Protein 4PV2 (pdb70)

B-factor: mean 31.58, std 14.97, range [9.28, 115.2]

Organism: Phaseolus vulgaris (NCBI:txid3885)

Structure (mmCIF, N/CA/C/O backbone):
data_4PV2
#
_entry.id   4PV2
#
_cell.length_a   56.885
_cell.length_b   102.632
_cell.length_c   123.754
_cell.angle_alpha   90.00
_cell.angle_beta   90.00
_cell.angle_gamma   90.00
#
_symmetry.space_group_name_H-M   'P 21 21 21'
#
loop_
_entity.id
_entity.type
_entity.pdbx_description
1 polymer 'L-ASPARAGINASE ALPHA SUBUNIT'
2 polymer 'L-ASPARAGINASE BETA SUBUNIT'
3 non-polymer 'SODIUM ION'
4 non-polymer 'POTASSIUM ION'
5 non-polymer 'NITRATE ION'
6 water water
#
loop_
_atom_site.group_PDB
_atom_site.id
_atom_site.type_symbol
_atom_site.label_atom_id
_atom_site.label_alt_id
_atom_site.label_comp_id
_atom_site.label_asym_id
_atom_site.label_entity_id
_atom_site.label_seq_id
_atom_site.pdbx_PDB_ins_code
_atom_site.Cartn_x
_atom_site.Cartn_y
_atom_site.Cartn_z
_atom_site.occupancy
_atom_site.B_iso_or_equiv
_atom_site.auth_seq_id
_atom_site.auth_comp_id
_atom_site.auth_asym_id
_atom_site.auth_atom_id
_atom_site.pdbx_PDB_model_num
ATOM 1 N N . GLY A 1 4 ? 20.671 -14.347 6.356 1.00 62.47 2 GLY A N 1
ATOM 2 C CA . GLY A 1 4 ? 21.819 -14.575 7.215 1.00 61.96 2 GLY A CA 1
ATOM 3 C C . GLY A 1 4 ? 21.456 -15.281 8.508 1.00 62.58 2 GLY A C 1
ATOM 4 O O . GLY A 1 4 ? 22.273 -15.345 9.431 1.00 66.11 2 GLY A O 1
ATOM 5 N N . GLY A 1 5 ? 20.231 -15.805 8.586 1.00 55.83 3 GLY A N 1
ATOM 6 C CA . GLY A 1 5 ? 19.792 -16.548 9.758 1.00 41.84 3 GLY A CA 1
ATOM 7 C C . GLY A 1 5 ? 19.209 -15.681 10.867 1.00 39.56 3 GLY A C 1
ATOM 8 O O . GLY A 1 5 ? 19.286 -14.439 10.807 1.00 42.87 3 GLY A O 1
ATOM 9 N N . TRP A 1 6 ? 18.611 -16.311 11.882 1.00 37.68 4 TRP A N 1
ATOM 10 C CA . TRP A 1 6 ? 18.023 -15.528 12.982 1.00 35.62 4 TRP A CA 1
ATOM 11 C C . TRP A 1 6 ? 19.065 -15.052 13.975 1.00 36.82 4 TRP A C 1
ATOM 12 O O . TRP A 1 6 ? 20.169 -15.580 14.025 1.00 37.69 4 TRP A O 1
ATOM 23 N N . ALA A 1 7 ? 18.691 -14.061 14.781 1.00 32.97 5 ALA A N 1
ATOM 24 C CA . ALA A 1 7 ? 19.575 -13.531 15.804 1.00 32.07 5 ALA A CA 1
ATOM 25 C C . ALA A 1 7 ? 18.726 -12.894 16.887 1.00 30.03 5 ALA A C 1
ATOM 26 O O . ALA A 1 7 ? 17.623 -12.443 16.614 1.00 31.82 5 ALA A O 1
ATOM 28 N N . ILE A 1 8 ? 19.237 -12.850 18.112 1.00 36.18 6 ILE A N 1
ATOM 29 C CA . ILE A 1 8 ? 18.441 -12.374 19.244 1.00 32.36 6 ILE A CA 1
ATOM 30 C C . ILE A 1 8 ? 19.341 -11.840 20.366 1.00 26.66 6 ILE A C 1
ATOM 31 O O . ILE A 1 8 ? 20.404 -12.394 20.630 1.00 29.84 6 ILE A O 1
ATOM 36 N N . ALA A 1 9 ? 18.955 -10.715 20.965 1.00 25.52 7 ALA A N 1
ATOM 37 C CA . ALA A 1 9 ? 19.595 -10.246 22.185 1.00 28.24 7 ALA A CA 1
ATOM 38 C C . ALA A 1 9 ? 18.501 -9.938 23.203 1.00 26.90 7 ALA A C 1
ATOM 39 O O . ALA A 1 9 ? 17.394 -9.536 22.831 1.00 24.87 7 ALA A O 1
ATOM 41 N N . VAL A 1 10 ? 18.798 -10.166 24.479 1.00 24.90 8 VAL A N 1
ATOM 42 C CA . VAL A 1 10 ? 17.936 -9.722 25.572 1.00 25.83 8 VAL A CA 1
ATOM 43 C C . VAL A 1 10 ? 18.775 -8.883 26.506 1.00 27.30 8 VAL A C 1
ATOM 44 O O . VAL A 1 10 ? 19.999 -9.022 26.539 1.00 26.08 8 VAL A O 1
ATOM 48 N N . HIS A 1 11 ? 18.141 -7.983 27.243 1.00 24.60 9 HIS A N 1
ATOM 49 C CA . HIS A 1 11 ? 18.858 -7.269 28.288 1.00 23.68 9 HIS A CA 1
ATOM 50 C C . HIS A 1 11 ? 18.018 -7.095 29.530 1.00 24.94 9 HIS A C 1
ATOM 51 O O . HIS A 1 11 ? 16.784 -7.160 29.482 1.00 20.19 9 HIS A O 1
ATOM 58 N N . GLY A 1 12 ? 18.677 -6.949 30.667 1.00 21.13 10 GLY A N 1
ATOM 59 C CA . GLY A 1 12 ? 17.950 -6.707 31.902 1.00 22.04 10 GLY A CA 1
ATOM 60 C C . GLY A 1 12 ? 18.429 -5.409 32.535 1.00 24.64 10 GLY A C 1
ATOM 61 O O . GLY A 1 12 ? 18.398 -5.249 33.755 1.00 27.11 10 GLY A O 1
ATOM 62 N N . GLY A 1 13 ? 18.868 -4.476 31.702 1.00 24.49 11 GLY A N 1
ATOM 63 C CA . GLY A 1 13 ? 19.168 -3.142 32.195 1.00 25.22 11 GLY A CA 1
ATOM 64 C C . GLY A 1 13 ? 20.650 -2.874 32.269 1.00 30.21 11 GLY A C 1
ATOM 65 O O . GLY A 1 13 ? 21.459 -3.792 32.417 1.00 29.07 11 GLY A O 1
ATOM 66 N N . ALA A 1 14 ? 21.007 -1.601 32.137 1.00 29.57 12 ALA A N 1
ATOM 67 C CA . ALA A 1 14 ? 22.395 -1.165 32.209 1.00 34.67 12 ALA A CA 1
ATOM 68 C C . ALA A 1 14 ? 22.662 -0.576 33.589 1.00 42.16 12 ALA A C 1
ATOM 69 O O . ALA A 1 14 ? 21.735 -0.291 34.350 1.00 42.84 12 ALA A O 1
ATOM 71 N N . GLY A 1 15 ? 23.931 -0.406 33.921 1.00 44.10 13 GLY A N 1
ATOM 72 C CA . GLY A 1 15 ? 24.281 0.148 35.212 1.00 54.34 13 GLY A CA 1
ATOM 73 C C . GLY A 1 15 ? 24.025 -0.842 36.322 1.00 55.86 13 GLY A C 1
ATOM 74 O O . GLY A 1 15 ? 22.970 -0.835 36.957 1.00 60.04 13 GLY A O 1
ATOM 75 N N . VAL A 1 16 ? 24.998 -1.709 36.549 1.00 54.61 14 VAL A N 1
ATOM 76 C CA . VAL A 1 16 ? 24.872 -2.711 37.587 1.00 53.19 14 VAL A CA 1
ATOM 77 C C . VAL A 1 16 ? 25.930 -2.453 38.650 1.00 55.95 14 VAL A C 1
ATOM 78 O O . VAL A 1 16 ? 27.070 -2.112 38.333 1.00 54.76 14 VAL A O 1
ATOM 82 N N . ASP A 1 17 ? 25.532 -2.571 39.912 1.00 54.26 15 ASP A N 1
ATOM 83 C CA . ASP A 1 17 ? 26.421 -2.281 41.027 1.00 63.53 15 ASP A CA 1
ATOM 84 C C . ASP A 1 17 ? 27.637 -3.207 40.972 1.00 63.06 15 ASP A C 1
ATOM 85 O O . ASP A 1 17 ? 27.482 -4.417 40.869 1.00 55.11 15 ASP A O 1
ATOM 90 N N . PRO A 1 18 ? 28.854 -2.642 41.010 1.00 72.21 16 PRO A N 1
ATOM 91 C CA . PRO A 1 18 ? 30.047 -3.495 40.910 1.00 73.37 16 PRO A CA 1
ATOM 92 C C . PRO A 1 18 ? 30.210 -4.421 42.112 1.00 74.00 16 PRO A C 1
ATOM 93 O O . PRO A 1 18 ? 30.941 -5.411 42.027 1.00 73.82 16 PRO A O 1
ATOM 97 N N . THR A 1 19 ? 29.538 -4.100 43.215 1.00 74.83 17 THR A N 1
ATOM 98 C CA . THR A 1 19 ? 29.592 -4.933 44.415 1.00 72.26 17 THR A CA 1
ATOM 99 C C . THR A 1 19 ? 28.424 -5.918 44.441 1.00 68.01 17 THR A C 1
ATOM 100 O O . THR A 1 19 ? 28.092 -6.475 45.489 1.00 70.37 17 THR A O 1
ATOM 104 N N . LEU A 1 20 ? 27.796 -6.119 43.286 1.00 59.36 18 LEU A N 1
ATOM 105 C CA . LEU A 1 20 ? 26.747 -7.122 43.154 1.00 51.44 18 LEU A CA 1
ATOM 106 C C . LEU A 1 20 ? 27.307 -8.507 43.449 1.00 52.18 18 LEU A C 1
ATOM 107 O O . LEU A 1 20 ? 28.269 -8.946 42.809 1.00 54.94 18 LEU A O 1
ATOM 112 N N . PRO A 1 21 ? 26.712 -9.202 44.428 1.00 53.00 19 PRO A N 1
ATOM 113 C CA . PRO A 1 21 ? 27.251 -10.497 44.869 1.00 53.44 19 PRO A CA 1
ATOM 114 C C . PRO A 1 21 ? 27.178 -11.584 43.790 1.00 48.76 19 PRO A C 1
ATOM 115 O O . PRO A 1 21 ? 26.322 -11.508 42.893 1.00 42.13 19 PRO A O 1
ATOM 119 N N . LEU A 1 22 ? 28.062 -12.580 43.904 1.00 51.71 20 LEU A N 1
ATOM 120 C CA . LEU A 1 22 ? 28.168 -13.679 42.942 1.00 51.28 20 LEU A CA 1
ATOM 121 C C . LEU A 1 22 ? 26.847 -14.394 42.721 1.00 48.03 20 LEU A C 1
ATOM 122 O O . LEU A 1 22 ? 26.438 -14.601 41.578 1.00 47.33 20 LEU A O 1
ATOM 127 N N . GLU A 1 23 ? 26.186 -14.767 43.815 1.00 49.64 21 GLU A N 1
ATOM 128 C CA . GLU A 1 23 ? 24.879 -15.422 43.749 1.00 51.78 21 GLU A CA 1
ATOM 129 C C . GLU A 1 23 ? 23.861 -14.658 42.915 1.00 44.00 21 GLU A C 1
ATOM 130 O O . GLU A 1 23 ? 23.088 -15.261 42.170 1.00 41.97 21 GLU A O 1
ATOM 136 N N . ARG A 1 24 ? 23.837 -13.335 43.044 1.00 49.09 22 ARG A N 1
ATOM 137 C CA . ARG A 1 24 ? 22.894 -12.534 42.266 1.00 39.91 22 ARG A CA 1
ATOM 138 C C . ARG A 1 24 ? 23.318 -12.467 40.803 1.00 37.40 22 ARG A C 1
ATOM 139 O O . ARG A 1 24 ? 22.479 -12.487 39.891 1.00 34.73 22 ARG A O 1
ATOM 147 N N . GLN A 1 25 ? 24.630 -12.386 40.585 1.00 38.80 23 GLN A N 1
ATOM 148 C CA . GLN A 1 25 ? 25.189 -12.449 39.248 1.00 37.52 23 GLN A CA 1
ATOM 149 C C . GLN A 1 25 ? 24.709 -13.719 38.543 1.00 36.31 23 GLN A C 1
ATOM 150 O O . GLN A 1 25 ? 24.156 -13.651 37.444 1.00 34.04 23 GLN A O 1
ATOM 156 N N . GLU A 1 26 ? 24.877 -14.864 39.195 1.00 38.45 24 GLU A N 1
ATOM 157 C CA . GLU A 1 26 ? 24.419 -16.142 38.643 1.00 38.53 24 GLU A CA 1
ATOM 158 C C . GLU A 1 26 ? 22.918 -16.162 38.403 1.00 37.27 24 GLU A C 1
ATOM 159 O O . GLU A 1 26 ? 22.472 -16.618 37.351 1.00 35.88 24 GLU A O 1
ATOM 165 N N . GLU A 1 27 ? 22.141 -15.679 39.374 1.00 35.76 25 GLU A N 1
ATOM 166 C CA . GLU A 1 27 ? 20.694 -15.604 39.207 1.00 33.99 25 GLU A CA 1
ATOM 167 C C . GLU A 1 27 ? 20.346 -14.810 37.969 1.00 30.86 25 GLU A C 1
ATOM 168 O O . GLU A 1 27 ? 19.444 -15.188 37.209 1.00 29.36 25 GLU A O 1
ATOM 174 N N . ALA A 1 28 ? 21.067 -13.711 37.757 1.00 31.57 26 ALA A N 1
ATOM 175 C CA . ALA A 1 28 ? 20.736 -12.815 36.657 1.00 31.75 26 ALA A CA 1
ATOM 176 C C . ALA A 1 28 ? 21.097 -13.492 35.352 1.00 32.72 26 ALA A C 1
ATOM 177 O O . ALA A 1 28 ? 20.303 -13.477 34.405 1.00 25.55 26 ALA A O 1
ATOM 179 N N . LYS A 1 29 ? 22.271 -14.119 35.317 1.00 34.23 27 LYS A N 1
ATOM 180 C CA . LYS A 1 29 ? 22.680 -14.868 34.127 1.00 35.13 27 LYS A CA 1
ATOM 181 C C . LYS A 1 29 ? 21.733 -16.037 33.835 1.00 36.04 27 LYS A C 1
ATOM 182 O O . LYS A 1 29 ? 21.422 -16.310 32.672 1.00 33.00 27 LYS A O 1
ATOM 188 N N . GLN A 1 30 ? 21.244 -16.694 34.887 1.00 32.35 28 GLN A N 1
ATOM 189 C CA . GLN A 1 30 ? 20.310 -17.797 34.718 1.00 29.91 28 GLN A CA 1
ATOM 190 C C . GLN A 1 30 ? 18.977 -17.333 34.118 1.00 31.29 28 GLN A C 1
ATOM 191 O O . GLN A 1 30 ? 18.453 -17.972 33.198 1.00 29.75 28 GLN A O 1
ATOM 197 N N . LEU A 1 31 ? 18.461 -16.200 34.598 1.00 28.29 29 LEU A N 1
ATOM 198 C CA . LEU A 1 31 ? 17.255 -15.603 34.027 1.00 27.04 29 LEU A CA 1
ATOM 199 C C . LEU A 1 31 ? 17.490 -15.198 32.569 1.00 24.90 29 LEU A C 1
ATOM 200 O O . LEU A 1 31 ? 16.685 -15.506 31.689 1.00 26.02 29 LEU A O 1
ATOM 205 N N . LEU A 1 32 ? 18.580 -14.496 32.307 1.00 24.41 30 LEU A N 1
ATOM 206 C CA . LEU A 1 32 ? 18.878 -14.089 30.939 1.00 28.31 30 LEU A CA 1
ATOM 207 C C . LEU A 1 32 ? 18.893 -15.317 30.017 1.00 31.55 30 LEU A C 1
ATOM 208 O O . LEU A 1 32 ? 18.315 -15.292 28.917 1.00 29.86 30 LEU A O 1
ATOM 213 N N . THR A 1 33 ? 19.518 -16.393 30.484 1.00 28.15 31 THR A N 1
ATOM 214 C CA . THR A 1 33 ? 19.638 -17.616 29.681 1.00 25.93 31 THR A CA 1
ATOM 215 C C . THR A 1 33 ? 18.272 -18.247 29.440 1.00 27.92 31 THR A C 1
ATOM 216 O O . THR A 1 33 ? 17.980 -18.696 28.328 1.00 32.61 31 THR A O 1
ATOM 220 N N . ARG A 1 34 ? 17.439 -18.301 30.478 1.00 27.22 32 ARG A N 1
ATOM 221 C CA . ARG A 1 34 ? 16.124 -18.883 30.296 1.00 28.39 32 ARG A CA 1
ATOM 222 C C . ARG A 1 34 ? 15.352 -18.083 29.233 1.00 27.05 32 ARG A C 1
ATOM 223 O O . ARG A 1 34 ? 14.686 -18.670 28.375 1.00 24.83 32 ARG A O 1
ATOM 231 N N . CYS A 1 35 ? 15.474 -16.756 29.269 1.00 24.50 33 CYS A N 1
ATOM 232 C CA . CYS A 1 35 ? 14.693 -15.898 28.383 1.00 24.49 33 CYS A CA 1
ATOM 233 C C . CYS A 1 35 ? 15.233 -15.981 26.955 1.00 24.40 33 CYS A C 1
ATOM 234 O O . CYS A 1 35 ? 14.470 -16.086 25.991 1.00 26.48 33 CYS A O 1
ATOM 237 N N . LEU A 1 36 ? 16.552 -15.958 26.830 1.00 25.26 34 LEU A N 1
ATOM 238 C CA . LEU A 1 36 ? 17.201 -16.159 25.541 1.00 26.96 34 LEU A CA 1
ATOM 239 C C . LEU A 1 36 ? 16.778 -17.495 24.917 1.00 29.24 34 LEU A C 1
ATOM 240 O O . LEU A 1 36 ? 16.469 -17.559 23.723 1.00 33.14 34 LEU A O 1
ATOM 245 N N . ASN A 1 37 ? 16.784 -18.560 25.713 1.00 28.38 35 ASN A N 1
ATOM 246 C CA . ASN A 1 37 ? 16.449 -19.893 25.204 1.00 27.03 35 ASN A CA 1
ATOM 247 C C . ASN A 1 37 ? 14.998 -19.971 24.744 1.00 34.46 35 ASN A C 1
ATOM 248 O O . ASN A 1 37 ? 14.701 -20.675 23.796 1.00 28.65 35 ASN A O 1
ATOM 253 N N . LEU A 1 38 ? 14.099 -19.267 25.431 1.00 28.06 36 LEU A N 1
ATOM 254 C CA . LEU A 1 38 ? 12.699 -19.219 25.010 1.00 28.37 36 LEU A CA 1
ATOM 255 C C . LEU A 1 38 ? 12.612 -18.646 23.610 1.00 30.78 36 LEU A C 1
ATOM 256 O O . LEU A 1 38 ? 11.884 -19.174 22.757 1.00 31.28 36 LEU A O 1
ATOM 261 N N . GLY A 1 39 ? 13.360 -17.567 23.384 1.00 26.49 37 GLY A N 1
ATOM 262 C CA . GLY A 1 39 ? 13.367 -16.878 22.104 1.00 27.95 37 GLY A CA 1
ATOM 263 C C . GLY A 1 39 ? 14.024 -17.728 21.023 1.00 30.44 37 GLY A C 1
ATOM 264 O O . GLY A 1 39 ? 13.573 -17.756 19.877 1.00 31.21 37 GLY A O 1
ATOM 265 N N . ILE A 1 40 ? 15.111 -18.404 21.383 1.00 30.94 38 ILE A N 1
ATOM 266 C CA . ILE A 1 40 ? 15.831 -19.263 20.441 1.00 35.60 38 ILE A CA 1
ATOM 267 C C . ILE A 1 40 ? 14.935 -20.371 19.895 1.00 33.41 38 ILE A C 1
ATOM 268 O O . ILE A 1 40 ? 14.935 -20.667 18.688 1.00 33.78 38 ILE A O 1
ATOM 273 N N . SER A 1 41 ? 14.180 -20.992 20.789 1.00 34.17 39 SER A N 1
ATOM 274 C CA . SER A 1 41 ? 13.247 -22.046 20.406 1.00 38.04 39 SER A CA 1
ATOM 275 C C . SER A 1 41 ? 12.161 -21.535 19.476 1.00 33.05 39 SER A C 1
ATOM 276 O O . SER A 1 41 ? 11.806 -22.205 18.505 1.00 35.93 39 SER A O 1
ATOM 279 N N . ALA A 1 42 ? 11.630 -20.349 19.764 1.00 33.19 40 ALA A N 1
ATOM 280 C CA . ALA A 1 42 ? 10.621 -19.777 18.890 1.00 34.16 40 ALA A CA 1
ATOM 281 C C . ALA A 1 42 ? 11.208 -19.502 17.506 1.00 34.18 40 ALA A C 1
ATOM 282 O O . ALA A 1 42 ? 10.570 -19.790 16.487 1.00 36.46 40 ALA A O 1
ATOM 284 N N . LEU A 1 43 ? 12.426 -18.973 17.459 1.00 32.15 41 LEU A N 1
ATOM 285 C CA . LEU A 1 43 ? 13.028 -18.625 16.179 1.00 34.30 41 LEU A CA 1
ATOM 286 C C . LEU A 1 43 ? 13.293 -19.893 15.375 1.00 37.66 41 LEU A C 1
ATOM 287 O O . LEU A 1 43 ? 13.123 -19.913 14.156 1.00 40.28 41 LEU A O 1
ATOM 292 N N . ASN A 1 44 ? 13.694 -20.947 16.065 1.00 38.06 42 ASN A N 1
ATOM 293 C CA . ASN A 1 44 ? 13.905 -22.243 15.406 1.00 41.80 42 ASN A CA 1
ATOM 294 C C . ASN A 1 44 ? 12.597 -22.854 14.869 1.00 43.39 42 ASN A C 1
ATOM 295 O O . ASN A 1 44 ? 12.604 -23.653 13.927 1.00 47.09 42 ASN A O 1
ATOM 300 N N . SER A 1 45 ? 11.482 -22.442 15.467 1.00 43.55 43 SER A N 1
ATOM 301 C CA . SER A 1 45 ? 10.141 -22.859 15.061 1.00 46.15 43 SER A CA 1
ATOM 302 C C . SER A 1 45 ? 9.504 -21.868 14.083 1.00 45.31 43 SER A C 1
ATOM 303 O O . SER A 1 45 ? 8.311 -21.964 13.786 1.00 46.88 43 SER A O 1
ATOM 306 N N . ASN A 1 46 ? 10.304 -20.918 13.601 1.00 37.76 44 ASN A N 1
ATOM 307 C CA . ASN A 1 46 ? 9.865 -19.959 12.586 1.00 37.66 44 ASN A CA 1
ATOM 308 C C . ASN A 1 46 ? 8.755 -19.037 13.022 1.00 35.27 44 ASN A C 1
ATOM 309 O O . ASN A 1 46 ? 7.890 -18.666 12.212 1.00 36.52 44 ASN A O 1
ATOM 314 N N . VAL A 1 47 ? 8.783 -18.673 14.296 1.00 30.54 45 VAL A N 1
ATOM 315 C CA . VAL A 1 47 ? 7.854 -17.692 14.847 1.00 29.82 45 VAL A CA 1
ATOM 316 C C . VAL A 1 47 ? 8.353 -16.313 14.422 1.00 32.01 45 VAL A C 1
ATOM 317 O O . VAL A 1 47 ? 9.568 -16.076 14.422 1.00 30.57 45 VAL A O 1
ATOM 321 N N . PRO A 1 48 ? 7.429 -15.414 14.019 1.00 28.81 46 PRO A N 1
ATOM 322 C CA . PRO A 1 48 ? 7.797 -14.069 13.541 1.00 31.58 46 PRO A CA 1
ATOM 323 C C . PRO A 1 48 ? 8.560 -13.254 14.592 1.00 29.73 46 PRO A C 1
ATOM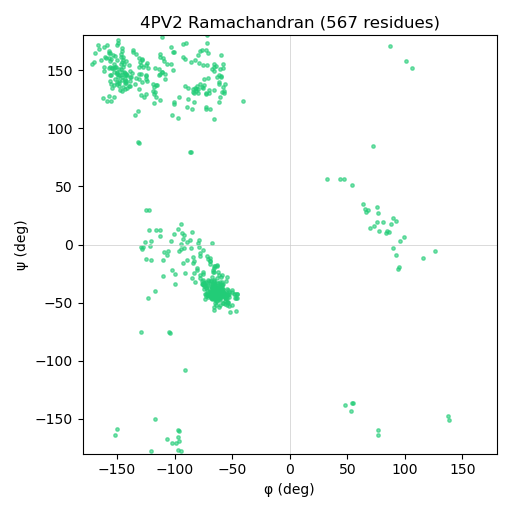 324 O O . PRO A 1 48 ? 8.260 -13.385 15.787 1.00 25.20 46 PRO A O 1
ATOM 328 N N . ALA A 1 49 ? 9.519 -12.431 14.160 1.00 27.01 47 ALA A N 1
ATOM 329 C CA . ALA A 1 49 ? 10.265 -11.572 15.085 1.00 27.70 47 ALA A CA 1
ATOM 330 C C . ALA A 1 49 ? 9.391 -10.829 16.102 1.00 21.52 47 ALA A C 1
ATOM 331 O O . ALA A 1 49 ? 9.738 -10.767 17.295 1.00 21.14 47 ALA A O 1
ATOM 333 N N . ILE A 1 50 ? 8.256 -10.296 15.648 1.00 24.27 48 ILE A N 1
ATOM 334 C CA . ILE A 1 50 ? 7.412 -9.463 16.512 1.00 23.86 48 ILE A CA 1
ATOM 335 C C . ILE A 1 50 ? 6.791 -10.304 17.622 1.00 23.85 48 ILE A C 1
ATOM 336 O O . ILE A 1 50 ? 6.640 -9.833 18.760 1.00 24.10 48 ILE A O 1
ATOM 341 N N . ASP A 1 51 ? 6.458 -11.557 17.308 1.00 20.78 49 ASP A N 1
ATOM 342 C CA . ASP A 1 51 ? 5.925 -12.457 18.323 1.00 24.13 49 ASP A CA 1
ATOM 343 C C . ASP A 1 51 ? 7.016 -12.891 19.299 1.00 25.36 49 ASP A C 1
ATOM 344 O O . ASP A 1 51 ? 6.743 -13.091 20.494 1.00 24.63 49 ASP A O 1
ATOM 349 N N . VAL A 1 52 ? 8.250 -13.012 18.813 1.00 25.94 50 VAL A N 1
ATOM 350 C CA . VAL A 1 52 ? 9.349 -13.432 19.680 1.00 22.33 50 VAL A CA 1
ATOM 351 C C . VAL A 1 52 ? 9.733 -12.358 20.690 1.00 25.32 50 VAL A C 1
ATOM 352 O O . VAL A 1 52 ? 9.914 -12.664 21.875 1.00 22.72 50 VAL A O 1
ATOM 356 N N . VAL A 1 53 ? 9.850 -11.106 20.257 1.00 19.87 51 VAL A N 1
ATOM 357 C CA . VAL A 1 53 ? 10.207 -10.082 21.232 1.00 20.72 51 VAL A CA 1
ATOM 358 C C . VAL A 1 53 ? 9.153 -9.991 22.347 1.00 22.32 51 VAL A C 1
ATOM 359 O O . VAL A 1 53 ? 9.499 -9.784 23.510 1.00 19.75 51 VAL A O 1
ATOM 363 N N . GLU A 1 54 ? 7.880 -10.174 22.004 1.00 22.91 52 GLU A N 1
ATOM 364 C CA . GLU A 1 54 ? 6.819 -10.073 23.002 1.00 20.11 52 GLU A CA 1
ATOM 365 C C . GLU A 1 54 ? 6.887 -11.233 23.989 1.00 20.12 52 GLU A C 1
ATOM 366 O O . GLU A 1 54 ? 6.780 -11.031 25.207 1.00 21.40 52 GLU A O 1
ATOM 372 N N . LEU A 1 55 ? 7.084 -12.445 23.482 1.00 21.21 53 LEU A N 1
ATOM 373 C CA . LEU A 1 55 ? 7.071 -13.612 24.373 1.00 25.04 53 LEU A CA 1
ATOM 374 C C . LEU A 1 55 ? 8.271 -13.577 25.318 1.00 23.99 53 LEU A C 1
ATOM 375 O O . LEU A 1 55 ? 8.176 -13.951 26.492 1.00 23.35 53 LEU A O 1
ATOM 380 N N . VAL A 1 56 ? 9.403 -13.112 24.812 1.00 19.48 54 VAL A N 1
ATOM 381 C CA . VAL A 1 56 ? 10.601 -13.039 25.641 1.00 21.52 54 VAL A CA 1
ATOM 382 C C . VAL A 1 56 ? 10.469 -11.940 26.696 1.00 23.30 54 VAL A C 1
ATOM 383 O O . VAL A 1 56 ? 10.834 -12.128 27.863 1.00 21.53 54 VAL A O 1
ATOM 387 N N . VAL A 1 57 ? 9.961 -10.777 26.303 1.00 19.07 55 VAL A N 1
ATOM 388 C CA . VAL A 1 57 ? 9.819 -9.711 27.278 1.00 17.58 55 VAL A CA 1
ATOM 389 C C . VAL A 1 57 ? 8.744 -10.071 28.313 1.00 19.37 55 VAL A C 1
ATOM 390 O O . VAL A 1 57 ? 8.878 -9.718 29.487 1.00 18.54 55 VAL A O 1
ATOM 394 N N . ARG A 1 58 ? 7.714 -10.822 27.922 1.00 20.50 56 ARG A N 1
ATOM 395 C CA . ARG A 1 58 ? 6.755 -11.281 28.929 1.00 21.16 56 ARG A CA 1
ATOM 396 C C . ARG A 1 58 ? 7.424 -12.101 30.033 1.00 20.96 56 ARG A C 1
ATOM 397 O O . ARG A 1 58 ? 7.074 -11.976 31.204 1.00 19.21 56 ARG A O 1
ATOM 405 N N . GLU A 1 59 ? 8.358 -12.969 29.664 1.00 21.40 57 GLU A N 1
ATOM 406 C CA . GLU A 1 59 ? 9.056 -13.779 30.675 1.00 21.77 57 GLU A CA 1
ATOM 407 C C . GLU A 1 59 ? 9.919 -12.882 31.585 1.00 21.94 57 GLU A C 1
ATOM 408 O O . GLU A 1 59 ? 9.985 -13.089 32.796 1.00 19.83 57 GLU A O 1
ATOM 414 N N . LEU A 1 60 ? 10.586 -11.899 30.990 1.00 20.94 58 LEU A N 1
ATOM 415 C CA . LEU A 1 60 ? 11.358 -10.924 31.760 1.00 20.78 58 LEU A CA 1
ATOM 416 C C . LEU A 1 60 ? 10.464 -10.126 32.685 1.00 22.07 58 LEU A C 1
ATOM 417 O O . LEU A 1 60 ? 10.842 -9.841 33.815 1.00 23.42 58 LEU A O 1
ATOM 422 N N . GLU A 1 61 ? 9.289 -9.729 32.208 1.00 18.89 59 GLU A N 1
ATOM 423 C CA . GLU A 1 61 ? 8.350 -9.028 33.072 1.00 19.01 59 GLU A CA 1
ATOM 424 C C . GLU A 1 61 ? 7.904 -9.904 34.233 1.00 24.76 59 GLU A C 1
ATOM 425 O O . GLU A 1 61 ? 7.787 -9.442 35.358 1.00 23.75 59 GLU A O 1
ATOM 431 N N . THR A 1 62 ? 7.655 -11.179 33.967 1.00 16.70 60 THR A N 1
ATOM 432 C CA . THR A 1 62 ? 7.034 -12.017 34.985 1.00 18.92 60 THR A CA 1
ATOM 433 C C . THR A 1 62 ? 8.005 -12.317 36.129 1.00 22.69 60 THR A C 1
ATOM 434 O O . THR A 1 62 ? 7.618 -12.394 37.303 1.00 20.29 60 THR A O 1
ATOM 438 N N . ASP A 1 63 ? 9.275 -12.458 35.789 1.00 20.90 61 ASP A N 1
ATOM 439 C CA . ASP A 1 63 ? 10.273 -12.827 36.788 1.00 24.33 61 ASP A CA 1
ATOM 440 C C . ASP A 1 63 ? 10.562 -11.590 37.630 1.00 23.43 61 ASP A C 1
ATOM 441 O O . ASP A 1 63 ? 10.702 -10.490 37.088 1.00 21.13 61 ASP A O 1
ATOM 446 N N . PRO A 1 64 ? 10.631 -11.742 38.963 1.00 21.65 62 PRO A N 1
ATOM 447 C CA . PRO A 1 64 ? 10.758 -10.494 39.741 1.00 25.01 62 PRO A CA 1
ATOM 448 C C . PRO A 1 64 ? 12.164 -9.897 39.788 1.00 30.23 62 PRO A C 1
ATOM 449 O O . PRO A 1 64 ? 12.369 -8.854 40.433 1.00 28.79 62 PRO A O 1
ATOM 453 N N . LEU A 1 65 ? 13.123 -10.530 39.121 1.00 25.44 63 LEU A N 1
ATOM 454 C CA . LEU A 1 65 ? 14.513 -10.091 39.257 1.00 27.50 63 LEU A CA 1
ATOM 455 C C . LEU A 1 65 ? 14.751 -8.695 38.699 1.00 30.21 63 LEU A C 1
ATOM 456 O O . LEU A 1 65 ? 15.250 -7.817 39.405 1.00 28.76 63 LEU A O 1
ATOM 461 N N . PHE A 1 66 ? 14.424 -8.476 37.433 1.00 24.30 64 PHE A N 1
ATOM 462 C CA . PHE A 1 66 ? 14.781 -7.206 36.839 1.00 20.54 64 PHE A CA 1
ATOM 463 C C . PHE A 1 66 ? 13.677 -6.177 37.022 1.00 23.06 64 PHE A C 1
ATOM 464 O O . PHE A 1 66 ? 12.588 -6.499 37.502 1.00 22.87 64 PHE A O 1
ATOM 472 N N . ASN A 1 67 ? 13.965 -4.941 36.634 1.00 22.59 65 ASN A N 1
ATOM 473 C CA . ASN A 1 67 ? 13.049 -3.828 36.887 1.00 18.21 65 ASN A CA 1
ATOM 474 C C . ASN A 1 67 ? 12.003 -3.684 35.782 1.00 19.89 65 ASN A C 1
ATOM 475 O O . ASN A 1 67 ? 12.135 -2.852 34.888 1.00 18.38 65 ASN A O 1
ATOM 480 N N . SER A 1 68 ? 10.963 -4.516 35.833 1.00 18.89 66 SER A N 1
ATOM 481 C CA . SER A 1 68 ? 9.856 -4.448 34.884 1.00 18.82 66 SER A CA 1
ATOM 482 C C . SER A 1 68 ? 8.803 -5.397 35.400 1.00 20.83 66 SER A C 1
ATOM 483 O O . SER A 1 68 ? 9.142 -6.347 36.121 1.00 21.75 66 SER A O 1
ATOM 486 N N . GLY A 1 69 ? 7.540 -5.182 35.039 1.00 20.43 67 GLY A N 1
ATOM 487 C CA . GLY A 1 69 ? 6.478 -6.054 35.545 1.00 20.81 67 GLY A CA 1
ATOM 488 C C . GLY A 1 69 ? 6.568 -6.262 37.051 1.00 23.65 67 GLY A C 1
ATOM 489 O O . GLY A 1 69 ? 6.823 -5.328 37.810 1.00 21.59 67 GLY A O 1
ATOM 490 N N . ARG A 1 70 ? 6.361 -7.487 37.514 1.00 22.55 68 ARG A N 1
ATOM 491 C CA . ARG A 1 70 ? 6.498 -7.730 38.947 1.00 20.49 68 ARG A CA 1
ATOM 492 C C . ARG A 1 70 ? 7.981 -7.620 39.241 1.00 19.91 68 ARG A C 1
ATOM 493 O O . ARG A 1 70 ? 8.793 -8.158 38.496 1.00 24.56 68 ARG A O 1
ATOM 501 N N . GLY A 1 71 ? 8.339 -6.881 40.298 1.00 22.51 69 GLY A N 1
ATOM 502 C CA . GLY A 1 71 ? 9.733 -6.585 40.564 1.00 21.36 69 GLY A CA 1
ATOM 503 C C . GLY A 1 71 ? 10.121 -5.207 40.074 1.00 24.70 69 GLY A C 1
ATOM 504 O O . GLY A 1 71 ? 11.296 -4.850 40.117 1.00 22.06 69 GLY A O 1
ATOM 505 N N . SER A 1 72 ? 9.147 -4.425 39.615 1.00 19.22 70 SER A N 1
ATOM 506 C CA . SER A 1 72 ? 9.438 -3.065 39.157 1.00 19.21 70 SER A CA 1
ATOM 507 C C . SER A 1 72 ? 9.912 -2.190 40.301 1.00 20.57 70 SER A C 1
ATOM 508 O O . SER A 1 72 ? 9.532 -2.397 41.447 1.00 23.77 70 SER A O 1
ATOM 511 N N . ALA A 1 73 ? 10.714 -1.179 39.972 1.00 20.54 71 ALA A N 1
ATOM 512 C CA . ALA A 1 73 ? 11.081 -0.154 40.944 1.00 21.07 71 ALA A CA 1
ATOM 513 C C . ALA A 1 73 ? 9.807 0.531 41.443 1.00 24.90 71 ALA A C 1
ATOM 514 O O . ALA A 1 73 ? 8.744 0.445 40.802 1.00 21.66 71 ALA A O 1
ATOM 516 N N . LEU A 1 74 ? 9.905 1.237 42.567 1.00 23.45 72 LEU A N 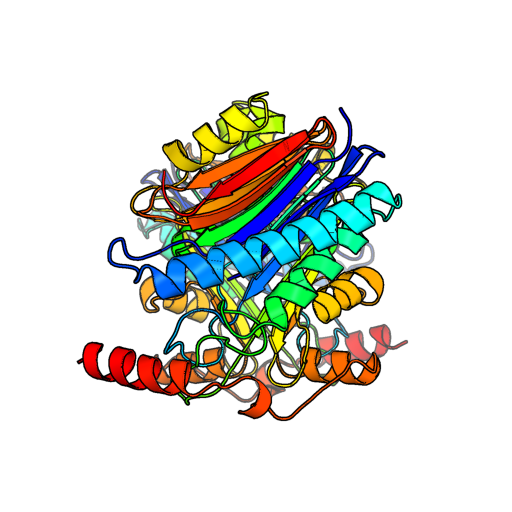1
ATOM 517 C CA . LEU A 1 74 ? 8.712 1.811 43.177 1.00 27.00 72 LEU A CA 1
ATOM 518 C C . LEU A 1 74 ? 8.733 3.318 43.068 1.00 28.69 72 LEU A C 1
ATOM 519 O O . LEU A 1 74 ? 9.805 3.951 43.096 1.00 30.10 72 LEU A O 1
ATOM 524 N N . THR A 1 75 ? 7.546 3.905 42.957 1.00 24.70 73 THR A N 1
ATOM 525 C CA . THR A 1 75 ? 7.423 5.358 43.017 1.00 27.42 73 THR A CA 1
ATOM 526 C C . THR A 1 75 ? 7.670 5.825 44.443 1.00 32.03 73 THR A C 1
ATOM 527 O O . THR A 1 75 ? 7.892 5.013 45.334 1.00 34.64 73 THR A O 1
ATOM 531 N N . GLU A 1 76 ? 7.595 7.135 44.665 1.00 31.71 74 GLU A N 1
ATOM 532 C CA . GLU A 1 76 ? 7.853 7.676 46.002 1.00 39.95 74 GLU A CA 1
ATOM 533 C C . GLU A 1 76 ? 6.757 7.300 46.999 1.00 43.06 74 GLU A C 1
ATOM 534 O O . GLU A 1 76 ? 6.933 7.450 48.215 1.00 52.22 74 GLU A O 1
ATOM 540 N N . LYS A 1 77 ? 5.626 6.821 46.487 1.00 37.65 75 LYS A N 1
ATOM 541 C CA . LYS A 1 77 ? 4.527 6.389 47.343 1.00 41.46 75 LYS A CA 1
ATOM 542 C C . LYS A 1 77 ? 4.621 4.889 47.587 1.00 40.68 75 LYS A C 1
ATOM 543 O O . LYS A 1 77 ? 3.805 4.313 48.298 1.00 43.22 75 LYS A O 1
ATOM 549 N N . GLY A 1 78 ? 5.637 4.260 47.009 1.00 40.08 76 GLY A N 1
ATOM 550 C CA . GLY A 1 78 ? 5.887 2.856 47.263 1.00 37.58 76 GLY A CA 1
ATOM 551 C C . GLY A 1 78 ? 4.979 1.974 46.429 1.00 36.07 76 GLY A C 1
ATOM 552 O O . GLY A 1 78 ? 4.766 0.793 46.744 1.00 31.69 76 GLY A O 1
ATOM 553 N N . THR A 1 79 ? 4.436 2.548 45.362 1.00 30.73 77 THR A N 1
ATOM 554 C CA . THR A 1 79 ? 3.621 1.772 44.435 1.00 30.46 77 THR A CA 1
ATOM 555 C C . THR A 1 79 ? 4.351 1.618 43.084 1.00 28.22 77 THR A C 1
ATOM 556 O O . THR A 1 79 ? 5.445 2.142 42.910 1.00 29.30 77 THR A O 1
ATOM 560 N N . VAL A 1 80 ? 3.757 0.907 42.129 1.00 24.65 78 VAL A N 1
ATOM 561 C CA . VAL A 1 80 ? 4.436 0.655 40.846 1.00 18.88 78 VAL A CA 1
ATOM 562 C C . VAL A 1 80 ? 3.689 1.326 39.685 1.00 22.64 78 VAL A C 1
ATOM 563 O O . VAL A 1 80 ? 2.455 1.335 39.685 1.00 20.78 78 VAL A O 1
ATOM 567 N N . GLU A 1 81 ? 4.425 1.957 38.747 1.00 16.91 79 GLU A N 1
ATOM 568 C CA . GLU A 1 81 ? 3.817 2.491 37.518 1.00 18.69 79 GLU A CA 1
ATOM 569 C C . GLU A 1 81 ? 4.695 2.015 36.379 1.00 16.28 79 GLU A C 1
ATOM 570 O O . GLU A 1 81 ? 5.849 2.413 36.303 1.00 20.06 79 GLU A O 1
ATOM 576 N N . MET A 1 82 ? 4.148 1.168 35.513 1.00 16.79 80 MET A N 1
ATOM 577 C CA . MET A 1 82 ? 4.910 0.521 34.457 1.00 15.74 80 MET A CA 1
ATOM 578 C C . MET A 1 82 ? 4.704 1.102 33.075 1.00 17.08 80 MET A C 1
ATOM 579 O O . MET A 1 82 ? 3.691 1.711 32.789 1.00 17.39 80 MET A O 1
ATOM 584 N N . GLU A 1 83 ? 5.700 0.912 32.211 1.00 13.54 81 GLU A N 1
ATOM 585 C CA . GLU A 1 83 ? 5.604 1.410 30.849 1.00 15.23 81 GLU A CA 1
ATOM 586 C C . GLU A 1 83 ? 6.449 0.549 29.925 1.00 16.91 81 GLU A C 1
ATOM 587 O O . GLU A 1 83 ? 7.413 -0.086 30.378 1.00 16.74 81 GLU A O 1
ATOM 593 N N . ALA A 1 84 ? 6.091 0.524 28.641 1.00 15.86 82 ALA A N 1
ATOM 594 C CA . ALA A 1 84 ? 6.758 -0.339 27.667 1.00 14.64 82 ALA A CA 1
ATOM 595 C C . ALA A 1 84 ? 6.493 0.161 26.259 1.00 18.65 82 ALA A C 1
ATOM 596 O O . ALA A 1 84 ? 5.526 0.914 26.028 1.00 16.89 82 ALA A O 1
ATOM 598 N N . SER A 1 85 ? 7.315 -0.273 25.303 1.00 13.32 83 SER A N 1
ATOM 599 C CA . SER A 1 85 ? 6.969 -0.055 23.892 1.00 15.72 83 SER A CA 1
ATOM 600 C C . SER A 1 85 ? 7.483 -1.223 23.063 1.00 16.64 83 SER A C 1
ATOM 601 O O . SER A 1 85 ? 8.404 -1.944 23.485 1.00 18.34 83 SER A O 1
ATOM 604 N N . ILE A 1 86 ? 6.927 -1.365 21.863 1.00 15.34 84 ILE A N 1
ATOM 605 C CA . ILE A 1 86 ? 7.259 -2.459 20.963 1.00 14.48 84 ILE A CA 1
ATOM 606 C C . ILE A 1 86 ? 7.174 -1.899 19.551 1.00 19.27 84 ILE A C 1
ATOM 607 O O . ILE A 1 86 ? 6.395 -0.982 19.272 1.00 18.07 84 ILE A O 1
ATOM 612 N N . MET A 1 87 ? 7.992 -2.421 18.644 1.00 15.41 85 MET A N 1
ATOM 613 C CA . MET A 1 87 ? 7.968 -1.920 17.282 1.00 18.97 85 MET A CA 1
ATOM 614 C C . MET A 1 87 ? 8.294 -3.054 16.350 1.00 18.35 85 MET A C 1
ATOM 615 O O . MET A 1 87 ? 9.197 -3.868 16.624 1.00 21.13 85 MET A O 1
ATOM 620 N N . ASP A 1 88 ? 7.489 -3.177 15.298 1.00 19.09 86 ASP A N 1
ATOM 621 C CA . ASP A 1 88 ? 7.719 -4.174 14.265 1.00 23.42 86 ASP A CA 1
ATOM 622 C C . ASP A 1 88 ? 8.376 -3.468 13.085 1.00 25.94 86 ASP A C 1
ATOM 623 O O . ASP A 1 88 ? 7.825 -2.496 12.534 1.00 24.22 86 ASP A O 1
ATOM 628 N N . GLY A 1 89 ? 9.554 -3.954 12.701 1.00 24.05 87 GLY A N 1
ATOM 629 C CA . GLY A 1 89 ? 10.353 -3.319 11.675 1.00 24.92 87 GLY A CA 1
ATOM 630 C C . GLY A 1 89 ? 9.808 -3.232 10.258 1.00 25.05 87 GLY A C 1
ATOM 631 O O . GLY A 1 89 ? 9.961 -2.172 9.615 1.00 26.32 87 GLY A O 1
ATOM 632 N N . PRO A 1 90 ? 9.199 -4.315 9.743 1.00 27.42 88 PRO A N 1
ATOM 633 C CA . PRO A 1 90 ? 8.918 -4.279 8.302 1.00 32.48 88 PRO A CA 1
ATOM 634 C C . PRO A 1 90 ? 8.014 -3.116 7.876 1.00 33.07 88 PRO A C 1
ATOM 635 O O . PRO A 1 90 ? 8.284 -2.524 6.827 1.00 34.89 88 PRO A O 1
ATOM 639 N N . LYS A 1 91 ? 7.007 -2.767 8.677 1.00 28.09 89 LYS A N 1
ATOM 640 C CA . LYS A 1 91 ? 6.135 -1.641 8.330 1.00 31.37 89 LYS A CA 1
ATOM 641 C C . LYS A 1 91 ? 6.243 -0.517 9.357 1.00 28.63 89 LYS A C 1
ATOM 642 O O . LYS A 1 91 ? 5.431 0.417 9.337 1.00 29.53 89 LYS A O 1
ATOM 648 N N . ARG A 1 92 ? 7.261 -0.595 10.220 1.00 22.89 90 ARG A N 1
ATOM 649 C CA . ARG A 1 92 ? 7.480 0.382 11.306 1.00 20.29 90 ARG A CA 1
ATOM 650 C C . ARG A 1 92 ? 6.186 0.624 12.041 1.00 28.54 90 ARG A C 1
ATOM 651 O O . ARG A 1 92 ? 5.709 1.745 12.113 1.00 25.33 90 ARG A O 1
ATOM 659 N N . ARG A 1 93 ? 5.592 -0.456 12.544 1.00 19.78 91 ARG A N 1
ATOM 660 C CA . ARG A 1 93 ? 4.383 -0.381 13.370 1.00 19.24 91 ARG A CA 1
ATOM 661 C C . ARG A 1 93 ? 4.773 -0.285 14.845 1.00 22.34 91 ARG A C 1
ATOM 662 O O . ARG A 1 93 ? 5.683 -0.996 15.289 1.00 22.21 91 ARG A O 1
ATOM 670 N N . CYS A 1 94 ? 4.088 0.604 15.582 1.00 15.86 92 CYS A N 1
ATOM 671 C CA . CYS A 1 94 ? 4.452 1.011 16.939 1.00 16.92 92 CYS A CA 1
ATOM 672 C C . CYS A 1 94 ? 3.322 0.823 17.922 1.00 15.52 92 CYS A C 1
ATOM 673 O O . CYS A 1 94 ? 2.158 1.085 17.607 1.00 18.32 92 CYS A O 1
ATOM 676 N N . GLY A 1 95 ? 3.679 0.469 19.155 1.00 17.01 93 GLY A N 1
ATOM 677 C CA . GLY A 1 95 ? 2.704 0.470 20.246 1.00 17.20 93 GLY A CA 1
ATOM 678 C C . GLY A 1 95 ? 3.420 0.817 21.527 1.00 18.17 93 GLY A C 1
ATOM 679 O O . GLY A 1 95 ? 4.575 0.396 21.730 1.00 16.48 93 GLY A O 1
ATOM 680 N N . ALA A 1 96 ? 2.781 1.618 22.389 1.00 15.99 94 ALA A N 1
ATOM 681 C CA . ALA A 1 96 ? 3.421 2.002 23.649 1.00 13.01 94 ALA A CA 1
ATOM 682 C C . ALA A 1 96 ? 2.383 2.270 24.720 1.00 14.80 94 ALA A C 1
ATOM 683 O O . ALA A 1 96 ? 1.218 2.587 24.415 1.00 13.71 94 ALA A O 1
ATOM 685 N N . VAL A 1 97 ? 2.798 2.073 25.970 1.00 13.66 95 VAL A N 1
ATOM 686 C CA . VAL A 1 97 ? 1.913 2.241 27.122 1.00 13.31 95 VAL A CA 1
ATOM 687 C C . VAL A 1 97 ? 2.711 2.832 28.264 1.00 12.25 95 VAL A C 1
ATOM 688 O O . VAL A 1 97 ? 3.889 2.511 28.414 1.00 15.20 95 VAL A O 1
ATOM 692 N N . SER A 1 98 ? 2.089 3.723 29.045 1.00 13.52 96 SER A N 1
ATOM 693 C CA . SER A 1 98 ? 2.680 4.212 30.293 1.00 13.75 96 SER A CA 1
ATOM 694 C C . SER A 1 98 ? 1.629 4.248 31.380 1.00 13.81 96 SER A C 1
ATOM 695 O O . SER A 1 98 ? 0.441 4.110 31.089 1.00 18.52 96 SER A O 1
ATOM 698 N N . GLY A 1 99 ? 2.072 4.419 32.636 1.00 15.18 97 GLY A N 1
ATOM 699 C CA . GLY A 1 99 ? 1.130 4.621 33.743 1.00 18.22 97 GLY A CA 1
ATOM 700 C C . GLY A 1 99 ? 0.303 3.389 34.056 1.00 18.67 97 GLY A C 1
ATOM 701 O O . GLY A 1 99 ? -0.839 3.489 34.548 1.00 16.81 97 GLY A O 1
ATOM 702 N N . LEU A 1 100 ? 0.856 2.202 33.803 1.00 21.13 98 LEU A N 1
ATOM 703 C CA . LEU A 1 100 ? 0.102 0.975 34.103 1.00 17.93 98 LEU A CA 1
ATOM 704 C C . LEU A 1 100 ? 0.275 0.600 35.559 1.00 15.30 98 LEU A C 1
ATOM 705 O O . LEU A 1 100 ? 1.400 0.591 36.069 1.00 17.51 98 LEU A O 1
ATOM 710 N N . THR A 1 101 ? -0.828 0.326 36.246 1.00 16.54 99 THR A N 1
ATOM 711 C CA . THR A 1 101 ? -0.764 0.000 37.660 1.00 17.98 99 THR A CA 1
ATOM 712 C C . THR A 1 101 ? -1.431 -1.347 37.984 1.00 19.48 99 THR A C 1
ATOM 713 O O . THR A 1 101 ? -1.270 -1.860 39.108 1.00 20.15 99 THR A O 1
ATOM 717 N N . THR A 1 102 ? -2.192 -1.924 37.038 1.00 18.97 100 THR A N 1
ATOM 718 C CA . THR A 1 102 ? -2.815 -3.235 37.306 1.00 20.19 100 THR A CA 1
ATOM 719 C C . THR A 1 102 ? -2.572 -4.296 36.215 1.00 19.30 100 THR A C 1
ATOM 720 O O . THR A 1 102 ? -2.994 -5.454 36.376 1.00 22.67 100 THR A O 1
ATOM 724 N N . VAL A 1 103 ? -1.870 -3.922 35.136 1.00 17.96 101 VAL A N 1
ATOM 725 C CA . VAL A 1 103 ? -1.726 -4.805 33.967 1.00 20.30 101 VAL A CA 1
ATOM 726 C C . VAL A 1 103 ? -0.507 -5.715 34.087 1.00 19.87 101 VAL A C 1
ATOM 727 O O . VAL A 1 103 ? 0.603 -5.227 34.207 1.00 18.30 101 VAL A O 1
ATOM 731 N N . LYS A 1 104 ? -0.711 -7.024 34.106 1.00 21.72 102 LYS A N 1
ATOM 732 C CA . LYS A 1 104 ? 0.374 -7.949 34.447 1.00 20.28 102 LYS A CA 1
ATOM 733 C C . LYS A 1 104 ? 1.574 -7.913 33.520 1.00 25.04 102 LYS A C 1
ATOM 734 O O . LYS A 1 104 ? 2.734 -8.070 33.950 1.00 31.08 102 LYS A O 1
ATOM 740 N N . ASN A 1 105 ? 1.298 -7.724 32.242 1.00 19.90 103 ASN A N 1
ATOM 741 C CA . ASN A 1 105 ? 2.370 -7.763 31.264 1.00 17.57 103 ASN A CA 1
ATOM 742 C C . ASN A 1 105 ? 2.284 -6.583 30.342 1.00 18.56 103 ASN A C 1
ATOM 743 O O . ASN A 1 105 ? 1.669 -6.670 29.272 1.00 21.24 103 ASN A O 1
ATOM 748 N N . PRO A 1 106 ? 2.920 -5.466 30.736 1.00 18.30 104 PRO A N 1
ATOM 749 C CA . PRO A 1 106 ? 2.833 -4.221 29.976 1.00 16.38 104 PRO A CA 1
ATOM 750 C C . PRO A 1 106 ? 3.220 -4.377 28.506 1.00 17.86 104 PRO A C 1
ATOM 751 O O . PRO A 1 106 ? 2.581 -3.750 27.659 1.00 19.60 104 PRO A O 1
ATOM 755 N N . ILE A 1 107 ? 4.236 -5.179 28.188 1.00 18.72 105 ILE A N 1
ATOM 756 C CA . ILE A 1 107 ? 4.652 -5.294 26.782 1.00 18.03 105 ILE A CA 1
ATOM 757 C C . ILE A 1 107 ? 3.502 -5.830 25.918 1.00 18.79 105 ILE A C 1
ATOM 758 O O . ILE A 1 107 ? 3.379 -5.469 24.747 1.00 19.68 105 ILE A O 1
ATOM 763 N N . SER A 1 108 ? 2.660 -6.680 26.491 1.00 15.07 106 SER A N 1
ATOM 764 C CA . SER A 1 108 ? 1.563 -7.259 25.724 1.00 16.65 106 SER A CA 1
ATOM 765 C C . SER A 1 108 ? 0.455 -6.256 25.517 1.00 18.71 106 SER A C 1
ATOM 766 O O . SER A 1 108 ? -0.308 -6.362 24.553 1.00 18.13 106 SER A O 1
ATOM 769 N N . LEU A 1 109 ? 0.349 -5.282 26.416 1.00 17.20 107 LEU A N 1
ATOM 770 C CA . LEU A 1 109 ? -0.623 -4.219 26.193 1.00 18.42 107 LEU A CA 1
ATOM 771 C C . LEU A 1 109 ? -0.082 -3.295 25.096 1.00 14.49 107 LEU A C 1
ATOM 772 O O . LEU A 1 109 ? -0.846 -2.780 24.268 1.00 15.61 107 LEU A O 1
ATOM 777 N N . ALA A 1 110 ? 1.228 -3.096 25.067 1.00 17.22 108 ALA A N 1
ATOM 778 C CA . ALA A 1 110 ? 1.808 -2.284 23.997 1.00 21.31 108 ALA A CA 1
ATOM 779 C C . ALA A 1 110 ? 1.596 -2.966 22.659 1.00 18.93 108 ALA A C 1
ATOM 780 O O . ALA A 1 110 ? 1.307 -2.304 21.654 1.00 17.77 108 ALA A O 1
ATOM 782 N N . ARG A 1 111 ? 1.729 -4.288 22.637 1.00 15.49 109 ARG A N 1
ATOM 783 C CA . ARG A 1 111 ? 1.421 -5.037 21.420 1.00 15.61 109 ARG A CA 1
ATOM 784 C C . ARG A 1 111 ? -0.010 -4.778 20.955 1.00 16.21 109 ARG A C 1
ATOM 785 O O . ARG A 1 111 ? -0.252 -4.594 19.743 1.00 20.10 109 ARG A O 1
ATOM 793 N N . LEU A 1 112 ? -0.961 -4.754 21.899 1.00 17.11 110 LEU A N 1
ATOM 794 C CA . LEU A 1 112 ? -2.370 -4.559 21.556 1.00 22.09 110 LEU A CA 1
ATOM 795 C C . LEU A 1 112 ? -2.647 -3.132 21.107 1.00 16.15 110 LEU A C 1
ATOM 796 O O . LEU A 1 112 ? -3.560 -2.916 20.305 1.00 21.60 110 LEU A O 1
ATOM 801 N N . VAL A 1 113 ? -1.894 -2.173 21.637 1.00 18.22 111 VAL A N 1
ATOM 802 C CA . VAL A 1 113 ? -2.054 -0.789 21.175 1.00 14.54 111 VAL A CA 1
ATOM 803 C C . VAL A 1 113 ? -1.632 -0.771 19.716 1.00 15.16 111 VAL A C 1
ATOM 804 O O . VAL A 1 113 ? -2.291 -0.152 18.854 1.00 19.22 111 VAL A O 1
ATOM 808 N N . MET A 1 114 ? -0.525 -1.445 19.419 1.00 17.76 112 MET A N 1
ATOM 809 C CA . MET A 1 114 ? -0.018 -1.480 18.052 1.00 21.66 112 MET A CA 1
ATOM 810 C C . MET A 1 114 ? -1.045 -2.098 17.118 1.00 29.35 112 MET A C 1
ATOM 811 O O . MET A 1 114 ? -1.418 -1.513 16.081 1.00 20.91 112 MET A O 1
ATOM 816 N N . ASP A 1 115 ? -1.522 -3.285 17.490 1.00 22.40 113 ASP A N 1
ATOM 817 C CA . ASP A 1 115 ? -2.365 -4.068 16.603 1.00 26.59 113 ASP A CA 1
ATOM 818 C C . ASP A 1 115 ? -3.821 -3.698 16.599 1.00 24.53 113 ASP A C 1
ATOM 819 O O . ASP A 1 115 ? -4.532 -3.978 15.614 1.00 30.21 113 ASP A O 1
ATOM 824 N N . LYS A 1 116 ? -4.302 -3.106 17.691 1.00 30.55 114 LYS A N 1
ATOM 825 C CA . LYS A 1 116 ? -5.750 -2.990 17.867 1.00 35.96 114 LYS A CA 1
ATOM 826 C C . LYS A 1 116 ? -6.290 -1.584 18.158 1.00 42.16 114 LYS A C 1
ATOM 827 O O . LYS A 1 116 ? -7.505 -1.398 18.228 1.00 53.46 114 LYS A O 1
ATOM 833 N N . SER A 1 117 ? -5.401 -0.597 18.277 1.00 29.97 115 SER A N 1
ATOM 834 C CA . SER A 1 117 ? -5.797 0.794 18.536 1.00 26.28 115 SER A CA 1
ATOM 835 C C . SER A 1 117 ? -5.474 1.680 17.338 1.00 34.29 115 SER A C 1
ATOM 836 O O . SER A 1 117 ? -4.474 1.465 16.650 1.00 35.69 115 SER A O 1
ATOM 839 N N . PRO A 1 118 ? -6.310 2.699 17.086 1.00 33.71 116 PRO A N 1
ATOM 840 C CA . PRO A 1 118 ? -5.938 3.708 16.086 1.00 40.80 116 PRO A CA 1
ATOM 841 C C . PRO A 1 118 ? -4.776 4.581 16.565 1.00 40.73 116 PRO A C 1
ATOM 842 O O . PRO A 1 118 ? -4.177 5.300 15.757 1.00 43.15 116 PRO A O 1
ATOM 846 N N . HIS A 1 119 ? -4.469 4.526 17.862 1.00 36.33 117 HIS A N 1
ATOM 847 C CA . HIS A 1 119 ? -3.408 5.360 18.433 1.00 29.96 117 HIS A CA 1
ATOM 848 C C . HIS A 1 119 ? -2.172 4.496 18.615 1.00 25.93 117 HIS A C 1
ATOM 849 O O . HIS A 1 119 ? -2.261 3.267 18.528 1.00 25.78 117 HIS A O 1
ATOM 862 N N . SER A 1 120 ? -1.020 5.131 18.848 1.00 22.78 118 SER A N 1
ATOM 863 C CA . SER A 1 120 ? 0.234 4.389 19.016 1.00 24.66 118 SER A CA 1
ATOM 864 C C . SER A 1 120 ? 0.663 4.373 20.459 1.00 18.82 118 SER A C 1
ATOM 865 O O . SER A 1 120 ? 1.620 3.710 20.807 1.00 17.99 118 SER A O 1
ATOM 868 N N . TYR A 1 121 ? -0.045 5.098 21.317 1.00 14.97 119 TYR A N 1
ATOM 869 C CA . TYR A 1 121 ? 0.422 5.282 22.703 1.00 12.48 119 TYR A CA 1
ATOM 870 C C . TYR A 1 121 ? -0.831 5.573 23.549 1.00 19.07 119 TYR A C 1
ATOM 871 O O . TYR A 1 121 ? -1.568 6.505 23.256 1.00 14.60 119 TYR A O 1
ATOM 880 N N . ILE A 1 122 ? -1.065 4.772 24.576 1.00 15.03 120 ILE A N 1
ATOM 881 C CA . ILE A 1 122 ? -2.165 5.010 25.518 1.00 16.43 120 ILE A CA 1
ATOM 882 C C . ILE A 1 122 ? -1.587 4.910 26.924 1.00 17.86 120 ILE A C 1
ATOM 883 O O . ILE A 1 122 ? -0.737 4.103 27.168 1.00 16.12 120 ILE A O 1
ATOM 888 N N . ALA A 1 123 ? -2.040 5.740 27.860 1.00 14.67 121 ALA A N 1
ATOM 889 C CA . ALA A 1 123 ? -1.365 5.789 29.161 1.00 17.71 121 ALA A CA 1
ATOM 890 C C . ALA A 1 123 ? -2.324 6.060 30.324 1.00 16.65 121 ALA A C 1
ATOM 891 O O . ALA A 1 123 ? -3.401 6.653 30.146 1.00 21.23 121 ALA A O 1
ATOM 893 N N . PHE A 1 124 ? -1.896 5.661 31.517 1.00 15.44 122 PHE A N 1
ATOM 894 C CA . PHE A 1 124 ? -2.644 5.909 32.757 1.00 17.47 122 PHE A CA 1
ATOM 895 C C . PHE A 1 124 ? -4.073 5.395 32.679 1.00 21.50 122 PHE A C 1
ATOM 896 O O . PHE A 1 124 ? -4.273 4.268 32.218 1.00 19.75 122 PHE A O 1
ATOM 904 N N . SER A 1 125 ? -5.047 6.163 33.150 1.00 23.50 123 SER A N 1
ATOM 905 C CA . SER A 1 125 ? -6.422 5.657 33.236 1.00 23.51 123 SER A CA 1
ATOM 906 C C . SER A 1 125 ? -6.962 5.076 31.938 1.00 28.05 123 SER A C 1
ATOM 907 O O . SER A 1 125 ? -7.620 4.027 31.950 1.00 25.37 123 SER A O 1
ATOM 910 N N . GLY A 1 126 ? -6.688 5.750 30.820 1.00 22.44 124 GLY A N 1
ATOM 911 C CA . GLY A 1 126 ? -7.138 5.255 29.531 1.00 20.58 124 GLY A CA 1
ATOM 912 C C . GLY A 1 126 ? -6.502 3.931 29.165 1.00 21.73 124 GLY A C 1
ATOM 913 O O . GLY A 1 126 ? -7.147 3.084 28.549 1.00 24.05 124 GLY A O 1
ATOM 914 N N . ALA A 1 127 ? -5.221 3.740 29.507 1.00 16.88 125 ALA A N 1
ATOM 915 C CA . ALA A 1 127 ? -4.567 2.466 29.251 1.00 16.39 125 ALA A CA 1
ATOM 916 C C . ALA A 1 127 ? -5.145 1.347 30.115 1.00 20.77 125 ALA A C 1
ATOM 917 O O . ALA A 1 127 ? -5.256 0.204 29.669 1.00 18.89 125 ALA A O 1
ATOM 919 N N . GLU A 1 128 ? -5.504 1.676 31.353 1.00 19.07 126 GLU A N 1
ATOM 920 C CA . GLU A 1 128 ? -6.171 0.714 32.222 1.00 17.45 126 GLU A CA 1
ATOM 921 C C . GLU A 1 128 ? -7.549 0.370 31.661 1.00 20.43 126 GLU A C 1
ATOM 922 O O . GLU A 1 128 ? -7.967 -0.795 31.703 1.00 20.72 126 GLU A O 1
ATOM 928 N N . ASP A 1 129 ? -8.273 1.361 31.120 1.00 21.19 127 ASP A N 1
ATOM 929 C CA . ASP A 1 129 ? -9.568 1.032 30.489 1.00 23.82 127 ASP A CA 1
ATOM 930 C C . ASP A 1 129 ? -9.337 0.103 29.292 1.00 21.08 127 ASP A C 1
ATOM 931 O O . ASP A 1 129 ? -10.051 -0.897 29.105 1.00 25.50 127 ASP A O 1
ATOM 936 N N . PHE A 1 130 ? -8.368 0.460 28.454 1.00 24.16 128 PHE A N 1
ATOM 937 C CA . PHE A 1 130 ? -8.064 -0.324 27.262 1.00 21.02 128 PHE A CA 1
ATOM 938 C C . PHE A 1 130 ? -7.708 -1.750 27.634 1.00 20.22 128 PHE A C 1
ATOM 939 O O . PHE A 1 130 ? -8.142 -2.698 26.973 1.00 19.79 128 PHE A O 1
ATOM 947 N N . ALA A 1 131 ? -6.936 -1.922 28.711 1.00 21.87 129 ALA A N 1
ATOM 948 C CA . ALA A 1 131 ? -6.572 -3.280 29.161 1.00 22.44 129 ALA A CA 1
ATOM 949 C C . ALA A 1 131 ? -7.827 -4.068 29.394 1.00 25.44 129 ALA A C 1
ATOM 950 O O . ALA A 1 131 ? -7.935 -5.244 29.029 1.00 23.16 129 ALA A O 1
ATOM 952 N N . ARG A 1 132 ? -8.798 -3.420 30.022 1.00 20.49 130 ARG A N 1
ATOM 953 C CA . ARG A 1 132 ? -10.013 -4.136 30.359 1.00 22.62 130 ARG A CA 1
ATOM 954 C C . ARG A 1 132 ? -10.884 -4.392 29.135 1.00 24.41 130 ARG A C 1
ATOM 955 O O . ARG A 1 132 ? -11.525 -5.443 29.047 1.00 25.62 130 ARG A O 1
ATOM 963 N N . GLN A 1 133 ? -10.924 -3.454 28.193 1.00 26.76 131 GLN A N 1
ATOM 964 C CA . GLN A 1 133 ? -11.696 -3.654 26.946 1.00 24.46 131 GLN A CA 1
ATOM 965 C C . GLN A 1 133 ? -11.120 -4.847 26.184 1.00 24.73 131 GLN A C 1
ATOM 966 O O . GLN A 1 133 ? -11.854 -5.606 25.571 1.00 28.60 131 GLN A O 1
ATOM 972 N N . GLN A 1 134 ? -9.808 -5.048 26.292 1.00 22.99 132 GLN A N 1
ATOM 973 C CA . GLN A 1 134 ? -9.107 -6.095 25.544 1.00 23.65 132 GLN A CA 1
ATOM 974 C C . GLN A 1 134 ? -9.083 -7.404 26.313 1.00 28.76 132 GLN A C 1
ATOM 975 O O . GLN A 1 134 ? -8.719 -8.439 25.762 1.00 30.52 132 GLN A O 1
ATOM 981 N N . GLY A 1 135 ? -9.427 -7.337 27.593 1.00 23.96 133 GLY A N 1
ATOM 982 C CA . GLY A 1 135 ? -9.585 -8.521 28.422 1.00 31.87 133 GLY A CA 1
ATOM 983 C C . GLY A 1 135 ? -8.291 -9.162 28.877 1.00 31.74 133 GLY A C 1
ATOM 984 O O . GLY A 1 135 ? -8.258 -10.365 29.142 1.00 27.29 133 GLY A O 1
ATOM 985 N N . VAL A 1 136 ? -7.227 -8.372 28.979 1.00 23.42 134 VAL A N 1
ATOM 986 C CA . VAL A 1 136 ? -5.936 -8.894 29.436 1.00 22.85 134 VAL A CA 1
ATOM 987 C C . VAL A 1 136 ? -5.971 -9.043 30.951 1.00 23.90 134 VAL A C 1
ATOM 988 O O . VAL A 1 136 ? -6.900 -8.543 31.609 1.00 22.63 134 VAL A O 1
ATOM 992 N N . GLU A 1 137 ? -4.993 -9.760 31.508 1.00 25.05 135 GLU A N 1
ATOM 993 C CA . GLU A 1 137 ? -5.019 -10.044 32.951 1.00 23.35 135 GLU A CA 1
ATOM 994 C C . GLU A 1 137 ? -4.679 -8.780 33.736 1.00 21.81 135 GLU A C 1
ATOM 995 O O . GLU A 1 137 ? -3.682 -8.117 33.456 1.00 23.01 135 GLU A O 1
ATOM 1001 N N . VAL A 1 138 ? -5.508 -8.466 34.726 1.00 25.22 136 VAL A N 1
ATOM 1002 C CA . VAL A 1 138 ? -5.232 -7.351 35.615 1.00 24.23 136 VAL A CA 1
ATOM 1003 C C . VAL A 1 138 ? -5.311 -7.814 37.068 1.00 25.00 136 VAL A C 1
ATOM 1004 O O . VAL A 1 138 ? -5.990 -8.805 37.383 1.00 27.76 136 VAL A O 1
ATOM 1008 N N . VAL A 1 139 ? -4.580 -7.127 37.947 1.00 24.50 137 VAL A N 1
ATOM 1009 C CA . VAL A 1 139 ? -4.392 -7.576 39.327 1.00 27.00 137 VAL A CA 1
ATOM 1010 C C . VAL A 1 139 ? -4.207 -6.325 40.198 1.00 27.01 137 VAL A C 1
ATOM 1011 O O . VAL A 1 139 ? -4.045 -5.238 39.667 1.00 28.10 137 VAL A O 1
ATOM 1015 N N . ASP A 1 140 ? -4.192 -6.467 41.516 1.00 32.68 138 ASP A N 1
ATOM 1016 C CA . ASP A 1 140 ? -3.951 -5.303 42.383 1.00 33.84 138 ASP A CA 1
ATOM 1017 C C . ASP A 1 140 ? -2.514 -4.838 42.191 1.00 32.32 138 ASP A C 1
ATOM 1018 O O . ASP A 1 140 ? -1.639 -5.654 41.908 1.00 28.00 138 ASP A O 1
ATOM 1023 N N . ASN A 1 141 ? -2.264 -3.542 42.383 1.00 28.14 139 ASN A N 1
ATOM 1024 C CA . ASN A 1 141 ? -0.914 -2.987 42.223 1.00 24.61 139 ASN A CA 1
ATOM 1025 C C . ASN A 1 141 ? 0.071 -3.669 43.157 1.00 27.60 139 ASN A C 1
ATOM 1026 O O . ASN A 1 141 ? 1.223 -3.863 42.789 1.00 28.29 139 ASN A O 1
ATOM 1031 N N . GLU A 1 142 ? -0.391 -4.046 44.354 1.00 29.00 140 GLU A N 1
ATOM 1032 C CA . GLU A 1 142 ? 0.489 -4.724 45.311 1.00 34.21 140 GLU A CA 1
ATOM 1033 C C . GLU A 1 142 ? 1.136 -5.961 44.718 1.00 32.07 140 GLU A C 1
ATOM 1034 O O . GLU A 1 142 ? 2.216 -6.339 45.141 1.00 34.07 140 GLU A O 1
ATOM 1040 N N . TYR A 1 143 ? 0.464 -6.585 43.747 1.00 31.35 141 TYR A N 1
ATOM 1041 C CA . TYR A 1 143 ? 1.001 -7.749 43.052 1.00 31.65 141 TYR A CA 1
ATOM 1042 C C . TYR A 1 143 ? 2.423 -7.490 42.564 1.00 28.39 141 TYR A C 1
ATOM 1043 O O . TYR A 1 143 ? 3.267 -8.375 42.625 1.00 28.38 141 TYR A O 1
ATOM 1052 N N . PHE A 1 144 ? 2.677 -6.271 42.081 1.00 28.94 142 PHE A N 1
ATOM 1053 C CA . PHE A 1 144 ? 3.964 -5.945 41.450 1.00 28.73 142 PHE A CA 1
ATOM 1054 C C . PHE A 1 144 ? 5.074 -5.556 42.422 1.00 28.39 142 PHE A C 1
ATOM 1055 O O . PHE A 1 144 ? 6.265 -5.556 42.059 1.00 28.17 142 PHE A O 1
ATOM 1063 N N . VAL A 1 145 ? 4.678 -5.243 43.654 1.00 32.90 143 VAL A N 1
ATOM 1064 C CA . VAL A 1 145 ? 5.595 -4.788 44.702 1.00 29.79 143 VAL A CA 1
ATOM 1065 C C . VAL A 1 145 ? 6.277 -5.972 45.399 1.00 35.13 143 VAL A C 1
ATOM 1066 O O . VAL A 1 145 ? 5.622 -6.855 45.966 1.00 36.78 143 VAL A O 1
ATOM 1070 N N . THR A 1 146 ? 7.602 -5.994 45.377 1.00 28.94 144 THR A N 1
ATOM 1071 C CA . THR A 1 146 ? 8.329 -7.059 46.074 1.00 32.02 144 THR A CA 1
ATOM 1072 C C . THR A 1 146 ? 9.059 -6.482 47.291 1.00 41.70 144 THR A C 1
ATOM 1073 O O . THR A 1 146 ? 9.461 -5.322 47.274 1.00 37.21 144 THR A O 1
ATOM 1077 N N . PRO A 1 147 ? 9.206 -7.284 48.357 1.00 40.85 145 PRO A N 1
ATOM 1078 C CA . PRO A 1 147 ? 9.957 -6.873 49.549 1.00 44.95 145 PRO A CA 1
ATOM 1079 C C . PRO A 1 147 ? 11.300 -6.206 49.211 1.00 49.40 145 PRO A C 1
ATOM 1080 O O . PRO A 1 147 ? 11.608 -5.148 49.774 1.00 49.34 145 PRO A O 1
ATOM 1084 N N . ASP A 1 148 ? 12.067 -6.802 48.300 1.00 47.34 146 ASP A N 1
ATOM 1085 C CA . ASP A 1 148 ? 13.371 -6.264 47.914 1.00 48.87 146 ASP A CA 1
ATOM 1086 C C . ASP A 1 148 ? 13.287 -4.795 47.479 1.00 41.51 146 ASP A C 1
ATOM 1087 O O . ASP A 1 148 ? 14.057 -3.952 47.943 1.00 44.47 146 ASP A O 1
ATOM 1092 N N . ASN A 1 149 ? 12.346 -4.490 46.597 1.00 35.10 147 ASN A N 1
ATOM 1093 C CA . ASN A 1 149 ? 12.144 -3.111 46.150 1.00 36.62 147 ASN A CA 1
ATOM 1094 C C . ASN A 1 149 ? 11.664 -2.155 47.236 1.00 39.95 147 ASN A C 1
ATOM 1095 O O . ASN A 1 149 ? 12.003 -0.970 47.216 1.00 36.54 147 ASN A O 1
ATOM 1100 N N . VAL A 1 150 ? 10.877 -2.666 48.179 1.00 36.82 148 VAL A N 1
ATOM 1101 C CA . VAL A 1 150 ? 10.476 -1.858 49.325 1.00 44.00 148 VAL A CA 1
ATOM 1102 C C . VAL A 1 150 ? 11.713 -1.405 50.110 1.00 45.22 148 VAL A C 1
ATOM 1103 O O . VAL A 1 150 ? 11.830 -0.231 50.507 1.00 42.77 148 VAL A O 1
ATOM 1107 N N . GLY A 1 151 ? 12.640 -2.340 50.311 1.00 47.06 149 GLY A N 1
ATOM 1108 C CA . GLY A 1 151 ? 13.900 -2.054 50.975 1.00 47.66 149 GLY A CA 1
ATOM 1109 C C . GLY A 1 151 ? 14.752 -1.054 50.216 1.00 48.27 149 GLY A C 1
ATOM 1110 O O . GLY A 1 151 ? 15.298 -0.129 50.816 1.00 51.36 149 GLY A O 1
ATOM 1111 N N . MET A 1 152 ? 14.857 -1.231 48.899 1.00 43.46 150 MET A N 1
ATOM 1112 C CA . MET A 1 152 ? 15.657 -0.335 48.061 1.00 47.18 150 MET A CA 1
ATOM 1113 C C . MET A 1 152 ? 15.090 1.078 48.017 1.00 45.44 150 MET A C 1
ATOM 1114 O O . MET A 1 152 ? 15.845 2.049 47.943 1.00 46.18 150 MET A O 1
ATOM 1119 N N . LEU A 1 153 ? 13.760 1.187 48.027 1.00 35.74 151 LEU A N 1
ATOM 1120 C CA . LEU A 1 153 ? 13.113 2.494 48.015 1.00 39.80 151 LEU A CA 1
ATOM 1121 C C . LEU A 1 153 ? 13.472 3.230 49.294 1.00 45.56 151 LEU A C 1
ATOM 1122 O O . LEU A 1 153 ? 13.694 4.438 49.277 1.00 48.24 151 LEU A O 1
ATOM 1127 N N . LYS A 1 154 ? 13.535 2.491 50.400 1.00 47.67 152 LYS A N 1
ATOM 1128 C CA . LYS A 1 154 ? 13.878 3.072 51.692 1.00 51.86 152 LYS A CA 1
ATOM 1129 C C . LYS A 1 154 ? 15.295 3.644 51.651 1.00 54.26 152 LYS A C 1
ATOM 1130 O O . LYS A 1 154 ? 15.560 4.718 52.199 1.00 56.12 152 LYS A O 1
ATOM 1136 N N . LEU A 1 155 ? 16.201 2.930 50.989 1.00 53.26 153 LEU A N 1
ATOM 1137 C CA . LEU A 1 155 ? 17.556 3.428 50.792 1.00 55.39 153 LEU A CA 1
ATOM 1138 C C . LEU A 1 155 ? 17.539 4.646 49.883 1.00 55.20 153 LEU A C 1
ATOM 1139 O O . LEU A 1 155 ? 18.256 5.615 50.117 1.00 61.78 153 LEU A O 1
ATOM 1144 N N . ALA A 1 156 ? 16.719 4.586 48.840 1.00 49.18 154 ALA A N 1
ATOM 1145 C CA . ALA A 1 156 ? 16.638 5.673 47.872 1.00 46.52 154 ALA A CA 1
ATOM 1146 C C . ALA A 1 156 ? 16.211 6.984 48.540 1.00 49.81 154 ALA A C 1
ATOM 1147 O O . ALA A 1 156 ? 16.726 8.059 48.218 1.00 49.60 154 ALA A O 1
ATOM 1149 N N . LYS A 1 157 ? 15.288 6.884 49.490 1.00 52.17 155 LYS A N 1
ATOM 1150 C CA . LYS A 1 157 ? 14.821 8.055 50.215 1.00 60.33 155 LYS A CA 1
ATOM 1151 C C . LYS A 1 157 ? 15.811 8.475 51.306 1.00 69.94 155 LYS A C 1
ATOM 1152 O O . LYS A 1 157 ? 15.566 9.430 52.039 1.00 76.85 155 LYS A O 1
ATOM 1158 N N . GLU A 1 158 ? 16.945 7.776 51.367 1.00 73.87 156 GLU A N 1
ATOM 1159 C CA . GLU A 1 158 ? 17.951 7.919 52.431 1.00 81.30 156 GLU A CA 1
ATOM 1160 C C . GLU A 1 158 ? 17.371 7.624 53.815 1.00 85.31 156 GLU A C 1
ATOM 1161 O O . GLU A 1 158 ? 17.541 6.527 54.352 1.00 85.90 156 GLU A O 1
ATOM 1167 N N . THR B 2 1 ? 14.564 -1.767 33.640 1.00 24.29 196 THR B N 1
ATOM 1168 C CA . THR B 2 1 ? 14.341 -1.833 32.200 1.00 21.71 196 THR B CA 1
ATOM 1169 C C . THR B 2 1 ? 14.845 -3.195 31.702 1.00 25.55 196 THR B C 1
ATOM 1170 O O . THR B 2 1 ? 15.932 -3.657 32.097 1.00 26.37 196 THR B O 1
ATOM 1174 N N . VAL B 2 2 ? 14.020 -3.853 30.893 1.00 20.88 197 VAL B N 1
ATOM 1175 C CA . VAL B 2 2 ? 14.371 -5.111 30.227 1.00 18.93 197 VAL B CA 1
ATOM 1176 C C . VAL B 2 2 ? 14.010 -4.927 28.761 1.00 21.77 197 VAL B C 1
ATOM 1177 O O . VAL B 2 2 ? 13.226 -4.037 28.404 1.00 17.34 197 VAL B O 1
ATOM 1181 N N . GLY B 2 3 ? 14.573 -5.744 27.888 1.00 18.68 198 GLY B N 1
ATOM 1182 C CA . GLY B 2 3 ? 14.228 -5.600 26.486 1.00 19.37 198 GLY B CA 1
ATOM 1183 C C . GLY B 2 3 ? 14.660 -6.787 25.674 1.00 21.05 198 GLY B C 1
ATOM 1184 O O . GLY B 2 3 ? 15.413 -7.647 26.152 1.00 21.08 198 GLY B O 1
ATOM 1185 N N . CYS B 2 4 ? 14.172 -6.851 24.442 1.00 16.54 199 CYS B N 1
ATOM 1186 C CA . CYS B 2 4 ? 14.578 -7.925 23.541 1.00 19.42 199 CYS B CA 1
ATOM 1187 C C . CYS B 2 4 ? 14.556 -7.391 22.109 1.00 21.71 199 CYS B C 1
ATOM 1188 O O . CYS B 2 4 ? 13.641 -6.654 21.718 1.00 20.04 199 CYS B O 1
ATOM 1191 N N . VAL B 2 5 ? 15.567 -7.759 21.328 1.00 22.18 200 VAL B N 1
ATOM 1192 C CA . VAL B 2 5 ? 15.558 -7.449 19.901 1.00 21.44 200 VAL B CA 1
ATOM 1193 C C . VAL B 2 5 ? 15.730 -8.748 19.137 1.00 22.14 200 VAL B C 1
ATOM 1194 O O . VAL B 2 5 ? 16.500 -9.625 19.550 1.00 23.54 200 VAL B O 1
ATOM 1198 N N . VAL B 2 6 ? 15.014 -8.887 18.026 1.00 21.94 201 VAL B N 1
ATOM 1199 C CA . VAL B 2 6 ? 15.070 -10.122 17.254 1.00 25.54 201 VAL B CA 1
ATOM 1200 C C . VAL B 2 6 ? 15.101 -9.851 15.750 1.00 26.81 201 VAL B C 1
ATOM 1201 O O . VAL B 2 6 ? 14.419 -8.943 15.257 1.00 26.48 201 VAL B O 1
ATOM 1205 N N . VAL B 2 7 ? 15.899 -10.620 15.019 1.00 26.31 202 VAL B N 1
ATOM 1206 C CA . VAL B 2 7 ? 15.720 -10.683 13.575 1.00 27.91 202 VAL B CA 1
ATOM 1207 C C . VAL B 2 7 ? 15.387 -12.131 13.267 1.00 33.46 202 VAL B C 1
ATOM 1208 O O . VAL B 2 7 ? 16.050 -13.043 13.787 1.00 32.74 202 VAL B O 1
ATOM 1212 N N . ASP B 2 8 ? 14.342 -12.375 12.474 1.00 30.44 203 ASP B N 1
ATOM 1213 C CA . ASP B 2 8 ? 13.945 -13.782 12.255 1.00 33.49 203 ASP B CA 1
ATOM 1214 C C . ASP B 2 8 ? 14.521 -14.317 10.960 1.00 35.87 203 ASP B C 1
ATOM 1215 O O . ASP B 2 8 ? 15.279 -13.614 10.270 1.00 36.65 203 ASP B O 1
ATOM 1220 N N . ARG B 2 9 ? 14.184 -15.562 10.615 1.00 36.95 204 ARG B N 1
ATOM 1221 C CA . ARG B 2 9 ? 14.730 -16.159 9.400 1.00 39.46 204 ARG B CA 1
ATOM 1222 C C . ARG B 2 9 ? 14.308 -15.431 8.131 1.00 45.85 204 ARG B C 1
ATOM 1223 O O . ARG B 2 9 ? 14.932 -15.582 7.089 1.00 42.60 204 ARG B O 1
ATOM 1231 N N . GLU B 2 10 ? 13.257 -14.625 8.234 1.00 41.91 205 GLU B N 1
ATOM 1232 C CA . GLU B 2 10 ? 12.730 -13.909 7.084 1.00 42.40 205 GLU B CA 1
ATOM 1233 C C . GLU B 2 10 ? 13.375 -12.527 6.982 1.00 44.59 205 GLU B C 1
ATOM 1234 O O . GLU B 2 10 ? 13.112 -11.776 6.045 1.00 39.43 205 GLU B O 1
ATOM 1240 N N . GLY B 2 11 ? 14.227 -12.202 7.951 1.00 38.29 206 GLY B N 1
ATOM 1241 C CA . GLY B 2 11 ? 14.962 -10.953 7.933 1.00 35.83 206 GLY B CA 1
ATOM 1242 C C . GLY B 2 11 ? 14.170 -9.810 8.541 1.00 37.16 206 GLY B C 1
ATOM 1243 O O . GLY B 2 11 ? 14.563 -8.646 8.409 1.00 34.62 206 GLY B O 1
ATOM 1244 N N . ARG B 2 12 ? 13.053 -10.135 9.187 1.00 32.45 207 ARG B N 1
ATOM 1245 C CA . ARG B 2 12 ? 12.229 -9.130 9.851 1.00 30.33 207 ARG B CA 1
ATOM 1246 C C . ARG B 2 12 ? 12.831 -8.813 11.210 1.00 37.72 207 ARG B C 1
ATOM 1247 O O . ARG B 2 12 ? 13.211 -9.730 11.943 1.00 29.33 207 ARG B O 1
ATOM 1255 N N . CYS B 2 13 ? 12.937 -7.521 11.536 1.00 26.70 208 CYS B N 1
ATOM 1256 C CA . CYS B 2 13 ? 13.468 -7.105 12.819 1.00 24.87 208 CYS B CA 1
ATOM 1257 C C . CYS B 2 13 ? 12.374 -6.551 13.706 1.00 23.80 208 CYS B C 1
ATOM 1258 O O . CYS B 2 13 ? 11.473 -5.842 13.233 1.00 25.73 208 CYS B O 1
ATOM 1261 N N . ALA B 2 14 ? 12.467 -6.842 14.997 1.00 21.93 209 ALA B N 1
ATOM 1262 C CA . ALA B 2 14 ? 11.517 -6.287 15.957 1.00 21.81 209 ALA B CA 1
ATOM 1263 C C . ALA B 2 14 ? 12.210 -5.989 17.274 1.00 21.10 209 ALA B C 1
ATOM 1264 O O . ALA B 2 14 ? 13.289 -6.512 17.545 1.00 23.53 209 ALA B O 1
ATOM 1266 N N . ALA B 2 15 ? 11.582 -5.141 18.089 1.00 18.62 210 ALA B N 1
ATOM 1267 C CA . ALA B 2 15 ? 12.202 -4.660 19.312 1.00 16.66 210 ALA B CA 1
ATOM 1268 C C . ALA B 2 15 ? 11.118 -4.409 20.369 1.00 21.51 210 ALA B C 1
ATOM 1269 O O . ALA B 2 15 ? 9.995 -3.999 20.036 1.00 21.16 210 ALA B O 1
ATOM 1271 N N . ALA B 2 16 ? 11.449 -4.645 21.641 1.00 18.62 211 ALA B N 1
ATOM 1272 C CA . ALA B 2 16 ? 10.483 -4.470 22.740 1.00 15.59 211 ALA B CA 1
ATOM 1273 C C . ALA B 2 16 ? 11.249 -4.083 23.984 1.00 20.05 211 ALA B C 1
ATOM 1274 O O . ALA B 2 16 ? 12.311 -4.648 24.253 1.00 18.74 211 ALA B O 1
ATOM 1276 N N . THR B 2 17 ? 10.715 -3.127 24.747 1.00 17.47 212 THR B N 1
ATOM 1277 C CA . THR B 2 17 ? 11.365 -2.636 25.958 1.00 13.74 212 THR B CA 1
ATOM 1278 C C . THR B 2 17 ? 10.297 -2.430 27.014 1.00 17.00 212 THR B C 1
ATOM 1279 O O . THR B 2 17 ? 9.208 -1.937 26.699 1.00 16.78 212 THR B O 1
ATOM 1283 N N . SER B 2 18 ? 10.573 -2.849 28.252 1.00 15.23 213 SER B N 1
ATOM 1284 C CA . SER B 2 18 ? 9.577 -2.727 29.318 1.00 16.57 213 SER B CA 1
ATOM 1285 C C . SER B 2 18 ? 10.290 -2.353 30.623 1.00 18.92 213 SER B C 1
ATOM 1286 O O . SER B 2 18 ? 11.430 -2.777 30.867 1.00 17.44 213 SER B O 1
ATOM 1289 N N . THR B 2 19 ? 9.640 -1.556 31.462 1.00 16.29 214 THR B N 1
ATOM 1290 C CA . THR B 2 19 ? 10.303 -1.076 32.674 1.00 14.94 214 THR B CA 1
ATOM 1291 C C . THR B 2 19 ? 9.357 -0.690 33.800 1.00 19.74 214 THR B C 1
ATOM 1292 O O . THR B 2 19 ? 8.160 -0.456 33.575 1.00 16.90 214 THR B O 1
ATOM 1296 N N . GLY B 2 20 ? 9.884 -0.659 35.029 1.00 16.69 215 GLY B N 1
ATOM 1297 C CA . GLY B 2 20 ? 9.177 -0.009 36.131 1.00 17.28 215 GLY B CA 1
ATOM 1298 C C . GLY B 2 20 ? 9.651 1.438 36.312 1.00 17.12 215 GLY B C 1
ATOM 1299 O O . GLY B 2 20 ? 9.115 2.185 37.129 1.00 16.89 215 GLY B O 1
ATOM 1300 N N . GLY B 2 21 ? 10.640 1.837 35.528 1.00 18.16 216 GLY B N 1
ATOM 1301 C CA . GLY B 2 21 ? 11.195 3.198 35.613 1.00 20.44 216 GLY B CA 1
ATOM 1302 C C . GLY B 2 21 ? 12.120 3.390 36.804 1.00 22.98 216 GLY B C 1
ATOM 1303 O O . GLY B 2 21 ? 12.658 2.434 37.388 1.00 20.85 216 GLY B O 1
ATOM 1304 N N . LEU B 2 22 ? 12.301 4.653 37.172 1.00 25.25 217 LEU B N 1
ATOM 1305 C CA . LEU B 2 22 ? 13.276 5.055 38.167 1.00 25.11 217 LEU B CA 1
ATOM 1306 C C . LEU B 2 22 ? 12.783 4.908 39.600 1.00 22.64 217 LEU B C 1
ATOM 1307 O O . LEU B 2 22 ? 11.702 5.393 39.927 1.00 23.43 217 LEU B O 1
ATOM 1312 N N . MET B 2 23 ? 13.579 4.271 40.462 1.00 22.81 218 MET B N 1
ATOM 1313 C CA . MET B 2 23 ? 13.216 4.139 41.870 1.00 28.85 218 MET B CA 1
ATOM 1314 C C . MET B 2 23 ? 12.992 5.521 42.497 1.00 30.78 218 MET B C 1
ATOM 1315 O O . MET B 2 23 ? 13.803 6.413 42.320 1.00 29.35 218 MET B O 1
ATOM 1320 N N . ASN B 2 24 ? 11.880 5.662 43.213 1.00 25.02 219 ASN B N 1
ATOM 1321 C CA . ASN B 2 24 ? 11.533 6.852 43.979 1.00 33.15 219 ASN B CA 1
ATOM 1322 C C . ASN B 2 24 ? 11.008 7.958 43.077 1.00 30.14 219 ASN B C 1
ATOM 1323 O O . ASN B 2 24 ? 10.856 9.092 43.523 1.00 38.23 219 ASN B O 1
ATOM 1328 N N . LYS B 2 25 ? 10.712 7.622 41.819 1.00 27.87 220 LYS B N 1
ATOM 1329 C CA . LYS B 2 25 ? 10.117 8.588 40.895 1.00 27.22 220 LYS B CA 1
ATOM 1330 C C . LYS B 2 25 ? 8.771 9.068 41.434 1.00 27.34 220 LYS B C 1
ATOM 1331 O O . LYS B 2 25 ? 8.077 8.380 42.194 1.00 33.05 220 LYS B O 1
ATOM 1337 N N . MET B 2 26 ? 8.428 10.293 41.083 1.00 37.19 221 MET B N 1
ATOM 1338 C CA . MET B 2 26 ? 7.154 10.821 41.501 1.00 37.95 221 MET B CA 1
ATOM 1339 C C . MET B 2 26 ? 6.129 10.291 40.513 1.00 28.09 221 MET B C 1
ATOM 1340 O O . MET B 2 26 ? 6.504 9.886 39.415 1.00 22.31 221 MET B O 1
ATOM 1349 N N . THR B 2 27 ? 4.860 10.255 40.896 1.00 28.08 222 THR B N 1
ATOM 1350 C CA . THR B 2 27 ? 3.836 9.683 40.034 1.00 22.95 222 THR B CA 1
ATOM 1351 C C . THR B 2 27 ? 3.777 10.452 38.703 1.00 19.63 222 THR B C 1
ATOM 1352 O O . THR B 2 27 ? 3.997 11.652 38.671 1.00 19.69 222 THR B O 1
ATOM 1356 N N . GLY B 2 28 ? 3.514 9.746 37.600 1.00 17.17 223 GLY B N 1
ATOM 1357 C CA . GLY B 2 28 ? 3.282 10.425 36.330 1.00 19.85 223 GLY B CA 1
ATOM 1358 C C . GLY B 2 28 ? 4.550 10.651 35.541 1.00 19.64 223 GLY B C 1
ATOM 1359 O O . GLY B 2 28 ? 4.519 11.171 34.420 1.00 20.66 223 GLY B O 1
ATOM 1360 N N . ARG B 2 29 ? 5.680 10.282 36.113 1.00 18.25 224 ARG B N 1
ATOM 1361 C CA . ARG B 2 29 ? 6.942 10.526 35.424 1.00 18.65 224 ARG B CA 1
ATOM 1362 C C . ARG B 2 29 ? 7.176 9.458 34.359 1.00 20.16 224 ARG B C 1
ATOM 1363 O O . ARG B 2 29 ? 7.047 8.263 34.633 1.00 20.62 224 ARG B O 1
ATOM 1378 N N . ILE B 2 30 ? 7.508 9.888 33.138 1.00 15.63 225 ILE B N 1
ATOM 1379 C CA . ILE B 2 30 ? 7.634 8.963 32.009 1.00 14.13 225 ILE B CA 1
ATOM 1380 C C . ILE B 2 30 ? 9.078 9.027 31.532 1.00 18.76 225 ILE B C 1
ATOM 1381 O O . ILE B 2 30 ? 9.636 10.123 31.334 1.00 18.94 225 ILE B O 1
ATOM 1386 N N . GLY B 2 31 ? 9.695 7.860 31.394 1.00 17.29 226 GLY B N 1
ATOM 1387 C CA . GLY B 2 31 ? 11.062 7.748 30.926 1.00 18.27 226 GLY B CA 1
ATOM 1388 C C . GLY B 2 31 ? 11.207 7.453 29.435 1.00 18.61 226 GLY B C 1
ATOM 1389 O O . GLY B 2 31 ? 10.292 7.675 28.635 1.00 16.65 226 GLY B O 1
ATOM 1390 N N . ASP B 2 32 ? 12.381 6.934 29.061 1.00 19.75 227 ASP B N 1
ATOM 1391 C CA . ASP B 2 32 ? 12.690 6.649 27.662 1.00 19.21 227 ASP B CA 1
ATOM 1392 C C . ASP B 2 32 ? 12.100 5.339 27.154 1.00 20.43 227 ASP B C 1
ATOM 1393 O O . ASP B 2 32 ? 11.964 5.162 25.947 1.00 17.34 227 ASP B O 1
ATOM 1398 N N . SER B 2 33 ? 11.775 4.395 28.046 1.00 16.98 228 SER B N 1
ATOM 1399 C CA . SER B 2 33 ? 11.338 3.072 27.583 1.00 15.82 228 SER B CA 1
ATOM 1400 C C . SER B 2 33 ? 10.108 3.009 26.668 1.00 16.81 228 SER B C 1
ATOM 1401 O O . SER B 2 33 ? 10.085 2.188 25.743 1.00 19.87 228 SER B O 1
ATOM 1404 N N . PRO B 2 34 ? 9.080 3.852 26.912 1.00 17.27 229 PRO B N 1
ATOM 1405 C CA . PRO B 2 34 ? 7.896 3.747 26.052 1.00 14.41 229 PRO B CA 1
ATOM 1406 C C . PRO B 2 34 ? 7.941 4.696 24.858 1.00 13.26 229 PRO B C 1
ATOM 1407 O O . PRO B 2 34 ? 6.938 4.760 24.133 1.00 18.92 229 PRO B O 1
ATOM 1411 N N . LEU B 2 35 ? 9.053 5.412 24.675 1.00 17.00 230 LEU B N 1
ATOM 1412 C CA . LEU B 2 35 ? 9.161 6.443 23.647 1.00 17.44 230 LEU B CA 1
ATOM 1413 C C . LEU B 2 35 ? 9.852 5.871 22.403 1.00 22.43 230 LEU B C 1
ATOM 1414 O O . LEU B 2 35 ? 11.049 5.567 22.426 1.00 16.04 230 LEU B O 1
ATOM 1423 N N . ILE B 2 36 ? 9.074 5.697 21.341 1.00 18.56 231 ILE B N 1
ATOM 1424 C CA . ILE B 2 36 ? 9.579 5.179 20.082 1.00 16.58 231 ILE B CA 1
ATOM 1425 C C . ILE B 2 36 ? 10.700 6.054 19.577 1.00 20.68 231 ILE B C 1
ATOM 1426 O O . ILE B 2 36 ? 10.585 7.297 19.531 1.00 19.37 231 ILE B O 1
ATOM 1431 N N . GLY B 2 37 ? 11.807 5.411 19.209 1.00 17.03 232 GLY B N 1
ATOM 1432 C CA . GLY B 2 37 ? 12.972 6.130 18.719 1.00 17.93 232 GLY B CA 1
ATOM 1433 C C . GLY B 2 37 ? 13.985 6.405 19.809 1.00 17.30 232 GLY B C 1
ATOM 1434 O O . GLY B 2 37 ? 15.171 6.646 19.531 1.00 19.80 232 GLY B O 1
ATOM 1435 N N . ALA B 2 38 ? 13.527 6.342 21.060 1.00 17.83 233 ALA B N 1
ATOM 1436 C CA . ALA B 2 38 ? 14.396 6.559 22.220 1.00 18.64 233 ALA B CA 1
ATOM 1437 C C . ALA B 2 38 ? 14.704 5.210 22.839 1.00 18.51 233 ALA B C 1
ATOM 1438 O O . ALA B 2 38 ? 15.786 4.675 22.635 1.00 21.01 233 ALA B O 1
ATOM 1440 N N . GLY B 2 39 ? 13.739 4.644 23.564 1.00 14.65 234 GLY B N 1
ATOM 1441 C CA . GLY B 2 39 ? 13.973 3.348 24.193 1.00 19.79 234 GLY B CA 1
ATOM 1442 C C . GLY B 2 39 ? 13.934 2.208 23.193 1.00 19.31 234 GLY B C 1
ATOM 1443 O O . GLY B 2 39 ? 14.612 1.170 23.383 1.00 20.18 234 GLY B O 1
ATOM 1444 N N . THR B 2 40 ? 13.136 2.376 22.133 1.00 15.49 235 THR B N 1
ATOM 1445 C CA . THR B 2 40 ? 12.786 1.238 21.242 1.00 13.27 235 THR B CA 1
ATOM 1446 C C . THR B 2 40 ? 12.694 1.668 19.785 1.00 17.45 235 THR B C 1
ATOM 1447 O O . THR B 2 40 ? 12.061 2.681 19.514 1.00 19.02 235 THR B O 1
ATOM 1451 N N . TYR B 2 41 ? 13.302 0.907 18.854 1.00 18.27 236 TYR B N 1
ATOM 1452 C CA . TYR B 2 41 ? 13.122 1.189 17.429 1.00 16.92 236 TYR B CA 1
ATOM 1453 C C . TYR B 2 41 ? 13.376 -0.055 16.592 1.00 20.38 236 TYR B C 1
ATOM 1454 O O . TYR B 2 41 ? 14.284 -0.831 16.889 1.00 22.24 236 TYR B O 1
ATOM 1463 N N . ALA B 2 42 ? 12.559 -0.247 15.560 1.00 20.00 237 ALA B N 1
ATOM 1464 C CA . ALA B 2 42 ? 12.817 -1.292 14.572 1.00 19.22 237 ALA B CA 1
ATOM 1465 C C . ALA B 2 42 ? 12.441 -0.813 13.189 1.00 21.86 237 ALA B C 1
ATOM 1466 O O . ALA B 2 42 ? 11.511 -0.021 13.016 1.00 20.46 237 ALA B O 1
ATOM 1468 N N . CYS B 2 43 ? 13.169 -1.262 12.182 1.00 22.06 238 CYS B N 1
ATOM 1469 C CA . CYS B 2 43 ? 12.864 -0.808 10.829 1.00 23.53 238 CYS B CA 1
ATOM 1470 C C . CYS B 2 43 ? 13.304 -1.930 9.919 1.00 25.99 238 CYS B C 1
ATOM 1471 O O . CYS B 2 43 ? 13.520 -3.036 10.417 1.00 25.91 238 CYS B O 1
ATOM 1474 N N . ASP B 2 44 ? 13.448 -1.659 8.621 1.00 27.69 239 ASP B N 1
ATOM 1475 C CA . ASP B 2 44 ? 13.818 -2.693 7.644 1.00 29.47 239 ASP B CA 1
ATOM 1476 C C . ASP B 2 44 ? 15.174 -3.301 7.949 1.00 38.33 239 ASP B C 1
ATOM 1477 O O . ASP B 2 44 ? 15.473 -4.450 7.580 1.00 36.40 239 ASP B O 1
ATOM 1482 N N . VAL B 2 45 ? 16.005 -2.515 8.611 1.00 32.42 240 VAL B N 1
ATOM 1483 C CA . VAL B 2 45 ? 17.425 -2.804 8.685 1.00 29.90 240 VAL B CA 1
ATOM 1484 C C . VAL B 2 45 ? 17.911 -3.249 10.090 1.00 28.21 240 VAL B C 1
ATOM 1485 O O . VAL B 2 45 ? 18.895 -3.998 10.206 1.00 34.80 240 VAL B O 1
ATOM 1489 N N . CYS B 2 46 ? 17.231 -2.821 11.146 1.00 30.93 241 CYS B N 1
ATOM 1490 C CA . CYS B 2 46 ? 17.650 -3.219 12.494 1.00 26.99 241 CYS B CA 1
ATOM 1491 C C . CYS B 2 46 ? 16.531 -3.158 13.518 1.00 23.65 241 CYS B C 1
ATOM 1492 O O . CYS B 2 46 ? 15.462 -2.613 13.251 1.00 26.31 241 CYS B O 1
ATOM 1495 N N . GLY B 2 47 ? 16.755 -3.797 14.669 1.00 23.47 242 GLY B N 1
ATOM 1496 C CA . GLY B 2 47 ? 15.873 -3.624 15.813 1.00 25.82 242 GLY B CA 1
ATOM 1497 C C . GLY B 2 47 ? 16.750 -3.264 16.996 1.00 27.00 242 GLY B C 1
ATOM 1498 O O . GLY B 2 47 ? 17.845 -3.811 17.153 1.00 24.86 242 GLY B O 1
ATOM 1499 N N . VAL B 2 48 ? 16.289 -2.335 17.824 1.00 18.26 243 VAL B N 1
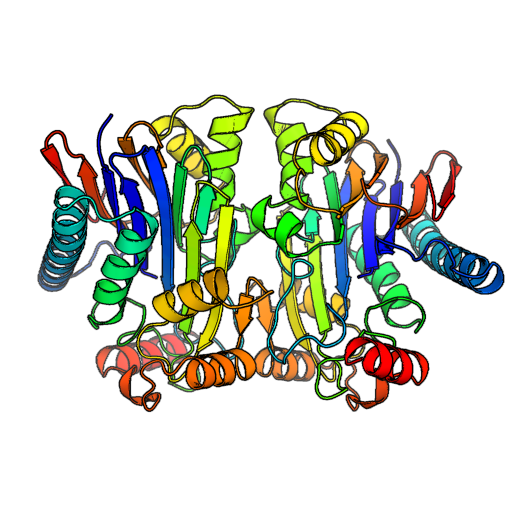ATOM 1500 C CA . VAL B 2 48 ? 17.140 -1.741 18.857 1.00 18.83 243 VAL B CA 1
ATOM 1501 C C . VAL B 2 48 ? 16.371 -1.519 20.152 1.00 21.13 243 VAL B C 1
ATOM 1502 O O . VAL B 2 48 ? 15.230 -1.031 20.133 1.00 17.23 243 VAL B O 1
ATOM 1506 N N . SER B 2 49 ? 16.976 -1.896 21.280 1.00 18.52 244 SER B N 1
ATOM 1507 C CA . SER B 2 49 ? 16.409 -1.584 22.604 1.00 21.70 244 SER B CA 1
ATOM 1508 C C . SER B 2 49 ? 17.452 -0.949 23.487 1.00 23.24 244 SER B C 1
ATOM 1509 O O . SER B 2 49 ? 18.552 -1.494 23.617 1.00 22.04 244 SER B O 1
ATOM 1512 N N . CYS B 2 50 ? 17.122 0.198 24.091 1.00 21.71 245 CYS B N 1
ATOM 1513 C CA . CYS B 2 50 ? 18.103 0.947 24.904 1.00 18.78 245 CYS B CA 1
ATOM 1514 C C . CYS B 2 50 ? 17.821 0.899 26.403 1.00 22.84 245 CYS B C 1
ATOM 1515 O O . CYS B 2 50 ? 16.695 0.648 26.822 1.00 23.98 245 CYS B O 1
ATOM 1518 N N . THR B 2 51 ? 18.851 1.144 27.217 1.00 21.11 246 THR B N 1
ATOM 1519 C CA . THR B 2 51 ? 18.632 1.182 28.664 1.00 22.67 246 THR B CA 1
ATOM 1520 C C . THR B 2 51 ? 19.680 2.098 29.301 1.00 25.06 246 THR B C 1
ATOM 1521 O O . THR B 2 51 ? 20.786 2.195 28.805 1.00 23.91 246 THR B O 1
ATOM 1525 N N . GLY B 2 52 ? 19.329 2.772 30.393 1.00 32.49 247 GLY B N 1
ATOM 1526 C CA . GLY B 2 52 ? 20.284 3.653 31.052 1.00 34.23 247 GLY B CA 1
ATOM 1527 C C . GLY B 2 52 ? 19.635 4.955 31.479 1.00 29.75 247 GLY B C 1
ATOM 1528 O O . GLY B 2 52 ? 18.452 4.983 31.828 1.00 35.74 247 GLY B O 1
ATOM 1529 N N . GLU B 2 53 ? 20.406 6.036 31.464 1.00 44.68 248 GLU B N 1
ATOM 1530 C CA . GLU B 2 53 ? 19.855 7.344 31.796 1.00 39.91 248 GLU B CA 1
ATOM 1531 C C . GLU B 2 53 ? 18.805 7.828 30.776 1.00 41.81 248 GLU B C 1
ATOM 1532 O O . GLU B 2 53 ? 19.138 8.198 29.632 1.00 34.97 248 GLU B O 1
ATOM 1538 N N . GLY B 2 54 ? 17.538 7.828 31.200 1.00 35.65 249 GLY B N 1
ATOM 1539 C CA . GLY B 2 54 ? 16.438 8.287 30.377 1.00 37.78 249 GLY B CA 1
ATOM 1540 C C . GLY B 2 54 ? 16.720 9.618 29.710 1.00 42.10 249 GLY B C 1
ATOM 1541 O O . GLY B 2 54 ? 16.477 9.763 28.511 1.00 39.32 249 GLY B O 1
ATOM 1542 N N . GLU B 2 55 ? 17.245 10.581 30.473 1.00 40.16 250 GLU B N 1
ATOM 1543 C CA . GLU B 2 55 ? 17.588 11.913 29.938 1.00 45.26 250 GLU B CA 1
ATOM 1544 C C . GLU B 2 55 ? 18.434 11.859 28.658 1.00 42.39 250 GLU B C 1
ATOM 1545 O O . GLU B 2 55 ? 18.110 12.495 27.652 1.00 37.54 250 GLU B O 1
ATOM 1551 N N . ALA B 2 56 ? 19.525 11.105 28.710 1.00 39.80 251 ALA B N 1
ATOM 1552 C CA . ALA B 2 56 ? 20.419 10.974 27.571 1.00 37.48 251 ALA B CA 1
ATOM 1553 C C . ALA B 2 56 ? 19.794 10.231 26.391 1.00 37.84 251 ALA B C 1
ATOM 1554 O O . ALA B 2 56 ? 20.044 10.570 25.236 1.00 33.50 251 ALA B O 1
ATOM 1556 N N . ILE B 2 57 ? 18.998 9.201 26.680 1.00 30.66 252 ILE B N 1
ATOM 1557 C CA . ILE B 2 57 ? 18.415 8.378 25.620 1.00 27.69 252 ILE B CA 1
ATOM 1558 C C . ILE B 2 57 ? 17.333 9.142 24.873 1.00 24.63 252 ILE B C 1
ATOM 1559 O O . ILE B 2 57 ? 17.245 9.067 23.640 1.00 24.76 252 ILE B O 1
ATOM 1564 N N . ILE B 2 58 ? 16.503 9.870 25.621 1.00 23.51 253 ILE B N 1
ATOM 1565 C CA . ILE B 2 58 ? 15.466 10.711 25.038 1.00 21.00 253 ILE B CA 1
ATOM 1566 C C . ILE B 2 58 ? 16.070 11.831 24.196 1.00 23.04 253 ILE B C 1
ATOM 1567 O O . ILE B 2 58 ? 15.693 12.032 23.039 1.00 23.37 253 ILE B O 1
ATOM 1572 N N . ARG B 2 59 ? 17.003 12.581 24.769 1.00 26.02 254 ARG B N 1
ATOM 1573 C CA . ARG B 2 59 ? 17.535 13.732 24.057 1.00 28.09 254 ARG B CA 1
ATOM 1574 C C . ARG B 2 59 ? 18.347 13.363 22.809 1.00 31.82 254 ARG B C 1
ATOM 1575 O O . ARG B 2 59 ? 18.466 14.164 21.884 1.00 30.22 254 ARG B O 1
ATOM 1583 N N . GLY B 2 60 ? 18.885 12.149 22.778 1.00 32.66 255 GLY B N 1
ATOM 1584 C CA . GLY B 2 60 ? 19.661 11.707 21.630 1.00 31.84 255 GLY B CA 1
ATOM 1585 C C . GLY B 2 60 ? 18.903 10.755 20.708 1.00 36.73 255 GLY B C 1
ATOM 1586 O O . GLY B 2 60 ? 19.472 10.279 19.725 1.00 38.49 255 GLY B O 1
ATOM 1587 N N . THR B 2 61 ? 17.626 10.501 21.012 1.00 24.96 256 THR B N 1
ATOM 1588 C CA . THR B 2 61 ? 16.778 9.593 20.223 1.00 22.63 256 THR B CA 1
ATOM 1589 C C . THR B 2 61 ? 17.582 8.350 19.884 1.00 25.02 256 THR B C 1
ATOM 1590 O O . THR B 2 61 ? 17.750 8.002 18.721 1.00 26.45 256 THR B O 1
ATOM 1597 N N . LEU B 2 62 ? 18.089 7.694 20.920 1.00 20.72 257 LEU B N 1
ATOM 1598 C CA . LEU B 2 62 ? 19.244 6.813 20.771 1.00 23.29 257 LEU B CA 1
ATOM 1599 C C . LEU B 2 62 ? 18.900 5.587 19.902 1.00 26.81 257 LEU B C 1
ATOM 1600 O O . LEU B 2 62 ? 19.718 5.142 19.099 1.00 22.79 257 LEU B O 1
ATOM 1605 N N . ALA B 2 63 ? 17.711 5.012 20.088 1.00 19.56 258 ALA B N 1
ATOM 1606 C CA . ALA B 2 63 ? 17.402 3.789 19.350 1.00 19.48 258 ALA B CA 1
ATOM 1607 C C . ALA B 2 63 ? 17.311 4.077 17.862 1.00 21.08 258 ALA B C 1
ATOM 1608 O O . ALA B 2 63 ? 17.826 3.310 17.047 1.00 22.17 258 ALA B O 1
ATOM 1610 N N . ARG B 2 64 ? 16.698 5.196 17.501 1.00 22.37 259 ARG B N 1
ATOM 1611 C CA . ARG B 2 64 ? 16.614 5.544 16.086 1.00 23.87 259 ARG B CA 1
ATOM 1612 C C . ARG B 2 64 ? 18.012 5.830 15.549 1.00 23.59 259 ARG B C 1
ATOM 1613 O O . ARG B 2 64 ? 18.303 5.572 14.379 1.00 27.51 259 ARG B O 1
ATOM 1621 N N . GLU B 2 65 ? 18.887 6.338 16.412 1.00 20.21 260 GLU B N 1
ATOM 1622 C CA . GLU B 2 65 ? 20.199 6.784 15.942 1.00 22.36 260 GLU B CA 1
ATOM 1623 C C . GLU B 2 65 ? 21.004 5.621 15.374 1.00 25.67 260 GLU B C 1
ATOM 1624 O O . GLU B 2 65 ? 21.710 5.778 14.373 1.00 27.27 260 GLU B O 1
ATOM 1630 N N . VAL B 2 66 ? 20.919 4.454 16.019 1.00 24.84 261 VAL B N 1
ATOM 1631 C CA . VAL B 2 66 ? 21.593 3.257 15.478 1.00 27.04 261 VAL B CA 1
ATOM 1632 C C . VAL B 2 66 ? 21.145 3.010 14.035 1.00 27.43 261 VAL B C 1
ATOM 1633 O O . VAL B 2 66 ? 21.969 2.812 13.133 1.00 29.51 261 VAL B O 1
ATOM 1637 N N . ALA B 2 67 ? 19.836 3.090 13.817 1.00 25.66 262 ALA B N 1
ATOM 1638 C CA . ALA B 2 67 ? 19.273 2.866 12.496 1.00 30.80 262 ALA B CA 1
ATOM 1639 C C . ALA B 2 67 ? 19.686 3.980 11.537 1.00 27.00 262 ALA B C 1
ATOM 1640 O O . ALA B 2 67 ? 20.026 3.701 10.405 1.00 29.09 262 ALA B O 1
ATOM 1642 N N . ALA B 2 68 ? 19.648 5.236 11.984 1.00 28.30 263 ALA B N 1
ATOM 1643 C CA . ALA B 2 68 ? 20.037 6.365 11.120 1.00 28.79 263 ALA B CA 1
ATOM 1644 C C . ALA B 2 68 ? 21.483 6.259 10.646 1.00 38.33 263 ALA B C 1
ATOM 1645 O O . ALA B 2 68 ? 21.808 6.576 9.494 1.00 31.83 263 ALA B O 1
ATOM 1647 N N . VAL B 2 69 ? 22.366 5.840 11.544 1.00 30.17 264 VAL B N 1
ATOM 1648 C CA . VAL B 2 69 ? 23.785 5.732 11.207 1.00 33.06 264 VAL B CA 1
ATOM 1649 C C . VAL B 2 69 ? 24.028 4.567 10.228 1.00 39.12 264 VAL B C 1
ATOM 1650 O O . VAL B 2 69 ? 24.923 4.619 9.382 1.00 38.77 264 VAL B O 1
ATOM 1654 N N . MET B 2 70 ? 23.217 3.517 10.322 1.00 35.20 265 MET B N 1
ATOM 1655 C CA . MET B 2 70 ? 23.267 2.460 9.303 1.00 36.00 265 MET B CA 1
ATOM 1656 C C . MET B 2 70 ? 22.743 2.956 7.955 1.00 37.01 265 MET B C 1
ATOM 1657 O O . MET B 2 70 ? 23.356 2.724 6.919 1.00 39.81 265 MET B O 1
ATOM 1662 N N . GLU B 2 71 ? 21.605 3.651 7.976 1.00 34.99 266 GLU B N 1
ATOM 1663 C CA . GLU B 2 71 ? 20.934 4.052 6.746 1.00 41.36 266 GLU B CA 1
ATOM 1664 C C . GLU B 2 71 ? 21.657 5.169 6.033 1.00 38.66 266 GLU B C 1
ATOM 1665 O O . GLU B 2 71 ? 21.774 5.157 4.814 1.00 40.89 266 GLU B O 1
ATOM 1671 N N . TYR B 2 72 ? 22.109 6.156 6.802 1.00 37.06 267 TYR B N 1
ATOM 1672 C CA . TYR B 2 72 ? 22.616 7.403 6.220 1.00 39.00 267 TYR B CA 1
ATOM 1673 C C . TYR B 2 72 ? 24.146 7.461 6.146 1.00 41.83 267 TYR B C 1
ATOM 1674 O O . TYR B 2 72 ? 24.701 8.045 5.219 1.00 48.36 267 TYR B O 1
ATOM 1683 N N . LYS B 2 73 ? 24.829 6.861 7.118 1.00 41.10 268 LYS B N 1
ATOM 1684 C CA . LYS B 2 73 ? 26.296 6.769 7.062 1.00 48.27 268 LYS B CA 1
ATOM 1685 C C . LYS B 2 73 ? 26.806 5.475 6.425 1.00 48.31 268 LYS B C 1
ATOM 1686 O O . LYS B 2 73 ? 27.984 5.381 6.081 1.00 48.82 268 LYS B O 1
ATOM 1692 N N . GLY B 2 74 ? 25.942 4.472 6.293 1.00 45.76 269 GLY B N 1
ATOM 1693 C CA . GLY B 2 74 ? 26.330 3.224 5.650 1.00 47.68 269 GLY B CA 1
ATOM 1694 C C . GLY B 2 74 ? 27.034 2.222 6.550 1.00 53.83 269 GLY B C 1
ATOM 1695 O O . GLY B 2 74 ? 27.547 1.206 6.069 1.00 51.79 269 GLY B O 1
ATOM 1696 N N . LEU B 2 75 ? 27.054 2.482 7.856 1.00 44.25 270 LEU B N 1
ATOM 1697 C CA . LEU B 2 75 ? 27.774 1.605 8.780 1.00 44.47 270 LEU B CA 1
ATOM 1698 C C . LEU B 2 75 ? 27.087 0.253 8.976 1.00 43.72 270 LEU B C 1
ATOM 1699 O O . LEU B 2 75 ? 25.863 0.178 8.991 1.00 42.78 270 LEU B O 1
ATOM 1704 N N . LYS B 2 76 ? 27.878 -0.813 9.119 1.00 45.52 271 LYS B N 1
ATOM 1705 C CA . LYS B 2 76 ? 27.343 -2.123 9.496 1.00 45.27 271 LYS B CA 1
ATOM 1706 C C . LYS B 2 76 ? 26.937 -2.094 10.967 1.00 48.11 271 LYS B C 1
ATOM 1707 O O . LYS B 2 76 ? 27.308 -1.176 11.698 1.00 42.21 271 LYS B O 1
ATOM 1713 N N . LEU B 2 77 ? 26.201 -3.111 11.403 1.00 43.78 272 LEU B N 1
ATOM 1714 C CA . LEU B 2 77 ? 25.587 -3.086 12.731 1.00 35.45 272 LEU B CA 1
ATOM 1715 C C . LEU B 2 77 ? 26.580 -2.800 13.863 1.00 38.41 272 LEU B C 1
ATOM 1716 O O . LEU B 2 77 ? 26.357 -1.911 14.679 1.00 35.70 272 LEU B O 1
ATOM 1721 N N . HIS B 2 78 ? 27.682 -3.538 13.894 1.00 43.05 273 HIS B N 1
ATOM 1722 C CA . HIS B 2 78 ? 28.634 -3.390 14.981 1.00 41.05 273 HIS B CA 1
ATOM 1723 C C . HIS B 2 78 ? 29.293 -2.014 15.008 1.00 41.96 273 HIS B C 1
ATOM 1724 O O . HIS B 2 78 ? 29.498 -1.441 16.079 1.00 41.87 273 HIS B O 1
ATOM 1731 N N . GLN B 2 79 ? 29.612 -1.483 13.833 1.00 43.14 274 GLN B N 1
ATOM 1732 C CA . GLN B 2 79 ? 30.198 -0.149 13.754 1.00 44.31 274 GLN B CA 1
ATOM 1733 C C . GLN B 2 79 ? 29.186 0.882 14.228 1.00 41.26 274 GLN B C 1
ATOM 1734 O O . GLN B 2 79 ? 29.538 1.860 14.889 1.00 41.87 274 GLN B O 1
ATOM 1740 N N . ALA B 2 80 ? 27.931 0.673 13.848 1.00 38.45 275 ALA B N 1
ATOM 1741 C CA . ALA B 2 80 ? 26.894 1.648 14.128 1.00 36.01 275 ALA B CA 1
ATOM 1742 C C . ALA B 2 80 ? 26.622 1.705 15.617 1.00 40.19 275 ALA B C 1
ATOM 1743 O O . ALA B 2 80 ? 26.429 2.779 16.187 1.00 34.51 275 ALA B O 1
ATOM 1745 N N . VAL B 2 81 ? 26.571 0.536 16.246 1.00 39.43 276 VAL B N 1
ATOM 1746 C CA . VAL B 2 81 ? 26.437 0.490 17.687 1.00 37.21 276 VAL B CA 1
ATOM 1747 C C . VAL B 2 81 ? 27.640 1.148 18.366 1.00 38.27 276 VAL B C 1
ATOM 1748 O O . VAL B 2 81 ? 27.463 1.950 19.281 1.00 39.36 276 VAL B O 1
ATOM 1752 N N . ASP B 2 82 ? 28.855 0.848 17.907 1.00 41.10 277 ASP B N 1
ATOM 1753 C CA . ASP B 2 82 ? 30.033 1.497 18.472 1.00 42.58 277 ASP B CA 1
ATOM 1754 C C . ASP B 2 82 ? 29.961 3.019 18.358 1.00 46.33 277 ASP B C 1
ATOM 1755 O O . ASP B 2 82 ? 30.290 3.743 19.302 1.00 43.92 277 ASP B O 1
ATOM 1760 N N . PHE B 2 83 ? 29.529 3.489 17.192 1.00 41.68 278 PHE B N 1
ATOM 1761 C CA . PHE B 2 83 ? 29.525 4.913 16.886 1.00 45.93 278 PHE B CA 1
ATOM 1762 C C . PHE B 2 83 ? 28.546 5.655 17.786 1.00 46.30 278 PHE B C 1
ATOM 1763 O O . PHE B 2 83 ? 28.838 6.736 18.309 1.00 41.90 278 PHE B O 1
ATOM 1771 N N . VAL B 2 84 ? 27.379 5.061 17.963 1.00 37.35 279 VAL B N 1
ATOM 1772 C CA . VAL B 2 84 ? 26.344 5.674 18.762 1.00 35.70 279 VAL B CA 1
ATOM 1773 C C . VAL B 2 84 ? 26.775 5.720 20.225 1.00 37.93 279 VAL B C 1
ATOM 1774 O O . VAL B 2 84 ? 26.671 6.755 20.875 1.00 37.85 279 VAL B O 1
ATOM 1778 N N . ILE B 2 85 ? 27.298 4.608 20.726 1.00 37.48 280 ILE B N 1
ATOM 1779 C CA . ILE B 2 85 ? 27.701 4.535 22.120 1.00 38.98 280 ILE B CA 1
ATOM 1780 C C . ILE B 2 85 ? 28.901 5.455 22.405 1.00 45.72 280 ILE B C 1
ATOM 1781 O O . ILE B 2 85 ? 28.923 6.163 23.409 1.00 43.86 280 ILE B O 1
ATOM 1786 N N . LYS B 2 86 ? 29.889 5.457 21.521 1.00 44.58 281 LYS B N 1
ATOM 1787 C CA . LYS B 2 86 ? 31.094 6.229 21.799 1.00 48.56 281 LYS B CA 1
ATOM 1788 C C . LYS B 2 86 ? 30.949 7.710 21.459 1.00 49.27 281 LYS B C 1
ATOM 1789 O O . LYS B 2 86 ? 31.552 8.560 22.116 1.00 52.24 281 LYS B O 1
ATOM 1795 N N . HIS B 2 87 ? 30.159 8.033 20.438 1.00 46.98 282 HIS B N 1
ATOM 1796 C CA . HIS B 2 87 ? 30.188 9.404 19.916 1.00 53.34 282 HIS B CA 1
ATOM 1797 C C . HIS B 2 87 ? 28.843 10.126 19.959 1.00 46.00 282 HIS B C 1
ATOM 1798 O O . HIS B 2 87 ? 28.758 11.286 19.564 1.00 47.62 282 HIS B O 1
ATOM 1805 N N . ARG B 2 88 ? 27.793 9.464 20.434 1.00 42.97 283 ARG B N 1
ATOM 1806 C CA . ARG B 2 88 ? 26.492 10.134 20.525 1.00 45.56 283 ARG B CA 1
ATOM 1807 C C . ARG B 2 88 ? 25.952 10.188 21.963 1.00 45.78 283 ARG B C 1
ATOM 1808 O O . ARG B 2 88 ? 24.852 10.684 22.222 1.00 55.58 283 ARG B O 1
ATOM 1816 N N . LEU B 2 89 ? 26.760 9.689 22.889 1.00 52.22 284 LEU B N 1
ATOM 1817 C CA . LEU B 2 89 ? 26.560 9.894 24.316 1.00 58.59 284 LEU B CA 1
ATOM 1818 C C . LEU B 2 89 ? 27.795 10.629 24.813 1.00 75.42 284 LEU B C 1
ATOM 1819 O O . LEU B 2 89 ? 28.921 10.314 24.408 1.00 82.13 284 LEU B O 1
ATOM 1824 N N . ASP B 2 90 ? 27.592 11.620 25.673 1.00 84.73 285 ASP B N 1
ATOM 1825 C CA . ASP B 2 90 ? 28.709 12.353 26.264 1.00 94.80 285 ASP B CA 1
ATOM 1826 C C . ASP B 2 90 ? 28.570 12.423 27.791 1.00 93.79 285 ASP B C 1
ATOM 1827 O O . ASP B 2 90 ? 29.277 11.718 28.520 1.00 93.80 285 ASP B O 1
ATOM 1832 N N . GLU B 2 91 ? 27.664 13.277 28.262 1.00 90.45 286 GLU B N 1
ATOM 1833 C CA . GLU B 2 91 ? 27.216 13.256 29.647 1.00 84.11 286 GLU B CA 1
ATOM 1834 C C . GLU B 2 91 ? 26.782 11.848 30.009 1.00 76.96 286 GLU B C 1
ATOM 1835 O O . GLU B 2 91 ? 27.298 11.213 30.937 1.00 74.03 286 GLU B O 1
ATOM 1841 N N . GLY B 2 92 ? 25.816 11.375 29.232 1.00 66.73 287 GLY B N 1
ATOM 1842 C CA . GLY B 2 92 ? 24.980 10.266 29.623 1.00 57.93 287 GLY B CA 1
ATOM 1843 C C . GLY B 2 92 ? 25.605 8.896 29.648 1.00 49.81 287 GLY B C 1
ATOM 1844 O O . GLY B 2 92 ? 26.585 8.614 28.951 1.00 52.04 287 GLY B O 1
ATOM 1845 N N . LYS B 2 93 ? 25.011 8.047 30.478 1.00 42.60 288 LYS B N 1
ATOM 1846 C CA . LYS B 2 93 ? 25.394 6.653 30.605 1.00 37.24 288 LYS B CA 1
ATOM 1847 C C . LYS B 2 93 ? 24.252 5.817 30.072 1.00 40.20 288 LYS B C 1
ATOM 1848 O O . LYS B 2 93 ? 23.109 5.963 30.511 1.00 41.74 288 LYS B O 1
ATOM 1854 N N . ALA B 2 94 ? 24.540 4.960 29.101 1.00 36.95 289 ALA B N 1
ATOM 1855 C CA . ALA B 2 94 ? 23.495 4.091 28.559 1.00 29.33 289 ALA B CA 1
ATOM 1856 C C . ALA B 2 94 ? 24.088 2.882 27.868 1.00 31.97 289 ALA B C 1
ATOM 1857 O O . ALA B 2 94 ? 25.305 2.792 27.658 1.00 33.56 289 ALA B O 1
ATOM 1859 N N . GLY B 2 95 ? 23.205 1.960 27.504 1.00 26.65 290 GLY B N 1
ATOM 1860 C CA . GLY B 2 95 ? 23.594 0.768 26.780 1.00 25.68 290 GLY B CA 1
ATOM 1861 C C . GLY B 2 95 ? 22.474 0.413 25.824 1.00 26.21 290 GLY B C 1
ATOM 1862 O O . GLY B 2 95 ? 21.373 0.957 25.925 1.00 24.27 290 GLY B O 1
ATOM 1863 N N . LEU B 2 96 ? 22.740 -0.478 24.879 1.00 26.82 291 LEU B N 1
ATOM 1864 C CA . LEU B 2 96 ? 21.664 -0.896 23.988 1.00 27.19 291 LEU B CA 1
ATOM 1865 C C . LEU B 2 96 ? 21.993 -2.274 23.432 1.00 29.11 291 LEU B C 1
ATOM 1866 O O . LEU B 2 96 ? 23.156 -2.681 23.430 1.00 27.62 291 LEU B O 1
ATOM 1871 N N . ILE B 2 97 ? 20.971 -2.995 22.982 1.00 25.14 292 ILE B N 1
ATOM 1872 C CA . ILE B 2 97 ? 21.189 -4.206 22.200 1.00 20.98 292 ILE B CA 1
ATOM 1873 C C . ILE B 2 97 ? 20.590 -3.974 20.829 1.00 27.62 292 ILE B C 1
ATOM 1874 O O . ILE B 2 97 ? 19.645 -3.184 20.670 1.00 23.98 292 ILE B O 1
ATOM 1879 N N . ALA B 2 98 ? 21.129 -4.645 19.819 1.00 24.32 293 ALA B N 1
ATOM 1880 C CA . ALA B 2 98 ? 20.596 -4.455 18.463 1.00 26.34 293 ALA B CA 1
ATOM 1881 C C . ALA B 2 98 ? 20.792 -5.703 17.602 1.00 31.26 293 ALA B C 1
ATOM 1882 O O . ALA B 2 98 ? 21.733 -6.469 17.818 1.00 28.14 293 ALA B O 1
ATOM 1884 N N . VAL B 2 99 ? 19.908 -5.879 16.622 1.00 27.04 294 VAL B N 1
ATOM 1885 C CA . VAL B 2 99 ? 20.107 -6.867 15.560 1.00 30.47 294 VAL B CA 1
ATOM 1886 C C . VAL B 2 99 ? 20.030 -6.164 14.207 1.00 29.63 294 VAL B C 1
ATOM 1887 O O . VAL B 2 99 ? 19.440 -5.074 14.099 1.00 28.90 294 VAL B O 1
ATOM 1891 N N . SER B 2 100 ? 20.654 -6.757 13.189 1.00 29.52 295 SER B N 1
ATOM 1892 C CA . SER B 2 100 ? 20.542 -6.249 11.830 1.00 40.11 295 SER B CA 1
ATOM 1893 C C . SER B 2 100 ? 19.722 -7.229 11.019 1.00 42.32 295 SER B C 1
ATOM 1894 O O . SER B 2 100 ? 19.613 -8.397 11.393 1.00 36.98 295 SER B O 1
ATOM 1897 N N . ASN B 2 101 ? 19.166 -6.781 9.894 1.00 35.02 296 ASN B N 1
ATOM 1898 C CA . ASN B 2 101 ? 18.379 -7.689 9.067 1.00 32.65 296 ASN B CA 1
ATOM 1899 C C . ASN B 2 101 ? 19.249 -8.752 8.403 1.00 37.35 296 ASN B C 1
ATOM 1900 O O . ASN B 2 101 ? 18.746 -9.724 7.836 1.00 39.53 296 ASN B O 1
ATOM 1905 N N . THR B 2 102 ? 20.561 -8.559 8.462 1.00 35.47 297 THR B N 1
ATOM 1906 C CA . THR B 2 102 ? 21.491 -9.528 7.862 1.00 37.57 297 THR B CA 1
ATOM 1907 C C . THR B 2 102 ? 21.864 -10.595 8.871 1.00 44.22 297 THR B C 1
ATOM 1908 O O . THR B 2 102 ? 22.665 -11.487 8.577 1.00 47.18 297 THR B O 1
ATOM 1912 N N . GLY B 2 103 ? 21.284 -10.505 10.065 1.00 38.58 298 GLY B N 1
ATOM 1913 C CA . GLY B 2 103 ? 21.467 -11.533 11.082 1.00 37.73 298 GLY B CA 1
ATOM 1914 C C . GLY B 2 103 ? 22.611 -11.319 12.060 1.00 38.98 298 GLY B C 1
ATOM 1915 O O . GLY B 2 103 ? 23.086 -12.276 12.672 1.00 41.05 298 GLY B O 1
ATOM 1916 N N . GLU B 2 104 ? 23.074 -10.076 12.193 1.00 40.74 299 GLU B N 1
ATOM 1917 C CA . GLU B 2 104 ? 24.122 -9.759 13.155 1.00 39.28 299 GLU B CA 1
ATOM 1918 C C . GLU B 2 104 ? 23.496 -9.362 14.487 1.00 36.87 299 GLU B C 1
ATOM 1919 O O . GLU B 2 104 ? 22.325 -9.003 14.529 1.00 34.19 299 GLU B O 1
ATOM 1925 N N . VAL B 2 105 ? 24.254 -9.440 15.577 1.00 38.05 300 VAL B N 1
ATOM 1926 C CA . VAL B 2 105 ? 23.756 -8.967 16.874 1.00 36.07 300 VAL B CA 1
ATOM 1927 C C . VAL B 2 105 ? 24.859 -8.217 17.570 1.00 42.12 300 VAL B C 1
ATOM 1928 O O . VAL B 2 105 ? 26.022 -8.599 17.479 1.00 40.11 300 VAL B O 1
ATOM 1935 N N . ALA B 2 106 ? 24.507 -7.163 18.290 1.00 35.12 301 ALA B N 1
ATOM 1936 C CA . ALA B 2 106 ? 25.514 -6.373 18.961 1.00 36.24 301 ALA B CA 1
ATOM 1937 C C . ALA B 2 106 ? 24.955 -5.833 20.261 1.00 38.29 301 ALA B C 1
ATOM 1938 O O . ALA B 2 106 ? 23.749 -5.678 20.416 1.00 32.15 301 ALA B O 1
ATOM 1940 N N . CYS B 2 107 ? 25.848 -5.549 21.194 1.00 35.89 302 CYS B N 1
ATOM 1941 C CA . CYS B 2 107 ? 25.491 -4.861 22.422 1.00 34.56 302 CYS B CA 1
ATOM 1942 C C . CYS B 2 107 ? 26.604 -3.863 22.677 1.00 39.25 302 CYS B C 1
ATOM 1943 O O . CYS B 2 107 ? 27.779 -4.131 22.388 1.00 39.29 302 CYS B O 1
ATOM 1946 N N . GLY B 2 108 ? 26.245 -2.705 23.207 1.00 38.13 303 GLY B N 1
ATOM 1947 C CA . GLY B 2 108 ? 27.235 -1.701 23.536 1.00 40.43 303 GLY B CA 1
ATOM 1948 C C . GLY B 2 108 ? 26.730 -0.909 24.713 1.00 39.32 303 GLY B C 1
ATOM 1949 O O . GLY B 2 108 ? 25.525 -0.701 24.844 1.00 33.32 303 GLY B O 1
ATOM 1950 N N . PHE B 2 109 ? 27.644 -0.469 25.567 1.00 36.73 304 PHE B N 1
ATOM 1951 C CA . PHE B 2 109 ? 27.272 0.337 26.720 1.00 36.79 304 PHE B CA 1
ATOM 1952 C C . PHE B 2 109 ? 28.494 1.074 27.238 1.00 38.50 304 PHE B C 1
ATOM 1953 O O . PHE B 2 109 ? 29.614 0.592 27.111 1.00 41.17 304 PHE B O 1
ATOM 1961 N N . ASN B 2 110 ? 28.295 2.253 27.807 1.00 44.85 305 ASN B N 1
ATOM 1962 C CA . ASN B 2 110 ? 29.448 3.038 28.249 1.00 48.11 305 ASN B CA 1
ATOM 1963 C C . ASN B 2 110 ? 29.521 3.172 29.763 1.00 49.88 305 ASN B C 1
ATOM 1964 O O . ASN B 2 110 ? 30.329 3.944 30.286 1.00 53.83 305 ASN B O 1
ATOM 1969 N N . CYS B 2 111 ? 28.650 2.445 30.459 1.00 52.45 306 CYS B N 1
ATOM 1970 C CA . CYS B 2 111 ? 28.676 2.427 31.914 1.00 61.26 306 CYS B CA 1
ATOM 1971 C C . CYS B 2 111 ? 29.407 1.180 32.391 1.00 62.88 306 CYS B C 1
ATOM 1972 O O . CYS B 2 111 ? 30.007 0.462 31.592 1.00 62.59 306 CYS B O 1
ATOM 1975 N N . ASN B 2 112 ? 29.353 0.922 33.691 1.00 64.27 307 ASN B N 1
ATOM 1976 C CA . ASN B 2 112 ? 30.125 -0.169 34.285 1.00 71.75 307 ASN B CA 1
ATOM 1977 C C . ASN B 2 112 ? 29.736 -1.568 33.788 1.00 70.46 307 ASN B C 1
ATOM 1978 O O . ASN B 2 112 ? 30.607 -2.393 33.476 1.00 69.32 307 ASN B O 1
ATOM 1983 N N . GLY B 2 113 ? 28.432 -1.824 33.711 1.00 43.78 308 GLY B N 1
ATOM 1984 C CA . GLY B 2 113 ? 27.943 -3.127 33.304 1.00 40.66 308 GLY B CA 1
ATOM 1985 C C . GLY B 2 113 ? 26.612 -3.052 32.582 1.00 39.07 308 GLY B C 1
ATOM 1986 O O . GLY B 2 113 ? 26.015 -1.978 32.461 1.00 44.24 308 GLY B O 1
ATOM 1987 N N . MET B 2 114 ? 26.171 -4.189 32.063 1.00 34.99 309 MET B N 1
ATOM 1988 C CA . MET B 2 114 ? 24.847 -4.303 31.463 1.00 32.14 309 MET B CA 1
ATOM 1989 C C . MET B 2 114 ? 24.492 -5.767 31.387 1.00 33.08 309 MET B C 1
ATOM 1990 O O . MET B 2 114 ? 25.278 -6.576 30.876 1.00 35.71 309 MET B O 1
ATOM 1995 N N . PHE B 2 115 ? 23.333 -6.120 31.943 1.00 32.69 310 PHE B N 1
ATOM 1996 C CA . PHE B 2 115 ? 22.851 -7.494 31.870 1.00 29.09 310 PHE B CA 1
ATOM 1997 C C . PHE B 2 115 ? 22.382 -7.775 30.462 1.00 31.71 310 PHE B C 1
ATOM 1998 O O . PHE B 2 115 ? 21.435 -7.132 29.970 1.00 27.31 310 PHE B O 1
ATOM 2006 N N . ARG B 2 116 ? 23.017 -8.728 29.794 1.00 26.36 311 ARG B N 1
ATOM 2007 C CA . ARG B 2 116 ? 22.567 -9.043 28.448 1.00 27.14 311 ARG B CA 1
ATOM 2008 C C . ARG B 2 116 ? 22.944 -10.434 28.014 1.00 31.78 311 ARG B C 1
ATOM 2009 O O . ARG B 2 116 ? 23.798 -11.098 28.624 1.00 29.79 311 ARG B O 1
ATOM 2017 N N . ALA B 2 117 ? 22.298 -10.871 26.944 1.00 27.97 312 ALA B N 1
ATOM 2018 C CA . ALA B 2 117 ? 22.599 -12.181 26.362 1.00 26.27 312 ALA B CA 1
ATOM 2019 C C . ALA B 2 117 ? 22.281 -12.077 24.880 1.00 29.35 312 ALA B C 1
ATOM 2020 O O . ALA B 2 117 ? 21.320 -11.402 24.492 1.00 30.41 312 ALA B O 1
ATOM 2022 N N . CYS B 2 118 ? 23.098 -12.724 24.055 1.00 29.20 313 CYS B N 1
ATOM 2023 C CA . CYS B 2 118 ? 23.020 -12.597 22.608 1.00 30.29 313 CYS B CA 1
ATOM 2024 C C . CYS B 2 118 ? 23.180 -13.985 21.990 1.00 35.79 313 CYS B C 1
ATOM 2025 O O . CYS B 2 118 ? 23.917 -14.811 22.524 1.00 39.71 313 CYS B O 1
ATOM 2028 N N . ALA B 2 119 ? 22.527 -14.233 20.855 1.00 34.05 314 ALA B N 1
ATOM 2029 C CA . ALA B 2 119 ? 22.722 -15.506 20.144 1.00 33.91 314 ALA B CA 1
ATOM 2030 C C . ALA B 2 119 ? 22.432 -15.356 18.652 1.00 40.48 314 ALA B C 1
ATOM 2031 O O . ALA B 2 119 ? 21.639 -14.502 18.255 1.00 33.90 314 ALA B O 1
ATOM 2033 N N . THR B 2 120 ? 23.074 -16.180 17.830 1.00 38.47 315 THR B N 1
ATOM 2034 C CA . THR B 2 120 ? 22.803 -16.216 16.399 1.00 40.46 315 THR B CA 1
ATOM 2035 C C . THR B 2 120 ? 22.572 -17.666 15.994 1.00 43.61 315 THR B C 1
ATOM 2036 O O . THR B 2 120 ? 23.030 -18.586 16.667 1.00 44.87 315 THR B O 1
ATOM 2040 N N . GLU B 2 121 ? 21.877 -17.862 14.883 1.00 45.29 316 GLU B N 1
ATOM 2041 C CA . GLU B 2 121 ? 21.539 -19.193 14.422 1.00 48.79 316 GLU B CA 1
ATOM 2042 C C . GLU B 2 121 ? 22.778 -20.048 14.171 1.00 55.23 316 GLU B C 1
ATOM 2043 O O . GLU B 2 121 ? 22.719 -21.275 14.269 1.00 55.66 316 GLU B O 1
ATOM 2049 N N . ASP B 2 122 ? 23.898 -19.399 13.868 1.00 53.34 317 ASP B N 1
ATOM 2050 C CA . ASP B 2 122 ? 25.113 -20.126 13.525 1.00 61.84 317 ASP B CA 1
ATOM 2051 C C . ASP B 2 122 ? 25.815 -20.654 14.764 1.00 62.69 317 ASP B C 1
ATOM 2052 O O . ASP B 2 122 ? 26.841 -21.322 14.668 1.00 60.69 317 ASP B O 1
ATOM 2057 N N . GLY B 2 123 ? 25.260 -20.354 15.932 1.00 53.24 318 GLY B N 1
ATOM 2058 C CA . GLY B 2 123 ? 25.733 -20.984 17.147 1.00 53.19 318 GLY B CA 1
ATOM 2059 C C . GLY B 2 123 ? 26.360 -20.060 18.160 1.00 54.34 318 GLY B C 1
ATOM 2060 O O . GLY B 2 123 ? 26.590 -20.470 19.299 1.00 56.59 318 GLY B O 1
ATOM 2061 N N . PHE B 2 124 ? 26.635 -18.819 17.763 1.00 54.60 319 PHE B N 1
ATOM 2062 C CA . PHE B 2 124 ? 27.148 -17.835 18.708 1.00 51.47 319 PHE B CA 1
ATOM 2063 C C . PHE B 2 124 ? 26.157 -17.683 19.837 1.00 49.76 319 PHE B C 1
ATOM 2064 O O . PHE B 2 124 ? 24.953 -17.607 19.602 1.00 45.71 319 PHE B O 1
ATOM 2072 N N . MET B 2 125 ? 26.656 -17.649 21.063 1.00 44.39 320 MET B N 1
ATOM 2073 C CA . MET B 2 125 ? 25.780 -17.508 22.214 1.00 41.58 320 MET B CA 1
ATOM 2074 C C . MET B 2 125 ? 26.593 -16.932 23.362 1.00 43.17 320 MET B C 1
ATOM 2075 O O . MET B 2 125 ? 27.652 -17.428 23.679 1.00 44.39 320 MET B O 1
ATOM 2080 N N . GLU B 2 126 ? 26.111 -15.859 23.971 1.00 38.79 321 GLU B N 1
ATOM 2081 C CA . GLU B 2 126 ? 26.867 -15.234 25.048 1.00 41.88 321 GLU B CA 1
ATOM 2082 C C . GLU B 2 126 ? 25.951 -14.583 26.092 1.00 36.02 321 GLU B C 1
ATOM 2083 O O . GLU B 2 126 ? 24.995 -13.909 25.734 1.00 38.24 321 GLU B O 1
ATOM 2089 N N . VAL B 2 127 ? 26.263 -14.782 27.368 1.00 36.03 322 VAL B N 1
ATOM 2090 C CA . VAL B 2 127 ? 25.523 -14.176 28.475 1.00 33.31 322 VAL B CA 1
ATOM 2091 C C . VAL B 2 127 ? 26.537 -13.431 29.324 1.00 35.14 322 VAL B C 1
ATOM 2092 O O . VAL B 2 127 ? 27.570 -13.994 29.681 1.00 38.12 322 VAL B O 1
ATOM 2096 N N . ALA B 2 128 ? 26.278 -12.167 29.645 1.00 33.88 323 ALA B N 1
ATOM 2097 C CA . ALA B 2 128 ? 27.308 -11.387 30.345 1.00 37.36 323 ALA B CA 1
ATOM 2098 C C . ALA B 2 128 ? 26.745 -10.252 31.194 1.00 33.96 323 ALA B C 1
ATOM 2099 O O . ALA B 2 128 ? 25.608 -9.847 31.013 1.00 31.34 323 ALA B O 1
ATOM 2101 N N . ILE B 2 129 ? 27.555 -9.739 32.115 1.00 37.72 324 ILE B N 1
ATOM 2102 C CA . ILE B 2 129 ? 27.154 -8.595 32.926 1.00 37.57 324 ILE B CA 1
ATOM 2103 C C . ILE B 2 129 ? 28.153 -7.461 32.763 1.00 36.89 324 ILE B C 1
ATOM 2104 O O . ILE B 2 129 ? 27.786 -6.310 32.583 1.00 45.37 324 ILE B O 1
ATOM 2109 N N . TRP B 2 130 ? 29.430 -7.802 32.838 1.00 40.48 325 TRP B N 1
ATOM 2110 C CA . TRP B 2 130 ? 30.480 -6.799 32.733 1.00 48.35 325 TRP B CA 1
ATOM 2111 C C . TRP B 2 130 ? 30.981 -6.745 31.294 1.00 56.00 325 TRP B C 1
ATOM 2112 O O . TRP B 2 130 ? 30.356 -7.308 30.398 1.00 55.23 325 TRP B O 1
ATOM 2123 N N . ASP B 2 131 ? 32.084 -6.055 31.043 1.00 69.02 326 ASP B N 1
ATOM 2124 C CA . ASP B 2 131 ? 32.599 -6.051 29.677 1.00 78.25 326 ASP B CA 1
ATOM 2125 C C . ASP B 2 131 ? 33.512 -7.254 29.460 1.00 81.28 326 ASP B C 1
ATOM 2126 O O . ASP B 2 131 ? 33.060 -8.261 28.904 1.00 79.07 326 ASP B O 1
ATOM 2132 N N . GLY C 1 4 ? 23.960 34.073 9.403 1.00 61.60 2 GLY C N 1
ATOM 2133 C CA . GLY C 1 4 ? 22.609 34.613 9.407 1.00 56.52 2 GLY C CA 1
ATOM 2134 C C . GLY C 1 4 ? 22.223 35.319 10.701 1.00 55.53 2 GLY C C 1
ATOM 2135 O O . GLY C 1 4 ? 23.043 35.442 11.627 1.00 55.63 2 GLY C O 1
ATOM 2136 N N . GLY C 1 5 ? 20.974 35.794 10.747 1.00 49.76 3 GLY C N 1
ATOM 2137 C CA . GLY C 1 5 ? 20.396 36.471 11.904 1.00 40.07 3 GLY C CA 1
ATOM 2138 C C . GLY C 1 5 ? 19.233 35.637 12.418 1.00 33.36 3 GLY C C 1
ATOM 2139 O O . GLY C 1 5 ? 19.266 34.410 12.266 1.00 31.16 3 GLY C O 1
ATOM 2140 N N . TRP C 1 6 ? 18.207 36.249 13.019 1.00 27.89 4 TRP C N 1
ATOM 2141 C CA . TRP C 1 6 ? 17.129 35.420 13.587 1.00 25.43 4 TRP C CA 1
ATOM 2142 C C . TRP C 1 6 ? 16.147 34.911 12.522 1.00 22.08 4 TRP C C 1
ATOM 2143 O O . TRP C 1 6 ? 16.029 35.490 11.434 1.00 24.04 4 TRP C O 1
ATOM 2154 N N . ALA C 1 7 ? 15.479 33.808 12.828 1.00 19.99 5 ALA C N 1
ATOM 2155 C CA . ALA C 1 7 ? 14.397 33.296 11.992 1.00 21.86 5 ALA C CA 1
ATOM 2156 C C . ALA C 1 7 ? 13.342 32.641 12.880 1.00 23.51 5 ALA C C 1
ATOM 2157 O O . ALA C 1 7 ? 13.647 32.157 13.986 1.00 18.39 5 ALA C O 1
ATOM 2159 N N . ILE C 1 8 ? 12.094 32.648 12.435 1.00 19.58 6 ILE C N 1
ATOM 2160 C CA . ILE C 1 8 ? 11.018 32.118 13.266 1.00 15.40 6 ILE C CA 1
ATOM 2161 C C . ILE C 1 8 ? 9.932 31.555 12.367 1.00 19.78 6 ILE C C 1
ATOM 2162 O O . ILE C 1 8 ? 9.669 32.100 11.290 1.00 17.05 6 ILE C O 1
ATOM 2167 N N . ALA C 1 9 ? 9.355 30.420 12.755 1.00 15.96 7 ALA C N 1
ATOM 2168 C CA . ALA C 1 9 ? 8.097 29.992 12.115 1.00 15.38 7 ALA C CA 1
ATOM 2169 C C . ALA C 1 9 ? 7.088 29.623 13.165 1.00 19.76 7 ALA C C 1
ATOM 2170 O O . ALA C 1 9 ? 7.450 29.210 14.276 1.00 14.69 7 ALA C O 1
ATOM 2172 N N . VAL C 1 10 ? 5.817 29.757 12.813 1.00 15.15 8 VAL C N 1
ATOM 2173 C CA . VAL C 1 10 ? 4.750 29.359 13.726 1.00 12.46 8 VAL C CA 1
ATOM 2174 C C . VAL C 1 10 ? 3.827 28.454 12.912 1.00 14.98 8 VAL C C 1
ATOM 2175 O O . VAL C 1 10 ? 3.775 28.579 11.682 1.00 17.41 8 VAL C O 1
ATOM 2179 N N . HIS C 1 11 ? 3.090 27.562 13.567 1.00 15.86 9 HIS C N 1
ATOM 2180 C CA . HIS C 1 11 ? 2.055 26.834 12.834 1.00 14.72 9 HIS C CA 1
ATOM 2181 C C . HIS C 1 11 ? 0.819 26.629 13.662 1.00 12.88 9 HIS C C 1
ATOM 2182 O O . HIS C 1 11 ? 0.856 26.683 14.889 1.00 14.12 9 HIS C O 1
ATOM 2189 N N . GLY C 1 12 ? -0.288 26.404 12.977 1.00 13.58 10 GLY C N 1
ATOM 2190 C CA . GLY C 1 12 ? -1.546 26.101 13.647 1.00 13.59 10 GLY C CA 1
ATOM 2191 C C . GLY C 1 12 ? -2.116 24.794 13.128 1.00 14.89 10 GLY C C 1
ATOM 2192 O O . GLY C 1 12 ? -3.348 24.590 13.133 1.00 16.62 10 GLY C O 1
ATOM 2193 N N . GLY C 1 13 ? -1.234 23.887 12.702 1.00 14.96 11 GLY C N 1
ATOM 2194 C CA . GLY C 1 13 ? -1.646 22.532 12.371 1.00 16.50 11 GLY C CA 1
ATOM 2195 C C . GLY C 1 13 ? -1.793 22.299 10.867 1.00 20.59 11 GLY C C 1
ATOM 2196 O O . GLY C 1 13 ? -1.943 23.221 10.093 1.00 18.34 11 GLY C O 1
ATOM 2197 N N . ALA C 1 14 ? -1.721 21.038 10.465 1.00 20.54 12 ALA C N 1
ATOM 2198 C CA . ALA C 1 14 ? -1.852 20.634 9.068 1.00 25.46 12 ALA C CA 1
ATOM 2199 C C . ALA C 1 14 ? -3.257 20.097 8.934 1.00 31.20 12 ALA C C 1
ATOM 2200 O O . ALA C 1 14 ? -4.067 20.265 9.848 1.00 37.50 12 ALA C O 1
ATOM 2202 N N . GLY C 1 15 ? -3.577 19.479 7.803 1.00 33.17 13 GLY C N 1
ATOM 2203 C CA . GLY C 1 15 ? -4.885 18.862 7.647 1.00 35.82 13 GLY C CA 1
ATOM 2204 C C . GLY C 1 15 ? -6.044 19.824 7.391 1.00 39.45 13 GLY C C 1
ATOM 2205 O O . GLY C 1 15 ? -7.192 19.563 7.788 1.00 44.43 13 GLY C O 1
ATOM 2206 N N . VAL C 1 16 ? -5.757 20.921 6.700 1.00 30.21 14 VAL C N 1
ATOM 2207 C CA . VAL C 1 16 ? -6.765 21.939 6.404 1.00 27.33 14 VAL C CA 1
ATOM 2208 C C . VAL C 1 16 ? -7.630 21.510 5.216 1.00 36.60 14 VAL C C 1
ATOM 2209 O O . VAL C 1 16 ? -7.107 21.042 4.200 1.00 43.68 14 VAL C O 1
ATOM 2213 N N . ASP C 1 17 ? -8.947 21.646 5.328 1.00 31.32 15 ASP C N 1
ATOM 2214 C CA . ASP C 1 17 ? -9.804 21.258 4.211 1.00 31.88 15 ASP C CA 1
ATOM 2215 C C . ASP C 1 17 ? -9.819 22.363 3.177 1.00 33.26 15 ASP C C 1
ATOM 2216 O O . ASP C 1 17 ? -9.931 23.524 3.544 1.00 27.80 15 ASP C O 1
ATOM 2221 N N . PRO C 1 18 ? -9.715 22.008 1.881 1.00 32.08 16 PRO C N 1
ATOM 2222 C CA . PRO C 1 18 ? -9.608 23.041 0.835 1.00 32.61 16 PRO C CA 1
ATOM 2223 C C . PRO C 1 18 ? -10.846 23.918 0.748 1.00 32.78 16 PRO C C 1
ATOM 2224 O O . PRO C 1 18 ? -10.756 25.023 0.177 1.00 29.70 16 PRO C O 1
ATOM 2228 N N . THR C 1 19 ? -11.972 23.457 1.294 1.00 32.10 17 THR C N 1
ATOM 2229 C CA . THR C 1 19 ? -13.192 24.273 1.327 1.00 32.71 17 THR C CA 1
ATOM 2230 C C . THR C 1 19 ? -13.267 25.229 2.521 1.00 31.19 17 THR C C 1
ATOM 2231 O O . THR C 1 19 ? -14.317 25.819 2.774 1.00 35.63 17 THR C O 1
ATOM 2235 N N . LEU C 1 20 ? -12.163 25.378 3.245 1.00 28.72 18 LEU C N 1
ATOM 2236 C CA . LEU C 1 20 ? -12.076 26.334 4.352 1.00 27.03 18 LEU C CA 1
ATOM 2237 C C . LEU C 1 20 ? -12.779 27.656 4.006 1.00 31.82 18 LEU C C 1
ATOM 2238 O O . LEU C 1 20 ? -12.483 28.276 2.990 1.00 28.22 18 LEU C O 1
ATOM 2243 N N . PRO C 1 21 ? -13.747 28.069 4.830 1.00 32.60 19 PRO C N 1
ATOM 2244 C CA . PRO C 1 21 ? -14.416 29.334 4.504 1.00 29.32 19 PRO C CA 1
ATOM 2245 C C . PRO C 1 21 ? -13.444 30.504 4.507 1.00 25.43 19 PRO C C 1
ATOM 2246 O O . PRO C 1 21 ? -12.581 30.569 5.380 1.00 24.65 19 PRO C O 1
ATOM 2250 N N . LEU C 1 22 ? -13.577 31.423 3.562 1.00 26.72 20 LEU C N 1
ATOM 2251 C CA . LEU C 1 22 ? -12.723 32.611 3.534 1.00 22.00 20 LEU C CA 1
ATOM 2252 C C . LEU C 1 22 ? -12.641 33.302 4.885 1.00 25.71 20 LEU C C 1
ATOM 2253 O O . LEU C 1 22 ? -11.574 33.772 5.298 1.00 23.92 20 LEU C O 1
ATOM 2258 N N . GLU C 1 23 ? -13.780 33.411 5.562 1.00 25.28 21 GLU C N 1
ATOM 2259 C CA . GLU C 1 23 ? -13.787 34.123 6.827 1.00 27.17 21 GLU C CA 1
ATOM 2260 C C . GLU C 1 23 ? -12.841 33.449 7.826 1.00 30.36 21 GLU C C 1
ATOM 2261 O O . GLU C 1 23 ? -12.090 34.128 8.543 1.00 26.56 21 GLU C O 1
ATOM 2267 N N . ARG C 1 24 ? -12.849 32.114 7.869 1.00 26.61 22 ARG C N 1
ATOM 2268 C CA . ARG C 1 24 ? -11.974 31.410 8.804 1.00 24.28 22 ARG C CA 1
ATOM 2269 C C . ARG C 1 24 ? -10.530 31.472 8.312 1.00 24.43 22 ARG C C 1
ATOM 2270 O O . ARG C 1 24 ? -9.594 31.521 9.110 1.00 23.87 22 ARG C O 1
ATOM 2278 N N . GLN C 1 25 ? -10.353 31.478 7.000 1.00 20.83 23 GLN C N 1
ATOM 2279 C CA . GLN C 1 25 ? -9.004 31.633 6.450 1.00 19.10 23 GLN C CA 1
ATOM 2280 C C . GLN C 1 25 ? -8.425 32.966 6.921 1.00 24.52 23 GLN C C 1
ATOM 2281 O O . GLN C 1 25 ? -7.253 33.056 7.293 1.00 20.77 23 GLN C O 1
ATOM 2287 N N . GLU C 1 26 ? -9.244 34.007 6.886 1.00 22.84 24 GLU C N 1
ATOM 2288 C CA . GLU C 1 26 ? -8.773 35.318 7.325 1.00 22.89 24 GLU C CA 1
ATOM 2289 C C . GLU C 1 26 ? -8.463 35.385 8.820 1.00 25.52 24 GLU C C 1
ATOM 2290 O O . GLU C 1 26 ? -7.447 35.997 9.234 1.00 22.33 24 GLU C O 1
ATOM 2296 N N . GLU C 1 27 ? -9.347 34.823 9.643 1.00 21.82 25 GLU C N 1
ATOM 2297 C CA . GLU C 1 27 ? -9.073 34.726 11.071 1.00 23.37 25 GLU C CA 1
ATOM 2298 C C . GLU C 1 27 ? -7.748 34.011 11.316 1.00 23.42 25 GLU C C 1
ATOM 2299 O O . GLU C 1 27 ? -6.944 34.430 12.155 1.00 19.83 25 GLU C O 1
ATOM 2310 N N . ALA C 1 28 ? -7.527 32.907 10.602 1.00 21.86 26 ALA C N 1
ATOM 2311 C CA . ALA C 1 28 ? -6.320 32.112 10.844 1.00 19.03 26 ALA C CA 1
ATOM 2312 C C . ALA C 1 28 ? -5.068 32.892 10.439 1.00 20.65 26 ALA C C 1
ATOM 2313 O O . ALA C 1 28 ? -4.073 32.885 11.167 1.00 20.66 26 ALA C O 1
ATOM 2315 N N . LYS C 1 29 ? -5.107 33.586 9.305 1.00 17.57 27 LYS C N 1
ATOM 2316 C CA . LYS C 1 29 ? -3.943 34.375 8.905 1.00 20.78 27 LYS C CA 1
ATOM 2317 C C . LYS C 1 29 ? -3.706 35.512 9.903 1.00 22.58 27 LYS C C 1
ATOM 2318 O O . LYS C 1 29 ? -2.559 35.869 10.200 1.00 20.69 27 LYS C O 1
ATOM 2324 N N . GLN C 1 30 ? -4.785 36.097 10.413 1.00 21.79 28 GLN C N 1
ATOM 2325 C CA . GLN C 1 30 ? -4.619 37.236 11.320 1.00 19.82 28 GLN C CA 1
ATOM 2326 C C . GLN C 1 30 ? -3.955 36.759 12.611 1.00 23.16 28 GLN C C 1
ATOM 2327 O O . GLN C 1 30 ? -3.060 37.441 13.164 1.00 23.14 28 GLN C O 1
ATOM 2333 N N . LEU C 1 31 ? -4.376 35.580 13.076 1.00 18.22 29 LEU C N 1
ATOM 2334 C CA . LEU C 1 31 ? -3.785 34.973 14.296 1.00 19.14 29 LEU C CA 1
ATOM 2335 C C . LEU C 1 31 ? -2.323 34.585 14.088 1.00 16.75 29 LEU C C 1
ATOM 2336 O O . LEU C 1 31 ? -1.472 34.838 14.946 1.00 17.78 29 LEU C O 1
ATOM 2341 N N . LEU C 1 32 ? -2.043 33.925 12.970 1.00 16.52 30 LEU C N 1
ATOM 2342 C CA . LEU C 1 32 ? -0.675 33.576 12.623 1.00 19.99 30 L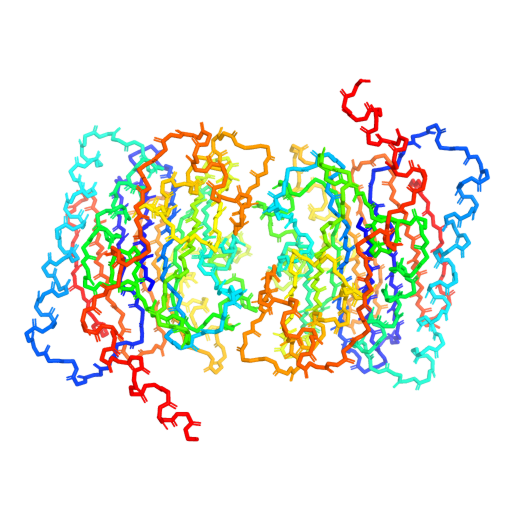EU C CA 1
ATOM 2343 C C . LEU C 1 32 ? 0.193 34.829 12.578 1.00 18.34 30 LEU C C 1
ATOM 2344 O O . LEU C 1 32 ? 1.315 34.830 13.097 1.00 16.68 30 LEU C O 1
ATOM 2349 N N . THR C 1 33 ? -0.312 35.893 11.953 1.00 19.43 31 THR C N 1
ATOM 2350 C CA . THR C 1 33 ? 0.437 37.146 11.867 1.00 21.17 31 THR C CA 1
ATOM 2351 C C . THR C 1 33 ? 0.695 37.701 13.265 1.00 22.91 31 THR C C 1
ATOM 2352 O O . THR C 1 33 ? 1.820 38.116 13.604 1.00 19.65 31 THR C O 1
ATOM 2356 N N . ARG C 1 34 ? -0.344 37.723 14.092 1.00 18.76 32 ARG C N 1
ATOM 2357 C CA . ARG C 1 34 ? -0.168 38.269 15.445 1.00 20.74 32 ARG C CA 1
ATOM 2358 C C . ARG C 1 34 ? 0.914 37.490 16.225 1.00 17.61 32 ARG C C 1
ATOM 2359 O O . ARG C 1 34 ? 1.745 38.072 16.918 1.00 18.84 32 ARG C O 1
ATOM 2367 N N . CYS C 1 35 ? 0.891 36.173 16.113 1.00 18.53 33 CYS C N 1
ATOM 2368 C CA . CYS C 1 35 ? 1.821 35.301 16.842 1.00 18.33 33 CYS C CA 1
ATOM 2369 C C . CYS C 1 35 ? 3.251 35.435 16.300 1.00 23.96 33 CYS C C 1
ATOM 2370 O O . CYS C 1 35 ? 4.241 35.502 17.072 1.00 17.18 33 CYS C O 1
ATOM 2373 N N . LEU C 1 36 ? 3.345 35.456 14.974 1.00 18.12 34 LEU C N 1
ATOM 2374 C CA . LEU C 1 36 ? 4.623 35.669 14.311 1.00 16.99 34 LEU C CA 1
ATOM 2375 C C . LEU C 1 36 ? 5.204 36.990 14.771 1.00 22.04 34 LEU C C 1
ATOM 2376 O O . LEU C 1 36 ? 6.369 37.062 15.192 1.00 22.02 34 LEU C O 1
ATOM 2381 N N . ASN C 1 37 ? 4.398 38.049 14.718 1.00 19.16 35 ASN C N 1
ATOM 2382 C CA . ASN C 1 37 ? 4.908 39.370 15.094 1.00 19.80 35 ASN C CA 1
ATOM 2383 C C . ASN C 1 37 ? 5.282 39.494 16.565 1.00 24.77 35 ASN C C 1
ATOM 2384 O O . ASN C 1 37 ? 6.138 40.299 16.947 1.00 27.23 35 ASN C O 1
ATOM 2389 N N . LEU C 1 38 ? 4.566 38.763 17.397 1.00 22.48 36 LEU C N 1
ATOM 2390 C CA . LEU C 1 38 ? 4.894 38.713 18.813 1.00 23.53 36 LEU C CA 1
ATOM 2391 C C . LEU C 1 38 ? 6.302 38.093 18.985 1.00 24.40 36 LEU C C 1
ATOM 2392 O O . LEU C 1 38 ? 7.132 38.576 19.779 1.00 21.18 36 LEU C O 1
ATOM 2397 N N . GLY C 1 39 ? 6.587 37.036 18.230 1.00 23.65 37 GLY C N 1
ATOM 2398 C CA . GLY C 1 39 ? 7.896 36.395 18.300 1.00 20.63 37 GLY C CA 1
ATOM 2399 C C . GLY C 1 39 ? 8.981 37.316 17.735 1.00 24.93 37 GLY C C 1
ATOM 2400 O O . GLY C 1 39 ? 10.082 37.400 18.274 1.00 24.71 37 GLY C O 1
ATOM 2401 N N . ILE C 1 40 ? 8.667 37.992 16.634 1.00 22.49 38 ILE C N 1
ATOM 2402 C CA . ILE C 1 40 ? 9.623 38.890 15.988 1.00 27.32 38 ILE C CA 1
ATOM 2403 C C . ILE C 1 40 ? 9.993 40.017 16.95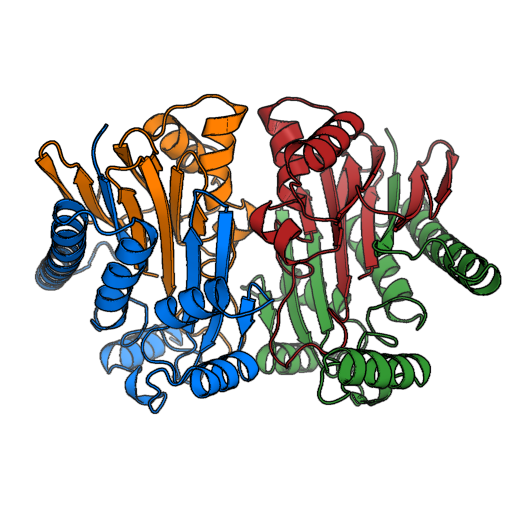3 1.00 30.83 38 ILE C C 1
ATOM 2404 O O . ILE C 1 40 ? 11.159 40.428 17.069 1.00 24.75 38 ILE C O 1
ATOM 2409 N N . SER C 1 41 ? 8.993 40.519 17.662 1.00 27.66 39 SER C N 1
ATOM 2410 C CA . SER C 1 41 ? 9.240 41.596 18.608 1.00 32.01 39 SER C CA 1
ATOM 2411 C C . SER C 1 41 ? 10.228 41.148 19.701 1.00 24.36 39 SER C C 1
ATOM 2412 O O . SER C 1 41 ? 11.137 41.892 20.087 1.00 28.31 39 SER C O 1
ATOM 2415 N N . ALA C 1 42 ? 10.069 39.924 20.175 1.00 22.92 40 ALA C N 1
ATOM 2416 C CA . ALA C 1 42 ? 10.938 39.391 21.212 1.00 27.14 40 ALA C CA 1
ATOM 2417 C C . ALA C 1 42 ? 12.336 39.139 20.664 1.00 27.77 40 ALA C C 1
ATOM 2418 O O . ALA C 1 42 ? 13.337 39.356 21.358 1.00 27.87 40 ALA C O 1
ATOM 2420 N N . LEU C 1 43 ? 12.408 38.663 19.424 1.00 24.81 41 LEU C N 1
ATOM 2421 C CA . LEU C 1 43 ? 13.693 38.386 18.797 1.00 25.51 41 LEU C CA 1
ATOM 2422 C C . LEU C 1 43 ? 14.478 39.689 18.570 1.00 31.75 41 LEU C C 1
ATOM 2423 O O . LEU C 1 43 ? 15.696 39.738 18.771 1.00 29.00 41 LEU C O 1
ATOM 2428 N N . ASN C 1 44 ? 13.774 40.726 18.130 1.00 27.66 42 ASN C N 1
ATOM 2429 C CA . ASN C 1 44 ? 14.417 42.035 17.947 1.00 30.84 42 ASN C CA 1
ATOM 2430 C C . ASN C 1 44 ? 14.867 42.615 19.277 1.00 33.82 42 ASN C C 1
ATOM 2431 O O . ASN C 1 44 ? 15.705 43.523 19.335 1.00 34.57 42 ASN C O 1
ATOM 2436 N N . SER C 1 45 ? 14.284 42.118 20.354 1.00 35.70 43 SER C N 1
ATOM 2437 C CA . SER C 1 45 ? 14.661 42.577 21.678 1.00 40.93 43 SER C CA 1
ATOM 2438 C C . SER C 1 45 ? 15.669 41.638 22.334 1.00 40.82 43 SER C C 1
ATOM 2439 O O . SER C 1 45 ? 15.899 41.728 23.539 1.00 37.10 43 SER C O 1
ATOM 2442 N N . ASN C 1 46 ? 16.247 40.734 21.537 1.00 38.07 44 ASN C N 1
ATOM 2443 C CA . ASN C 1 46 ? 17.311 39.849 21.999 1.00 31.77 44 ASN C CA 1
ATOM 2444 C C . ASN C 1 46 ? 16.872 38.841 23.070 1.00 31.15 44 ASN C C 1
ATOM 2445 O O . ASN C 1 46 ? 17.658 38.464 23.935 1.00 31.22 44 ASN C O 1
ATOM 2450 N N . VAL C 1 47 ? 15.605 38.437 23.014 1.00 27.60 45 VAL C N 1
ATOM 2451 C CA . VAL C 1 47 ? 15.089 37.379 23.876 1.00 25.60 45 VAL C CA 1
ATOM 2452 C C . VAL C 1 47 ? 15.630 36.035 23.354 1.00 25.06 45 VAL C C 1
ATOM 2453 O O . VAL C 1 47 ? 15.679 35.825 22.142 1.00 26.06 45 VAL C O 1
ATOM 2457 N N . PRO C 1 48 ? 16.078 35.137 24.257 1.00 26.82 46 PRO C N 1
ATOM 2458 C CA . PRO C 1 48 ? 16.616 33.834 23.831 1.00 26.84 46 PRO C CA 1
ATOM 2459 C C . PRO C 1 48 ? 15.583 32.985 23.093 1.00 20.18 46 PRO C C 1
ATOM 2460 O O . PRO C 1 48 ? 14.406 33.040 23.423 1.00 19.20 46 PRO C O 1
ATOM 2464 N N . ALA C 1 49 ? 16.016 32.193 22.112 1.00 19.90 47 ALA C N 1
ATOM 2465 C CA . ALA C 1 49 ? 15.099 31.330 21.357 1.00 18.60 47 ALA C CA 1
ATOM 2466 C C . ALA C 1 49 ? 14.142 30.523 22.221 1.00 18.50 47 ALA C C 1
ATOM 2467 O O . ALA C 1 49 ? 12.934 30.422 21.913 1.00 19.15 47 ALA C O 1
ATOM 2469 N N . ILE C 1 50 ? 14.648 29.961 23.320 1.00 16.75 48 ILE C N 1
ATOM 2470 C CA . ILE C 1 50 ? 13.805 29.065 24.135 1.00 15.98 48 ILE C CA 1
ATOM 2471 C C . ILE C 1 50 ? 12.664 29.888 24.764 1.00 20.92 48 ILE C C 1
ATOM 2472 O O . ILE C 1 50 ? 11.544 29.419 24.897 1.00 18.83 48 ILE C O 1
ATOM 2477 N N . ASP C 1 51 ? 12.933 31.140 25.110 1.00 18.94 49 ASP C N 1
ATOM 2478 C CA . ASP C 1 51 ? 11.880 31.953 25.698 1.00 16.86 49 ASP C CA 1
ATOM 2479 C C . ASP C 1 51 ? 10.874 32.380 24.633 1.00 19.42 49 ASP C C 1
ATOM 2480 O O . ASP C 1 51 ? 9.681 32.504 24.913 1.00 17.54 49 ASP C O 1
ATOM 2485 N N . VAL C 1 52 ? 11.351 32.590 23.407 1.00 18.94 50 VAL C N 1
ATOM 2486 C CA . VAL C 1 52 ? 10.474 33.010 22.316 1.00 17.34 50 VAL C CA 1
ATOM 2487 C C . VAL C 1 52 ? 9.486 31.929 21.911 1.00 17.07 50 VAL C C 1
ATOM 2488 O O . VAL C 1 52 ? 8.304 32.226 21.740 1.00 18.75 50 VAL C O 1
ATOM 2492 N N . VAL C 1 53 ? 9.939 30.676 21.771 1.00 17.88 51 VAL C N 1
ATOM 2493 C CA . VAL C 1 53 ? 9.007 29.635 21.357 1.00 14.81 51 VAL C CA 1
ATOM 2494 C C . VAL C 1 53 ? 7.936 29.439 22.433 1.00 17.33 51 VAL C C 1
ATOM 2495 O O . VAL C 1 53 ? 6.779 29.167 22.105 1.00 16.26 51 VAL C O 1
ATOM 2499 N N . GLU C 1 54 ? 8.304 29.606 23.706 1.00 15.17 52 GLU C N 1
ATOM 2500 C CA . GLU C 1 54 ? 7.334 29.481 24.801 1.00 15.77 52 GLU C CA 1
ATOM 2501 C C . GLU C 1 54 ? 6.325 30.627 24.726 1.00 15.95 52 GLU C C 1
ATOM 2502 O O . GLU C 1 54 ? 5.116 30.403 24.763 1.00 17.99 52 GLU C O 1
ATOM 2508 N N . LEU C 1 55 ? 6.812 31.847 24.546 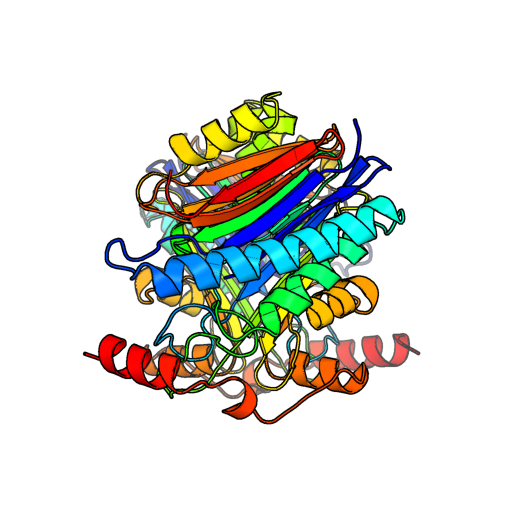1.00 16.88 53 LEU C N 1
ATOM 2509 C CA . LEU C 1 55 ? 5.872 32.963 24.573 1.00 17.33 53 LEU C CA 1
ATOM 2510 C C . LEU C 1 55 ? 4.925 32.912 23.380 1.00 19.21 53 LEU C C 1
ATOM 2511 O O . LEU C 1 55 ? 3.744 33.228 23.505 1.00 19.43 53 LEU C O 1
ATOM 2516 N N . VAL C 1 56 ? 5.421 32.486 22.221 1.00 15.58 54 VAL C N 1
ATOM 2517 C CA . VAL C 1 56 ? 4.560 32.397 21.046 1.00 13.64 54 VAL C CA 1
ATOM 2518 C C . VAL C 1 56 ? 3.534 31.247 21.142 1.00 13.90 54 VAL C C 1
ATOM 2519 O O . VAL C 1 56 ? 2.355 31.416 20.787 1.00 16.55 54 VAL C O 1
ATOM 2523 N N . VAL C 1 57 ? 3.956 30.082 21.610 1.00 14.27 55 VAL C N 1
ATOM 2524 C CA . VAL C 1 57 ? 2.987 28.994 21.777 1.00 12.01 55 VAL C CA 1
ATOM 2525 C C . VAL C 1 57 ? 1.985 29.317 22.880 1.00 11.88 55 VAL C C 1
ATOM 2526 O O . VAL C 1 57 ? 0.803 28.923 22.796 1.00 13.92 55 VAL C O 1
ATOM 2530 N N . ARG C 1 58 ? 2.374 30.124 23.861 1.00 14.88 56 ARG C N 1
ATOM 2531 C CA . ARG C 1 58 ? 1.382 30.536 24.846 1.00 13.71 56 ARG C CA 1
ATOM 2532 C C . ARG C 1 58 ? 0.273 31.336 24.172 1.00 18.66 56 ARG C C 1
ATOM 2533 O O . ARG C 1 58 ? -0.899 31.192 24.514 1.00 18.35 56 ARG C O 1
ATOM 2541 N N . GLU C 1 59 ? 0.632 32.233 23.256 1.00 16.34 57 GLU C N 1
ATOM 2542 C CA . GLU C 1 59 ? -0.400 33.032 22.566 1.00 15.55 57 GLU C CA 1
ATOM 2543 C C . GLU C 1 59 ? -1.310 32.105 21.736 1.00 14.47 57 GLU C C 1
ATOM 2544 O O . GLU C 1 59 ? -2.535 32.272 21.689 1.00 18.61 57 GLU C O 1
ATOM 2550 N N . LEU C 1 60 ? -0.698 31.133 21.080 1.00 14.22 58 LEU C N 1
ATOM 2551 C CA . LEU C 1 60 ? -1.457 30.179 20.258 1.00 17.21 58 LEU C CA 1
ATOM 2552 C C . LEU C 1 60 ? -2.356 29.329 21.135 1.00 20.13 58 LEU C C 1
ATOM 2553 O O . LEU C 1 60 ? -3.455 28.980 20.727 1.00 20.51 58 LEU C O 1
ATOM 2558 N N . GLU C 1 61 ? -1.896 28.986 22.339 1.00 17.30 59 GLU C N 1
ATOM 2559 C CA . GLU C 1 61 ? -2.763 28.273 23.295 1.00 16.65 59 GLU C CA 1
ATOM 2560 C C . GLU C 1 61 ? -3.936 29.079 23.753 1.00 18.55 59 GLU C C 1
ATOM 2561 O O . GLU C 1 61 ? -5.061 28.575 23.813 1.00 21.27 59 GLU C O 1
ATOM 2567 N N . THR C 1 62 ? -3.689 30.334 24.123 1.00 14.08 60 THR C N 1
ATOM 2568 C CA . THR C 1 62 ? -4.739 31.178 24.643 1.00 15.51 60 THR C CA 1
ATOM 2569 C C . THR C 1 62 ? -5.852 31.482 23.646 1.00 16.89 60 THR C C 1
ATOM 2570 O O . THR C 1 62 ? -7.015 31.582 24.021 1.00 18.14 60 THR C O 1
ATOM 2574 N N . ASP C 1 63 ? -5.512 31.644 22.377 1.00 16.21 61 ASP C N 1
ATOM 2575 C CA . ASP C 1 63 ? -6.528 31.992 21.395 1.00 18.08 61 ASP C CA 1
ATOM 2576 C C . ASP C 1 63 ? -7.354 30.734 21.103 1.00 17.61 61 ASP C C 1
ATOM 2577 O O . ASP C 1 63 ? -6.781 29.657 20.928 1.00 17.51 61 ASP C O 1
ATOM 2582 N N . PRO C 1 64 ? -8.693 30.853 21.070 1.00 19.09 62 PRO C N 1
ATOM 2583 C CA . PRO C 1 64 ? -9.459 29.606 20.902 1.00 19.06 62 PRO C CA 1
ATOM 2584 C C . PRO C 1 64 ? -9.447 29.011 19.475 1.00 22.39 62 PRO C C 1
ATOM 2585 O O . PRO C 1 64 ? -9.992 27.911 19.295 1.00 22.89 62 PRO C O 1
ATOM 2589 N N . LEU C 1 65 ? -8.850 29.684 18.488 1.00 17.17 63 LEU C N 1
ATOM 2590 C CA . LEU C 1 65 ? -9.024 29.260 17.085 1.00 17.47 63 LEU C CA 1
ATOM 2591 C C . LEU C 1 65 ? -8.430 27.889 16.753 1.00 19.71 63 LEU C C 1
ATOM 2592 O O . LEU C 1 65 ? -9.105 27.036 16.184 1.00 22.40 63 LEU C O 1
ATOM 2597 N N . PHE C 1 66 ? -7.179 27.659 17.122 1.00 16.74 64 PHE C N 1
ATOM 2598 C CA . PHE C 1 66 ? -6.531 26.419 16.767 1.00 15.24 64 PHE C CA 1
ATOM 2599 C C . PHE C 1 66 ? -6.695 25.375 17.890 1.00 16.53 64 PHE C C 1
ATOM 2600 O O . PHE C 1 66 ? -7.175 25.679 18.993 1.00 21.65 64 PHE C O 1
ATOM 2608 N N . ASN C 1 67 ? -6.269 24.159 17.593 1.00 16.88 65 ASN C N 1
ATOM 2609 C CA . ASN C 1 67 ? -6.452 23.038 18.522 1.00 14.21 65 ASN C CA 1
ATOM 2610 C C . ASN C 1 67 ? -5.331 22.966 19.543 1.00 16.36 65 ASN C C 1
ATOM 2611 O O . ASN C 1 67 ? -4.404 22.183 19.403 1.00 16.07 65 ASN C O 1
ATOM 2616 N N . SER C 1 68 ? -5.409 23.801 20.574 1.00 13.56 66 SER C N 1
ATOM 2617 C CA . SER C 1 68 ? -4.496 23.679 21.727 1.00 15.37 66 SER C CA 1
ATOM 2618 C C . SER C 1 68 ? -5.025 24.611 22.793 1.00 18.97 66 SER C C 1
ATOM 2619 O O . SER C 1 68 ? -5.779 25.528 22.476 1.00 20.52 66 SER C O 1
ATOM 2622 N N . GLY C 1 69 ? -4.695 24.361 24.060 1.00 14.55 67 GLY C N 1
ATOM 2623 C CA . GLY C 1 69 ? -5.196 25.217 25.121 1.00 13.51 67 GLY C CA 1
ATOM 2624 C C . GLY C 1 69 ? -6.702 25.334 25.043 1.00 18.70 67 GLY C C 1
ATOM 2625 O O . GLY C 1 69 ? -7.395 24.358 24.736 1.00 21.36 67 GLY C O 1
ATOM 2626 N N . ARG C 1 70 ? -7.219 26.521 25.346 1.00 19.87 68 ARG C N 1
ATOM 2627 C CA . ARG C 1 70 ? -8.641 26.754 25.181 1.00 22.39 68 ARG C CA 1
ATOM 2628 C C . ARG C 1 70 ? -8.929 26.667 23.681 1.00 18.37 68 ARG C C 1
ATOM 2629 O O . ARG C 1 70 ? -8.190 27.249 22.844 1.00 19.83 68 ARG C O 1
ATOM 2644 N N . GLY C 1 71 ? -9.981 25.930 23.325 1.00 20.18 69 GLY C N 1
ATOM 2645 C CA . GLY C 1 71 ? -10.229 25.655 21.920 1.00 18.40 69 GLY C CA 1
ATOM 2646 C C . GLY C 1 71 ? -9.661 24.307 21.484 1.00 22.05 69 GLY C C 1
ATOM 2647 O O . GLY C 1 71 ? -9.730 23.940 20.310 1.00 20.31 69 GLY C O 1
ATOM 2648 N N . SER C 1 72 ? -9.087 23.567 22.431 1.00 19.37 70 SER C N 1
ATOM 2649 C CA . SER C 1 72 ? -8.637 22.177 22.124 1.00 17.18 70 SER C CA 1
ATOM 2650 C C . SER C 1 72 ? -9.753 21.295 21.622 1.00 20.19 70 SER C C 1
ATOM 2651 O O . SER C 1 72 ? -10.912 21.485 21.982 1.00 21.25 70 SER C O 1
ATOM 2654 N N . ALA C 1 73 ? -9.399 20.293 20.814 1.00 18.26 71 ALA C N 1
ATOM 2655 C CA . ALA C 1 73 ? -10.332 19.217 20.484 1.00 21.88 71 ALA C CA 1
ATOM 2656 C C . ALA C 1 73 ? -10.811 18.524 21.761 1.00 19.61 71 ALA C C 1
ATOM 2657 O O . ALA C 1 73 ? -10.153 18.578 22.802 1.00 21.06 71 ALA C O 1
ATOM 2659 N N . LEU C 1 74 ? -11.983 17.911 21.699 1.00 22.01 72 LEU C N 1
ATOM 2660 C CA . LEU C 1 74 ? -12.531 17.241 22.870 1.00 23.49 72 LEU C CA 1
ATOM 2661 C C . LEU C 1 74 ? -12.341 15.727 22.822 1.00 27.12 72 LEU C C 1
ATOM 2662 O O . LEU C 1 74 ? -12.313 15.101 21.738 1.00 30.66 72 LEU C O 1
ATOM 2667 N N . THR C 1 75 ? -12.219 15.124 24.005 1.00 27.71 73 THR C N 1
ATOM 2668 C CA . THR C 1 75 ? -12.212 13.683 24.136 1.00 30.01 73 THR C CA 1
ATOM 2669 C C . THR C 1 75 ? -13.628 13.156 23.879 1.00 28.95 73 THR C C 1
ATOM 2670 O O . THR C 1 75 ? -14.586 13.922 23.762 1.00 32.98 73 THR C O 1
ATOM 2674 N N . GLU C 1 76 ? -13.786 11.846 23.821 1.00 34.14 74 GLU C N 1
ATOM 2675 C CA . GLU C 1 76 ? -15.133 11.301 23.641 1.00 38.18 74 GLU C CA 1
ATOM 2676 C C . GLU C 1 76 ? -16.079 11.650 24.805 1.00 46.51 74 GLU C C 1
ATOM 2677 O O . GLU C 1 76 ? -17.299 11.673 24.642 1.00 47.70 74 GLU C O 1
ATOM 2683 N N . LYS C 1 77 ? -15.507 11.924 25.973 1.00 41.64 75 LYS C N 1
ATOM 2684 C CA . LYS C 1 77 ? -16.295 12.307 27.137 1.00 44.36 75 LYS C CA 1
ATOM 2685 C C . LYS C 1 77 ? -16.718 13.776 27.032 1.00 45.66 75 LYS C C 1
ATOM 2686 O O . LYS C 1 77 ? -17.497 14.263 27.848 1.00 46.12 75 LYS C O 1
ATOM 2692 N N . GLY C 1 78 ? -16.197 14.491 26.035 1.00 38.26 76 GLY C N 1
ATOM 2693 C CA . GLY C 1 78 ? -16.597 15.867 25.821 1.00 31.71 76 GLY C CA 1
ATOM 2694 C C . GLY C 1 78 ? -15.771 16.871 26.604 1.00 33.70 76 GLY C C 1
ATOM 2695 O O . GLY C 1 78 ? -16.155 18.034 26.753 1.00 35.59 76 GLY C O 1
ATOM 2696 N N . THR C 1 79 ? -14.609 16.420 27.062 1.00 32.06 77 THR C N 1
ATOM 2697 C CA . THR C 1 79 ? -13.716 17.237 27.865 1.00 31.96 77 THR C CA 1
ATOM 2698 C C . THR C 1 79 ? -12.362 17.360 27.160 1.00 29.78 77 THR C C 1
ATOM 2699 O O . THR C 1 79 ? -12.198 16.859 26.050 1.00 29.67 77 THR C O 1
ATOM 2703 N N . VAL C 1 80 ? -11.406 18.039 27.793 1.00 24.93 78 VAL C N 1
ATOM 2704 C CA . VAL C 1 80 ? -10.134 18.387 27.150 1.00 21.19 78 VAL C CA 1
ATOM 2705 C C . VAL C 1 80 ? -8.974 17.715 27.902 1.00 23.22 78 VAL C C 1
ATOM 2706 O O . VAL C 1 80 ? -8.989 17.665 29.146 1.00 22.22 78 VAL C O 1
ATOM 2710 N N . GLU C 1 81 ? -8.028 17.126 27.158 1.00 21.40 79 GLU C N 1
ATOM 2711 C CA . GLU C 1 81 ? -6.798 16.537 27.731 1.00 19.25 79 GLU C CA 1
ATOM 2712 C C . GLU C 1 81 ? -5.705 17.039 26.838 1.00 18.10 79 GLU C C 1
ATOM 2713 O O . GLU C 1 81 ? -5.677 16.689 25.644 1.00 17.87 79 GLU C O 1
ATOM 2719 N N . MET C 1 82 ? -4.844 17.909 27.362 1.00 16.36 80 MET C N 1
ATOM 2720 C CA . MET C 1 82 ? -3.868 18.618 26.544 1.00 14.74 80 MET C CA 1
ATOM 2721 C C . MET C 1 82 ? -2.460 18.097 26.746 1.00 15.87 80 MET C C 1
ATOM 2722 O O . MET C 1 82 ? -2.153 17.530 27.786 1.00 15.11 80 MET C O 1
ATOM 2727 N N . GLU C 1 83 ? -1.602 18.275 25.743 1.00 12.04 81 GLU C N 1
ATOM 2728 C CA . GLU C 1 83 ? -0.208 17.824 25.876 1.00 10.55 81 GLU C CA 1
ATOM 2729 C C . GLU C 1 83 ? 0.718 18.700 25.049 1.00 12.93 81 GLU C C 1
ATOM 2730 O O . GLU C 1 83 ? 0.256 19.402 24.138 1.00 14.49 81 GLU C O 1
ATOM 2736 N N . ALA C 1 84 ? 2.003 18.711 25.396 1.00 11.33 82 ALA C N 1
ATOM 2737 C CA . ALA C 1 84 ? 2.913 19.652 24.751 1.00 13.03 82 ALA C CA 1
ATOM 2738 C C . ALA C 1 84 ? 4.343 19.213 25.010 1.00 14.50 82 ALA C C 1
ATOM 2739 O O . ALA C 1 84 ? 4.607 18.486 25.974 1.00 13.95 82 ALA C O 1
ATOM 2741 N N . SER C 1 85 ? 5.274 19.677 24.171 1.00 9.28 83 SER C N 1
ATOM 2742 C CA . SER C 1 85 ? 6.687 19.492 24.462 1.00 9.77 83 SER C CA 1
ATOM 2743 C C . SER C 1 85 ? 7.476 20.689 23.988 1.00 13.56 83 SER C C 1
ATOM 2744 O O . SER C 1 85 ? 7.049 21.459 23.088 1.00 14.80 83 SER C O 1
ATOM 2747 N N . ILE C 1 86 ? 8.656 20.828 24.584 1.00 12.26 84 ILE C N 1
ATOM 2748 C CA . ILE C 1 86 ? 9.535 21.948 24.276 1.00 14.28 84 ILE C CA 1
ATOM 2749 C C . ILE C 1 86 ? 10.973 21.439 24.309 1.00 16.87 84 ILE C C 1
ATOM 2750 O O . ILE C 1 86 ? 11.317 20.506 25.056 1.00 15.18 84 ILE C O 1
ATOM 2755 N N . MET C 1 87 ? 11.814 22.010 23.481 1.00 14.16 85 MET C N 1
ATOM 2756 C CA . MET C 1 87 ? 13.204 21.568 23.484 1.00 16.00 85 MET C CA 1
ATOM 2757 C C . MET C 1 87 ? 14.136 22.730 23.190 1.00 17.77 85 MET C C 1
ATOM 2758 O O . MET C 1 87 ? 13.895 23.519 22.269 1.00 18.43 85 MET C O 1
ATOM 2763 N N . ASP C 1 88 ? 15.185 22.863 24.013 1.00 16.11 86 ASP C N 1
ATOM 2764 C CA . ASP C 1 88 ? 16.169 23.887 23.825 1.00 17.03 86 ASP C CA 1
ATOM 2765 C C . ASP C 1 88 ? 17.379 23.258 23.148 1.00 24.32 86 ASP C C 1
ATOM 2766 O O . ASP C 1 88 ? 17.996 22.334 23.687 1.00 20.89 86 ASP C O 1
ATOM 2771 N N . GLY C 1 89 ? 17.742 23.762 21.970 1.00 18.79 87 GLY C N 1
ATOM 2772 C CA . GLY C 1 89 ? 18.743 23.085 21.162 1.00 19.81 87 GLY C CA 1
ATOM 2773 C C . GLY C 1 89 ? 20.173 23.031 21.653 1.00 23.30 87 GLY C C 1
ATOM 2774 O O . GLY C 1 89 ? 20.847 22.006 21.483 1.00 23.21 87 GLY C O 1
ATOM 2775 N N . PRO C 1 90 ? 20.676 24.132 22.217 1.00 23.35 88 PRO C N 1
ATOM 2776 C CA . PRO C 1 90 ? 22.120 24.154 22.485 1.00 25.84 88 PRO C CA 1
ATOM 2777 C C . PRO C 1 90 ? 22.598 23.013 23.384 1.00 27.86 88 PRO C C 1
ATOM 2778 O O . PRO C 1 90 ? 23.703 22.519 23.178 1.00 27.91 88 PRO C O 1
ATOM 2782 N N . LYS C 1 91 ? 21.789 22.586 24.342 1.00 24.71 89 LYS C N 1
ATOM 2783 C CA . LYS C 1 91 ? 22.215 21.454 25.172 1.00 32.09 89 LYS C CA 1
ATOM 2784 C C . LYS C 1 91 ? 21.201 20.327 25.089 1.00 26.59 89 LYS C C 1
ATOM 2785 O O . LYS C 1 91 ? 21.262 19.393 25.874 1.00 27.58 89 LYS C O 1
ATOM 2791 N N . ARG C 1 92 ? 20.291 20.430 24.122 1.00 21.32 90 ARG C N 1
ATOM 2792 C CA . ARG C 1 92 ? 19.275 19.418 23.867 1.00 22.16 90 ARG C CA 1
ATOM 2793 C C . ARG C 1 92 ? 18.483 19.134 25.161 1.00 24.91 90 ARG C C 1
ATOM 2794 O O . ARG C 1 92 ? 18.346 17.984 25.592 1.00 22.07 90 ARG C O 1
ATOM 2802 N N . ARG C 1 93 ? 17.992 20.200 25.792 1.00 22.59 91 ARG C N 1
ATOM 2803 C CA . ARG C 1 93 ? 17.186 20.066 27.008 1.00 17.84 91 ARG C CA 1
ATOM 2804 C C . ARG C 1 93 ? 15.737 19.914 26.624 1.00 19.42 91 ARG C C 1
ATOM 2805 O O . ARG C 1 93 ? 15.263 20.641 25.768 1.00 18.74 91 ARG C O 1
ATOM 2813 N N . CYS C 1 94 ? 15.031 18.959 27.254 1.00 19.28 92 CYS C N 1
ATOM 2814 C CA . CYS C 1 94 ? 13.683 18.559 26.852 1.00 19.07 92 CYS C CA 1
ATOM 2815 C C . CYS C 1 94 ? 12.713 18.678 28.009 1.00 15.11 92 CYS C C 1
ATOM 2816 O O . CYS C 1 94 ? 13.062 18.382 29.154 1.00 17.41 92 CYS C O 1
ATOM 2819 N N . GLY C 1 95 ? 11.485 19.059 27.708 1.00 15.25 93 GLY C N 1
ATOM 2820 C CA . GLY C 1 95 ? 10.417 18.964 28.695 1.00 14.11 93 GLY C CA 1
ATOM 2821 C C . GLY C 1 95 ? 9.118 18.619 27.967 1.00 16.06 93 GLY C C 1
ATOM 2822 O O . GLY C 1 95 ? 8.870 19.110 26.864 1.00 15.15 93 GLY C O 1
ATOM 2823 N N . ALA C 1 96 ? 8.264 17.809 28.583 1.00 15.01 94 ALA C N 1
ATOM 2824 C CA . ALA C 1 96 ? 7.019 17.411 27.922 1.00 12.37 94 ALA C CA 1
ATOM 2825 C C . ALA C 1 96 ? 5.972 17.089 28.973 1.00 11.55 94 ALA C C 1
ATOM 2826 O O . ALA C 1 96 ? 6.310 16.719 30.088 1.00 12.00 94 ALA C O 1
ATOM 2828 N N . VAL C 1 97 ? 4.710 17.270 28.617 1.00 12.59 95 VAL C N 1
ATOM 2829 C CA . VAL C 1 97 ? 3.587 16.969 29.515 1.00 12.04 95 VAL C CA 1
ATOM 2830 C C . VAL C 1 97 ? 2.451 16.397 28.704 1.00 12.83 95 VAL C C 1
ATOM 2831 O O . VAL C 1 97 ? 2.278 16.777 27.545 1.00 14.29 95 VAL C O 1
ATOM 2835 N N . SER C 1 98 ? 1.689 15.463 29.298 1.00 13.32 96 SER C N 1
ATOM 2836 C CA . SER C 1 98 ? 0.479 14.924 28.676 1.00 12.18 96 SER C CA 1
ATOM 2837 C C . SER C 1 98 ? -0.596 14.864 29.721 1.00 15.65 96 SER C C 1
ATOM 2838 O O . SER C 1 98 ? -0.302 14.978 30.916 1.00 16.06 96 SER C O 1
ATOM 2841 N N . GLY C 1 99 ? -1.843 14.676 29.268 1.00 13.71 97 GLY C N 1
ATOM 2842 C CA . GLY C 1 99 ? -2.929 14.456 30.201 1.00 14.82 97 GLY C CA 1
ATOM 2843 C C . GLY C 1 99 ? -3.253 15.640 31.074 1.00 14.94 97 GLY C C 1
ATOM 2844 O O . GLY C 1 99 ? -3.812 15.467 32.171 1.00 16.18 97 GLY C O 1
ATOM 2845 N N . LEU C 1 100 ? -2.987 16.847 30.585 1.00 13.99 98 LEU C N 1
ATOM 2846 C CA . LEU C 1 100 ? -3.329 18.024 31.367 1.00 14.41 98 LEU C CA 1
ATOM 2847 C C . LEU C 1 100 ? -4.806 18.359 31.207 1.00 16.44 98 LEU C C 1
ATOM 2848 O O . LEU C 1 100 ? -5.317 18.445 30.070 1.00 17.27 98 LEU C O 1
ATOM 2853 N N . THR C 1 101 ? -5.480 18.596 32.324 1.00 17.73 99 THR C N 1
ATOM 2854 C CA . THR C 1 101 ? -6.885 18.957 32.287 1.00 19.19 99 THR C CA 1
ATOM 2855 C C . THR C 1 101 ? -7.233 20.321 32.918 1.00 21.11 99 THR C C 1
ATOM 2856 O O . THR C 1 101 ? -8.350 20.820 32.748 1.00 22.19 99 THR C O 1
ATOM 2860 N N . THR C 1 102 ? -6.315 20.925 33.673 1.00 18.55 100 THR C N 1
ATOM 2861 C CA . THR C 1 102 ? -6.647 22.216 34.306 1.00 19.66 100 THR C CA 1
ATOM 2862 C C . THR C 1 102 ? -5.627 23.309 34.042 1.00 18.80 100 THR C C 1
ATOM 2863 O O . THR C 1 102 ? -5.838 24.458 34.420 1.00 22.41 100 THR C O 1
ATOM 2867 N N . VAL C 1 103 ? -4.549 22.961 33.365 1.00 17.19 101 VAL C N 1
ATOM 2868 C CA . VAL C 1 103 ? -3.409 23.861 33.212 1.00 20.67 101 VAL C CA 1
ATOM 2869 C C . VAL C 1 103 ? -3.622 24.814 32.048 1.00 19.38 101 VAL C C 1
ATOM 2870 O O . VAL C 1 103 ? -3.717 24.381 30.909 1.00 17.86 101 VAL C O 1
ATOM 2874 N N . LYS C 1 104 ? -3.701 26.117 32.330 1.00 19.13 102 LYS C N 1
ATOM 2875 C CA . LYS C 1 104 ? -4.061 27.091 31.301 1.00 18.53 102 LYS C CA 1
ATOM 2876 C C . LYS C 1 104 ? -3.125 27.109 30.088 1.00 21.27 102 LYS C C 1
ATOM 2877 O O . LYS C 1 104 ? -3.567 27.266 28.936 1.00 22.95 102 LYS C O 1
ATOM 2883 N N . ASN C 1 105 ? -1.829 26.926 30.343 1.00 18.35 103 ASN C N 1
ATOM 2884 C CA . ASN C 1 105 ? -0.846 26.976 29.267 1.00 16.69 103 ASN C CA 1
ATOM 2885 C C . ASN C 1 105 ? 0.084 25.771 29.307 1.00 17.64 103 ASN C C 1
ATOM 2886 O O . ASN C 1 105 ? 1.155 25.833 29.943 1.00 16.96 103 ASN C O 1
ATOM 2891 N N . PRO C 1 106 ? -0.326 24.664 28.659 1.00 17.87 104 PRO C N 1
ATOM 2892 C CA . PRO C 1 106 ? 0.478 23.438 28.708 1.00 15.48 104 PRO C CA 1
ATOM 2893 C C . PRO C 1 106 ? 1.950 23.641 28.373 1.00 16.07 104 PRO C C 1
ATOM 2894 O O . PRO C 1 106 ? 2.810 23.046 29.057 1.00 14.35 104 PRO C O 1
ATOM 2898 N N . ILE C 1 107 ? 2.248 24.465 27.370 1.00 13.69 105 ILE C N 1
ATOM 2899 C CA . ILE C 1 107 ? 3.641 24.610 26.935 1.00 12.99 105 ILE C CA 1
ATOM 2900 C C . ILE C 1 107 ? 4.522 25.134 28.058 1.00 19.02 105 ILE C C 1
ATOM 2901 O O . ILE C 1 107 ? 5.692 24.762 28.163 1.00 17.07 105 ILE C O 1
ATOM 2906 N N . SER C 1 108 ? 3.967 25.988 28.917 1.00 17.47 106 SER C N 1
ATOM 2907 C CA . SER C 1 108 ? 4.774 26.552 29.999 1.00 15.50 106 SER C CA 1
ATOM 2908 C C . SER C 1 108 ? 4.998 25.505 31.096 1.00 16.74 106 SER C C 1
ATOM 2909 O O . SER C 1 108 ? 5.967 25.586 31.855 1.00 17.18 106 SER C O 1
ATOM 2912 N N . LEU C 1 109 ? 4.116 24.519 31.192 1.00 17.00 107 LEU C N 1
ATOM 2913 C CA . LEU C 1 109 ? 4.364 23.444 32.158 1.00 18.25 107 LEU C CA 1
ATOM 2914 C C . LEU C 1 109 ? 5.458 22.520 31.596 1.00 14.67 107 LEU C C 1
ATOM 2915 O O . LEU C 1 109 ? 6.300 22.024 32.353 1.00 15.21 107 LEU C O 1
ATOM 2920 N N . ALA C 1 110 ? 5.481 22.356 30.271 1.00 12.39 108 ALA C N 1
ATOM 2921 C CA . ALA C 1 110 ? 6.564 21.576 29.620 1.00 15.74 108 ALA C CA 1
ATOM 2922 C C . ALA C 1 110 ? 7.899 22.283 29.849 1.00 15.80 108 ALA C C 1
ATOM 2923 O O . ALA C 1 110 ? 8.923 21.659 30.163 1.00 15.67 108 ALA C O 1
ATOM 2925 N N . ARG C 1 111 ? 7.896 23.607 29.767 1.00 14.25 109 ARG C N 1
ATOM 2926 C CA . ARG C 1 111 ? 9.110 24.343 30.076 1.00 14.72 109 ARG C CA 1
ATOM 2927 C C . ARG C 1 111 ? 9.599 24.088 31.508 1.00 17.10 109 ARG C C 1
ATOM 2928 O O . ARG C 1 111 ? 10.816 23.988 31.766 1.00 17.83 109 ARG C O 1
ATOM 2936 N N . LEU C 1 112 ? 8.663 24.042 32.456 1.00 17.67 110 LEU C N 1
ATOM 2937 C CA . LEU C 1 112 ? 9.033 23.848 33.860 1.00 17.51 110 LEU C CA 1
ATOM 2938 C C . LEU C 1 112 ? 9.559 22.414 34.079 1.00 18.40 110 LEU C C 1
ATOM 2939 O O . LEU C 1 112 ? 10.441 22.193 34.908 1.00 20.83 110 LEU C O 1
ATOM 2944 N N . VAL C 1 113 ? 9.029 21.451 33.329 1.00 18.05 111 VAL C N 1
ATOM 2945 C CA . VAL C 1 113 ? 9.525 20.068 33.434 1.00 18.30 111 VAL C CA 1
ATOM 2946 C C . VAL C 1 113 ? 10.985 20.100 33.004 1.00 18.41 111 VAL C C 1
ATOM 2947 O O . VAL C 1 113 ? 11.849 19.532 33.659 1.00 18.21 111 VAL C O 1
ATOM 2951 N N . MET C 1 114 ? 11.250 20.776 31.890 1.00 17.28 112 MET C N 1
ATOM 2952 C CA . MET C 1 114 ? 12.617 20.923 31.386 1.00 20.29 112 MET C CA 1
ATOM 2953 C C . MET C 1 114 ? 13.542 21.545 32.418 1.00 25.64 112 MET C C 1
ATOM 2954 O O . MET C 1 114 ? 14.631 21.008 32.692 1.00 26.01 112 MET C O 1
ATOM 2959 N N . ASP C 1 115 ? 13.130 22.681 32.995 1.00 20.16 113 ASP C N 1
ATOM 2960 C CA . ASP C 1 115 ? 14.018 23.447 33.865 1.00 22.86 113 ASP C CA 1
ATOM 2961 C C . ASP C 1 115 ? 14.033 22.964 35.303 1.00 27.79 113 ASP C C 1
ATOM 2962 O O . ASP C 1 115 ? 15.041 23.136 36.005 1.00 28.22 113 ASP C O 1
ATOM 2967 N N . LYS C 1 116 ? 12.919 22.388 35.756 1.00 29.60 114 LYS C N 1
ATOM 2968 C CA . LYS C 1 116 ? 12.741 22.181 37.200 1.00 37.22 114 LYS C CA 1
ATOM 2969 C C . LYS C 1 116 ? 12.434 20.755 37.683 1.00 37.23 114 LYS C C 1
ATOM 2970 O O . LYS C 1 116 ? 12.254 20.551 38.884 1.00 47.06 114 LYS C O 1
ATOM 2976 N N . SER C 1 117 ? 12.392 19.790 36.760 1.00 31.62 115 SER C N 1
ATOM 2977 C CA . SER C 1 117 ? 12.204 18.361 37.073 1.00 31.25 115 SER C CA 1
ATOM 2978 C C . SER C 1 117 ? 13.469 17.587 36.744 1.00 31.88 115 SER C C 1
ATOM 2979 O O . SER C 1 117 ? 14.134 17.899 35.763 1.00 40.15 115 SER C O 1
ATOM 2982 N N . PRO C 1 118 ? 13.783 16.535 37.520 1.00 32.34 116 PRO C N 1
ATOM 2983 C CA . PRO C 1 118 ? 14.838 15.603 37.093 1.00 33.95 116 PRO C CA 1
ATOM 2984 C C . PRO C 1 118 ? 14.397 14.738 35.920 1.00 31.46 116 PRO C C 1
ATOM 2985 O O . PRO C 1 118 ? 15.220 14.033 35.336 1.00 42.35 116 PRO C O 1
ATOM 2989 N N . HIS C 1 119 ? 13.112 14.778 35.588 1.00 32.08 117 HIS C N 1
ATOM 2990 C CA . HIS C 1 119 ? 12.578 14.006 34.471 1.00 28.87 117 HIS C CA 1
ATOM 2991 C C . HIS C 1 119 ? 12.335 14.917 33.269 1.00 26.85 117 HIS C C 1
ATOM 2992 O O . HIS C 1 119 ? 12.444 16.145 33.377 1.00 25.26 117 HIS C O 1
ATOM 3005 N N . SER C 1 120 ? 12.044 14.321 32.108 1.00 16.77 118 SER C N 1
ATOM 3006 C CA . SER C 1 120 ? 11.791 15.109 30.911 1.00 18.55 118 SER C CA 1
ATOM 3007 C C . SER C 1 120 ? 10.340 15.066 30.502 1.00 16.96 118 SER C C 1
ATOM 3008 O O . SER C 1 120 ? 9.972 15.747 29.561 1.00 15.11 118 SER C O 1
ATOM 3011 N N . TYR C 1 121 ? 9.525 14.246 31.179 1.00 15.60 119 TYR C N 1
ATOM 3012 C CA . TYR C 1 121 ? 8.124 14.074 30.755 1.00 13.43 119 TYR C CA 1
ATOM 3013 C C . TYR C 1 121 ? 7.311 13.702 31.999 1.00 14.33 119 TYR C C 1
ATOM 3014 O O . TYR C 1 121 ? 7.651 12.769 32.708 1.00 17.59 119 TYR C O 1
ATOM 3023 N N . ILE C 1 122 ? 6.242 14.440 32.258 1.00 14.31 120 ILE C N 1
ATOM 3024 C CA . ILE C 1 122 ? 5.355 14.125 33.386 1.00 15.73 120 ILE C CA 1
ATOM 3025 C C . ILE C 1 122 ? 3.951 14.204 32.809 1.00 14.24 120 ILE C C 1
ATOM 3026 O O . ILE C 1 122 ? 3.683 15.056 31.985 1.00 16.67 120 ILE C O 1
ATOM 3031 N N . ALA C 1 123 ? 3.049 13.326 33.245 1.00 15.41 121 ALA C N 1
ATOM 3032 C CA . ALA C 1 123 ? 1.745 13.203 32.595 1.00 14.93 121 ALA C CA 1
ATOM 3033 C C . ALA C 1 123 ? 0.625 12.914 33.587 1.00 19.83 121 ALA C C 1
ATOM 3034 O O . ALA C 1 123 ? 0.834 12.316 34.650 1.00 21.44 121 ALA C O 1
ATOM 3036 N N . PHE C 1 124 ? -0.581 13.288 33.196 1.00 16.76 122 PHE C N 1
ATOM 3037 C CA . PHE C 1 124 ? -1.770 12.973 33.984 1.00 17.75 122 PHE C CA 1
ATOM 3038 C C . PHE C 1 124 ? -1.711 13.449 35.447 1.00 21.31 122 PHE C C 1
ATOM 3039 O O . PHE C 1 124 ? -1.326 14.591 35.698 1.00 19.96 122 PHE C O 1
ATOM 3047 N N . SER C 1 125 ? -2.133 12.628 36.400 1.00 20.75 123 SER C N 1
ATOM 3048 C CA . SER C 1 125 ? -2.265 13.111 37.767 1.00 24.78 123 SER C CA 1
ATOM 3049 C C . SER C 1 125 ? -0.958 13.749 38.310 1.00 24.02 123 SER C C 1
ATOM 3050 O O . SER C 1 125 ? -0.980 14.813 38.945 1.00 24.58 123 SER C O 1
ATOM 3053 N N . GLY C 1 126 ? 0.181 13.131 38.020 1.00 22.41 124 GLY C N 1
ATOM 3054 C CA . GLY C 1 126 ? 1.449 13.651 38.498 1.00 21.47 124 GLY C CA 1
ATOM 3055 C C . GLY C 1 126 ? 1.774 14.992 37.863 1.00 24.30 124 GLY C C 1
ATOM 3056 O O . GLY C 1 126 ? 2.387 15.841 38.502 1.00 22.32 124 GLY C O 1
ATOM 3057 N N . ALA C 1 127 ? 1.379 15.200 36.611 1.00 21.72 125 ALA C N 1
ATOM 3058 C CA . ALA C 1 127 ? 1.618 16.495 35.966 1.00 16.82 125 ALA C CA 1
ATOM 3059 C C . ALA C 1 127 ? 0.685 17.551 36.568 1.00 20.51 125 ALA C C 1
ATOM 3060 O O . ALA C 1 127 ? 1.061 18.721 36.742 1.00 18.50 125 ALA C O 1
ATOM 3062 N N . GLU C 1 128 ? -0.549 17.167 36.849 1.00 19.55 126 GLU C N 1
ATOM 3063 C CA . GLU C 1 128 ? -1.454 18.091 37.550 1.00 22.35 126 GLU C CA 1
ATOM 3064 C C . GLU C 1 128 ? -0.897 18.452 38.937 1.00 26.24 126 GLU C C 1
ATOM 3065 O O . GLU C 1 128 ? -0.945 19.627 39.350 1.00 23.05 126 GLU C O 1
ATOM 3071 N N . ASP C 1 129 ? -0.340 17.474 39.646 1.00 22.15 127 ASP C N 1
ATOM 3072 C CA . ASP C 1 129 ? 0.307 17.758 40.934 1.00 24.04 127 ASP C CA 1
ATOM 3073 C C . ASP C 1 129 ? 1.472 18.733 40.747 1.00 23.74 127 ASP C C 1
ATOM 3074 O O . ASP C 1 129 ? 1.617 19.707 41.505 1.00 26.32 127 ASP C O 1
ATOM 3079 N N . PHE C 1 130 ? 2.316 18.448 39.759 1.00 22.48 128 PHE C N 1
ATOM 3080 C CA . PHE C 1 130 ? 3.486 19.286 39.479 1.00 21.35 128 PHE C CA 1
ATOM 3081 C C . PHE C 1 130 ? 3.072 20.724 39.157 1.00 23.89 128 PHE C C 1
ATOM 3082 O O . PHE C 1 130 ? 3.721 21.670 39.593 1.00 21.97 128 PHE C O 1
ATOM 3090 N N . ALA C 1 131 ? 1.993 20.892 38.396 1.00 19.98 129 ALA C N 1
ATOM 3091 C CA . ALA C 1 131 ? 1.548 22.263 38.070 1.00 20.30 129 ALA C CA 1
ATOM 3092 C C . ALA C 1 131 ? 1.281 23.030 39.353 1.00 23.99 129 ALA C C 1
ATOM 3093 O O . ALA C 1 131 ? 1.636 24.217 39.492 1.00 25.03 129 ALA C O 1
ATOM 3095 N N . ARG C 1 132 ? 0.676 22.344 40.316 1.00 23.40 130 ARG C N 1
ATOM 3096 C CA . ARG C 1 132 ? 0.306 23.028 41.539 1.00 25.84 130 ARG C CA 1
ATOM 3097 C C . ARG C 1 132 ? 1.501 23.266 42.441 1.00 31.71 130 ARG C C 1
ATOM 3098 O O . ARG C 1 132 ? 1.558 24.289 43.110 1.00 30.39 130 ARG C O 1
ATOM 3106 N N . GLN C 1 133 ? 2.468 22.351 42.445 1.00 27.15 131 GLN C N 1
ATOM 3107 C CA . GLN C 1 133 ? 3.710 22.603 43.173 1.00 32.52 131 GLN C CA 1
ATOM 3108 C C . GLN C 1 133 ? 4.405 23.815 42.588 1.00 28.44 131 GLN C C 1
ATOM 3109 O O . GLN C 1 133 ? 5.035 24.578 43.323 1.00 31.17 131 GLN C O 1
ATOM 3115 N N . GLN C 1 134 ? 4.300 23.975 41.266 1.00 25.99 132 GLN C N 1
ATOM 3116 C CA . GLN C 1 134 ? 4.982 25.067 40.568 1.00 27.70 132 GLN C CA 1
ATOM 3117 C C . GLN C 1 134 ? 4.199 26.382 40.584 1.00 32.54 132 GLN C C 1
ATOM 3118 O O . GLN C 1 134 ? 4.727 27.422 40.194 1.00 30.80 132 GLN C O 1
ATOM 3124 N N . GLY C 1 135 ? 2.942 26.328 41.013 1.00 29.09 133 GLY C N 1
ATOM 3125 C CA . GLY C 1 135 ? 2.118 27.517 41.164 1.00 31.13 133 GLY C CA 1
ATOM 3126 C C . GLY C 1 135 ? 1.582 28.120 39.873 1.00 33.23 133 GLY C C 1
ATOM 3127 O O . GLY C 1 135 ? 1.209 29.308 39.864 1.00 28.81 133 GLY C O 1
ATOM 3128 N N . VAL C 1 136 ? 1.546 27.348 38.791 1.00 27.20 134 VAL C N 1
ATOM 3129 C CA . VAL C 1 136 ? 1.006 27.883 37.521 1.00 23.84 134 VAL C CA 1
ATOM 3130 C C . VAL C 1 136 ? -0.508 28.066 37.588 1.00 28.83 134 VAL C C 1
ATOM 3131 O O . VAL C 1 136 ? -1.156 27.545 38.511 1.00 24.18 134 VAL C O 1
ATOM 3135 N N . GLU C 1 137 ? -1.056 28.822 36.630 1.00 25.45 135 GLU C N 1
ATOM 3136 C CA . GLU C 1 137 ? -2.491 29.102 36.605 1.00 25.86 135 GLU C CA 1
ATOM 3137 C C . GLU C 1 137 ? -3.208 27.824 36.240 1.00 24.05 135 GLU C C 1
ATOM 3138 O O . GLU C 1 137 ? -2.864 27.186 35.250 1.00 21.53 135 GLU C O 1
ATOM 3144 N N . VAL C 1 138 ? -4.218 27.481 37.039 1.00 25.74 136 VAL C N 1
ATOM 3145 C CA . VAL C 1 138 ? -5.031 26.279 36.800 1.00 22.89 136 VAL C CA 1
ATOM 3146 C C . VAL C 1 138 ? -6.510 26.685 36.878 1.00 30.11 136 VAL C C 1
ATOM 3147 O O . VAL C 1 138 ? -6.871 27.618 37.610 1.00 33.60 136 VAL C O 1
ATOM 3151 N N . VAL C 1 139 ? -7.356 26.033 36.084 1.00 24.40 137 VAL C N 1
ATOM 3152 C CA . VAL C 1 139 ? -8.757 26.436 35.957 1.00 30.03 137 VAL C CA 1
ATOM 3153 C C . VAL C 1 139 ? -9.591 25.181 35.763 1.00 25.50 137 VAL C C 1
ATOM 3154 O O . VAL C 1 139 ? -9.046 24.109 35.516 1.00 24.72 137 VAL C O 1
ATOM 3158 N N . ASP C 1 140 ? -10.908 25.300 35.847 1.00 27.35 138 ASP C N 1
ATOM 3159 C CA . ASP C 1 140 ? -11.765 24.150 35.588 1.00 29.79 138 ASP C CA 1
ATOM 3160 C C . ASP C 1 140 ? -11.661 23.727 34.127 1.00 31.06 138 ASP C C 1
ATOM 3161 O O . ASP C 1 140 ? -11.446 24.558 33.244 1.00 27.06 138 ASP C O 1
ATOM 3166 N N . ASN C 1 141 ? -11.830 22.440 33.871 1.00 29.18 139 ASN C N 1
ATOM 3167 C CA . ASN C 1 141 ? -11.653 21.922 32.520 1.00 30.40 139 ASN C CA 1
ATOM 3168 C C . ASN C 1 141 ? -12.585 22.580 31.529 1.00 31.37 139 ASN C C 1
ATOM 3169 O O . ASN C 1 141 ? -12.243 22.744 30.365 1.00 29.50 139 ASN C O 1
ATOM 3174 N N . GLU C 1 142 ? -13.769 22.952 32.007 1.00 32.44 140 GLU C N 1
ATOM 3175 C CA . GLU C 1 142 ? -14.770 23.566 31.158 1.00 41.47 140 GLU C CA 1
ATOM 3176 C C . GLU C 1 142 ? -14.257 24.849 30.532 1.00 36.33 140 GLU C C 1
ATOM 3177 O O . GLU C 1 142 ? -14.697 25.243 29.453 1.00 36.53 140 GLU C O 1
ATOM 3183 N N . TYR C 1 143 ? -13.333 25.503 31.219 1.00 33.29 141 TYR C N 1
ATOM 3184 C CA . TYR C 1 143 ? -12.643 26.650 30.657 1.00 31.11 141 TYR C CA 1
ATOM 3185 C C . TYR C 1 143 ? -12.156 26.411 29.217 1.00 29.01 141 TYR C C 1
ATOM 3186 O O . TYR C 1 143 ? -12.281 27.288 28.370 1.00 34.14 141 TYR C O 1
ATOM 3195 N N . PHE C 1 144 ? -11.609 25.234 28.947 1.00 28.81 142 PHE C N 1
ATOM 3196 C CA . PHE C 1 144 ? -10.948 24.965 27.665 1.00 28.11 142 PHE C CA 1
ATOM 3197 C C . PHE C 1 144 ? -11.919 24.571 26.561 1.00 28.08 142 PHE C C 1
ATOM 3198 O O . PHE C 1 144 ? -11.550 24.545 25.374 1.00 28.79 142 PHE C O 1
ATOM 3206 N N . VAL C 1 145 ? -13.144 24.251 26.965 1.00 31.54 143 VAL C N 1
ATOM 3207 C CA . VAL C 1 145 ? -14.165 23.708 26.064 1.00 31.31 143 VAL C CA 1
ATOM 3208 C C . VAL C 1 145 ? -14.949 24.846 25.407 1.00 41.34 143 VAL C C 1
ATOM 3209 O O . VAL C 1 145 ? -15.499 25.707 26.093 1.00 41.27 143 VAL C O 1
ATOM 3213 N N . THR C 1 146 ? -15.005 24.867 24.078 1.00 38.92 144 THR C N 1
ATOM 3214 C CA . THR C 1 146 ? -15.755 25.924 23.383 1.00 40.62 144 THR C CA 1
ATOM 3215 C C . THR C 1 146 ? -16.961 25.322 22.660 1.00 42.94 144 THR C C 1
ATOM 3216 O O . THR C 1 146 ? -16.926 24.149 22.274 1.00 39.19 144 THR C O 1
ATOM 3220 N N . PRO C 1 147 ? -18.040 26.114 22.496 1.00 48.38 145 PRO C N 1
ATOM 3221 C CA . PRO C 1 147 ? -19.233 25.689 21.760 1.00 47.45 145 PRO C CA 1
ATOM 3222 C C . PRO C 1 147 ? -18.879 25.033 20.428 1.00 49.78 145 PRO C C 1
ATOM 3223 O O . PRO C 1 147 ? -19.412 23.967 20.122 1.00 49.41 145 PRO C O 1
ATOM 3227 N N . ASP C 1 148 ? -17.977 25.645 19.667 1.00 47.96 146 ASP C N 1
ATOM 3228 C CA . ASP C 1 148 ? -17.623 25.137 18.349 1.00 50.08 146 ASP C CA 1
ATOM 3229 C C . ASP C 1 148 ? -17.138 23.683 18.426 1.00 53.44 146 ASP C C 1
ATOM 3230 O O . ASP C 1 148 ? -17.538 22.839 17.627 1.00 48.45 146 ASP C O 1
ATOM 3235 N N . ASN C 1 149 ? -16.307 23.386 19.420 1.00 38.75 147 ASN C N 1
ATOM 3236 C CA . ASN C 1 149 ? -15.759 22.049 19.576 1.00 37.74 147 ASN C CA 1
ATOM 3237 C C . ASN C 1 149 ? -16.772 21.033 20.060 1.00 40.57 147 ASN C C 1
ATOM 3238 O O . ASN C 1 149 ? -16.731 19.873 19.653 1.00 39.61 147 ASN C O 1
ATOM 3243 N N . VAL C 1 150 ? -17.678 21.463 20.929 1.00 44.56 148 VAL C N 1
ATOM 3244 C CA . VAL C 1 150 ? -18.798 20.607 21.303 1.00 47.33 148 VAL C CA 1
ATOM 3245 C C . VAL C 1 150 ? -19.562 20.202 20.042 1.00 47.86 148 VAL C C 1
ATOM 3246 O O . VAL C 1 150 ? -19.909 19.034 19.857 1.00 48.66 148 VAL C O 1
ATOM 3250 N N . GLY C 1 151 ? -19.804 21.178 19.171 1.00 50.45 149 GLY C N 1
ATOM 3251 C CA . GLY C 1 151 ? -20.487 20.936 17.915 1.00 48.76 149 GLY C CA 1
ATOM 3252 C C . GLY C 1 151 ? -19.828 19.878 17.056 1.00 52.14 149 GLY C C 1
ATOM 3253 O O . GLY C 1 151 ? -20.501 18.998 16.523 1.00 49.12 149 GLY C O 1
ATOM 3254 N N . MET C 1 152 ? -18.504 19.945 16.938 1.00 48.21 150 MET C N 1
ATOM 3255 C CA . MET C 1 152 ? -17.786 19.022 16.070 1.00 43.21 150 MET C CA 1
ATOM 3256 C C . MET C 1 152 ? -17.653 17.634 16.688 1.00 45.12 150 MET C C 1
ATOM 3257 O O . MET C 1 152 ? -17.611 16.628 15.974 1.00 45.35 150 MET C O 1
ATOM 3262 N N . LEU C 1 153 ? -17.579 17.576 18.013 1.00 40.97 151 LEU C N 1
ATOM 3263 C CA . LEU C 1 153 ? -17.477 16.290 18.686 1.00 40.64 151 LEU C CA 1
ATOM 3264 C C . LEU C 1 153 ? -18.709 15.441 18.365 1.00 51.33 151 LEU C C 1
ATOM 3265 O O . LEU C 1 153 ? -18.596 14.254 18.051 1.00 52.86 151 LEU C O 1
ATOM 3270 N N . LYS C 1 154 ? -19.873 16.075 18.460 1.00 46.32 152 LYS C N 1
ATOM 3271 C CA . LYS C 1 154 ? -21.154 15.473 18.090 1.00 49.98 152 LYS C CA 1
ATOM 3272 C C . LYS C 1 154 ? -21.020 14.778 16.741 1.00 53.34 152 LYS C C 1
ATOM 3273 O O . LYS C 1 154 ? -21.246 13.567 16.619 1.00 55.42 152 LYS C O 1
ATOM 3279 N N . LEU C 1 155 ? -20.605 15.552 15.744 1.00 52.54 153 LEU C N 1
ATOM 3280 C CA . LEU C 1 155 ? -20.462 15.066 14.376 1.00 51.47 153 LEU C CA 1
ATOM 3281 C C . LEU C 1 155 ? -19.500 13.889 14.267 1.00 56.44 153 LEU C C 1
ATOM 3282 O O . LEU C 1 155 ? -19.821 12.863 13.666 1.00 58.30 153 LEU C O 1
ATOM 3287 N N . ALA C 1 156 ? -18.315 14.044 14.848 1.00 56.34 154 ALA C N 1
ATOM 3288 C CA . ALA C 1 156 ? -17.302 12.995 14.822 1.00 46.13 154 ALA C CA 1
ATOM 3289 C C . ALA C 1 156 ? -17.857 11.677 15.348 1.00 48.57 154 ALA C C 1
ATOM 3290 O O . ALA C 1 156 ? -17.617 10.617 14.765 1.00 50.13 154 ALA C O 1
ATOM 3292 N N . LYS C 1 157 ? -18.603 11.757 16.451 1.00 48.15 155 LYS C N 1
ATOM 3293 C CA . LYS C 1 157 ? -19.198 10.588 17.101 1.00 53.12 155 LYS C CA 1
ATOM 3294 C C . LYS C 1 157 ? -20.181 9.823 16.224 1.00 57.48 155 LYS C C 1
ATOM 3295 O O . LYS C 1 157 ? -20.074 8.603 16.057 1.00 60.76 155 LYS C O 1
ATOM 3301 N N . GLU C 1 158 ? -21.161 10.543 15.690 1.00 56.75 156 GLU C N 1
ATOM 3302 C CA . GLU C 1 158 ? -22.181 9.940 14.854 1.00 62.86 156 GLU C CA 1
ATOM 3303 C C . GLU C 1 158 ? -21.546 9.384 13.587 1.00 64.90 156 GLU C C 1
ATOM 3304 O O . GLU C 1 158 ? -21.882 8.277 13.148 1.00 65.55 156 GLU C O 1
ATOM 3310 N N . ALA C 1 159 ? -20.622 10.153 13.012 1.00 62.73 157 ALA C N 1
ATOM 3311 C CA . ALA C 1 159 ? -19.875 9.727 11.827 1.00 65.07 157 ALA C CA 1
ATOM 3312 C C . ALA C 1 159 ? -19.165 8.391 12.048 1.00 71.09 157 ALA C C 1
ATOM 3313 O O . ALA C 1 159 ? -19.008 7.600 11.117 1.00 74.15 157 ALA C O 1
ATOM 3315 N N . ASN C 1 160 ? -18.755 8.136 13.289 1.00 75.64 158 ASN C N 1
ATOM 3316 C CA . ASN C 1 160 ? -18.165 6.853 13.661 1.00 80.47 158 ASN C CA 1
ATOM 3317 C C . ASN C 1 160 ? -19.170 5.686 13.594 1.00 85.60 158 ASN C C 1
ATOM 3318 O O . ASN C 1 160 ? -18.819 4.544 13.893 1.00 85.65 158 ASN C O 1
ATOM 3323 N N . THR C 1 161 ? -20.409 5.996 13.196 1.00 89.36 159 THR C N 1
ATOM 3324 C CA . THR C 1 161 ? -21.483 5.023 12.934 1.00 90.31 159 THR C CA 1
ATOM 3325 C C . THR C 1 161 ? -21.590 3.884 13.946 1.00 89.73 159 THR C C 1
ATOM 3326 O O . THR C 1 161 ? -22.450 3.908 14.828 1.00 90.31 159 THR C O 1
ATOM 3330 N N . THR D 2 1 ? -3.232 21.090 16.875 1.00 17.81 196 THR D N 1
ATOM 3331 C CA . THR D 2 1 ? -1.801 21.220 17.183 1.00 17.21 196 THR D CA 1
ATOM 3332 C C . THR D 2 1 ? -1.310 22.590 16.740 1.00 17.04 196 THR D C 1
ATOM 3333 O O . THR D 2 1 ? -1.722 23.082 15.679 1.00 21.45 196 THR D O 1
ATOM 3337 N N . VAL D 2 2 ? -0.459 23.227 17.553 1.00 13.20 197 VAL D N 1
ATOM 3338 C CA . VAL D 2 2 ? 0.165 24.478 17.159 1.00 12.76 197 VAL D CA 1
ATOM 3339 C C . VAL D 2 2 ? 1.644 24.337 17.492 1.00 15.99 197 VAL D C 1
ATOM 3340 O O . VAL D 2 2 ? 2.042 23.439 18.254 1.00 13.29 197 VAL D O 1
ATOM 3344 N N . GLY D 2 3 ? 2.474 25.205 16.944 1.00 12.71 198 GLY D N 1
ATOM 3345 C CA . GLY D 2 3 ? 3.878 25.124 17.304 1.00 11.86 198 GLY D CA 1
ATOM 3346 C C . GLY D 2 3 ? 4.682 26.329 16.883 1.00 19.41 198 GLY D C 1
ATOM 3347 O O . GLY D 2 3 ? 4.193 27.208 16.181 1.00 15.38 198 GLY D O 1
ATOM 3348 N N . CYS D 2 4 ? 5.932 26.389 17.331 1.00 12.62 199 CYS D N 1
ATOM 3349 C CA . CYS D 2 4 ? 6.795 27.509 16.944 1.00 13.74 199 CYS D CA 1
ATOM 3350 C C . CYS D 2 4 ? 8.251 27.036 16.980 1.00 17.62 199 CYS D C 1
ATOM 3351 O O . CYS D 2 4 ? 8.642 26.291 17.877 1.00 16.30 199 CYS D O 1
ATOM 3354 N N . VAL D 2 5 ? 9.042 27.413 15.978 1.00 11.91 200 VAL D N 1
ATOM 3355 C CA . VAL D 2 5 ? 10.480 27.144 16.016 1.00 13.39 200 VAL D CA 1
ATOM 3356 C C . VAL D 2 5 ? 11.199 28.452 15.838 1.00 17.48 200 VAL D C 1
ATOM 3357 O O . VAL D 2 5 ? 10.748 29.318 15.065 1.00 17.05 200 VAL D O 1
ATOM 3361 N N . VAL D 2 6 ? 12.313 28.623 16.552 1.00 14.14 201 VAL D N 1
ATOM 3362 C CA . VAL D 2 6 ? 13.010 29.910 16.503 1.00 15.43 201 VAL D CA 1
ATOM 3363 C C . VAL D 2 6 ? 14.494 29.656 16.528 1.00 16.64 201 VAL D C 1
ATOM 3364 O O . VAL D 2 6 ? 14.961 28.741 17.222 1.00 18.24 201 VAL D O 1
ATOM 3368 N N . VAL D 2 7 ? 15.228 30.412 15.726 1.00 17.48 202 VAL D N 1
ATOM 3369 C CA . VAL D 2 7 ? 16.658 30.539 15.940 1.00 18.84 202 VAL D CA 1
ATOM 3370 C C . VAL D 2 7 ? 16.926 32.014 16.255 1.00 20.89 202 VAL D C 1
ATOM 3371 O O . VAL D 2 7 ? 16.449 32.895 15.537 1.00 20.61 202 VAL D O 1
ATOM 3375 N N . ASP D 2 8 ? 17.676 32.286 17.319 1.00 21.38 203 ASP D N 1
ATOM 3376 C CA . ASP D 2 8 ? 17.891 33.676 17.712 1.00 23.02 203 ASP D CA 1
ATOM 3377 C C . ASP D 2 8 ? 19.185 34.225 17.127 1.00 24.90 203 ASP D C 1
ATOM 3378 O O . ASP D 2 8 ? 19.887 33.529 16.383 1.00 27.08 203 ASP D O 1
ATOM 3383 N N . ARG D 2 9 ? 19.528 35.472 17.451 1.00 26.76 204 ARG D N 1
ATOM 3384 C CA . ARG D 2 9 ? 20.747 36.034 16.884 1.00 28.77 204 ARG D CA 1
ATOM 3385 C C . ARG D 2 9 ? 22.004 35.310 17.357 1.00 36.13 204 ARG D C 1
ATOM 3386 O O . ARG D 2 9 ? 23.051 35.431 16.729 1.00 31.12 204 ARG D O 1
ATOM 3394 N N . GLU D 2 10 ? 21.910 34.557 18.454 1.00 29.02 205 GLU D N 1
ATOM 3395 C CA . GLU D 2 10 ? 23.075 33.823 18.955 1.00 30.06 205 GLU D CA 1
ATOM 3396 C C . GLU D 2 10 ? 23.203 32.462 18.244 1.00 33.40 205 GLU D C 1
ATOM 3397 O O . GLU D 2 10 ? 24.163 31.727 18.465 1.00 31.33 205 GLU D O 1
ATOM 3403 N N . GLY D 2 11 ? 22.256 32.147 17.368 1.00 27.70 206 GLY D N 1
ATOM 3404 C CA . GLY D 2 11 ? 22.323 30.901 16.613 1.00 25.77 206 GLY D CA 1
ATOM 3405 C C . GLY D 2 11 ? 21.746 29.731 17.390 1.00 27.89 206 GLY D C 1
ATOM 3406 O O . GLY D 2 11 ? 21.911 28.551 17.002 1.00 24.37 206 GLY D O 1
ATOM 3407 N N . ARG D 2 12 ? 21.069 30.043 18.493 1.00 25.57 207 ARG D N 1
ATOM 3408 C CA . ARG D 2 12 ? 20.391 29.007 19.289 1.00 22.40 207 ARG D CA 1
ATOM 3409 C C . ARG D 2 12 ? 19.025 28.712 18.719 1.00 23.12 207 ARG D C 1
ATOM 3410 O O . ARG D 2 12 ? 18.262 29.645 18.425 1.00 20.68 207 ARG D O 1
ATOM 3418 N N . CYS D 2 13 ? 18.706 27.418 18.585 1.00 21.23 208 CYS D N 1
ATOM 3419 C CA . CYS D 2 13 ? 17.421 26.975 18.056 1.00 19.68 208 CYS D CA 1
ATOM 3420 C C . CYS D 2 13 ? 16.580 26.382 19.161 1.00 17.71 208 CYS D C 1
ATOM 3421 O O . CYS D 2 13 ? 17.097 25.713 20.074 1.00 18.05 208 CYS D O 1
ATOM 3424 N N . ALA D 2 14 ? 15.266 26.567 19.070 1.00 15.45 209 ALA D N 1
ATOM 3425 C CA . ALA D 2 14 ? 14.398 25.970 20.043 1.00 14.63 209 ALA D CA 1
ATOM 3426 C C . ALA D 2 14 ? 13.126 25.624 19.306 1.00 15.64 209 ALA D C 1
ATOM 3427 O O . ALA D 2 14 ? 12.934 26.106 18.193 1.00 13.30 209 ALA D O 1
ATOM 3429 N N . ALA D 2 15 ? 12.299 24.764 19.911 1.00 14.21 210 ALA D N 1
ATOM 3430 C CA . ALA D 2 15 ? 11.064 24.265 19.270 1.00 11.97 210 ALA D CA 1
ATOM 3431 C C . ALA D 2 15 ? 10.054 23.996 20.364 1.00 14.53 210 ALA D C 1
ATOM 3432 O O . ALA D 2 15 ? 10.412 23.521 21.453 1.00 14.77 210 ALA D O 1
ATOM 3434 N N . ALA D 2 16 ? 8.783 24.265 20.072 1.00 12.29 211 ALA D N 1
ATOM 3435 C CA . ALA D 2 16 ? 7.699 24.040 21.028 1.00 13.47 211 ALA D CA 1
ATOM 3436 C C . ALA D 2 16 ? 6.467 23.609 20.247 1.00 15.61 211 ALA D C 1
ATOM 3437 O O . ALA D 2 16 ? 6.190 24.147 19.168 1.00 14.03 211 ALA D O 1
ATOM 3439 N N . THR D 2 17 ? 5.698 22.673 20.799 1.00 15.48 212 THR D N 1
ATOM 3440 C CA . THR D 2 17 ? 4.487 22.158 20.137 1.00 11.73 212 THR D CA 1
ATOM 3441 C C . THR D 2 17 ? 3.469 21.915 21.235 1.00 13.25 212 THR D C 1
ATOM 3442 O O . THR D 2 17 ? 3.837 21.429 22.294 1.00 12.96 212 THR D O 1
ATOM 3446 N N . SER D 2 18 ? 2.202 22.249 20.993 1.00 12.12 213 SER D N 1
ATOM 3447 C CA . SER D 2 18 ? 1.167 22.059 22.006 1.00 11.81 213 SER D CA 1
ATOM 3448 C C . SER D 2 18 ? -0.115 21.659 21.297 1.00 14.83 213 SER D C 1
ATOM 3449 O O . SER D 2 18 ? -0.331 22.066 20.162 1.00 13.84 213 SER D O 1
ATOM 3452 N N . THR D 2 19 ? -0.965 20.845 21.932 1.00 11.66 214 THR D N 1
ATOM 3453 C CA . THR D 2 19 ? -2.146 20.362 21.219 1.00 13.49 214 THR D CA 1
ATOM 3454 C C . THR D 2 19 ? -3.249 19.937 22.165 1.00 13.53 214 THR D C 1
ATOM 3455 O O . THR D 2 19 ? -2.995 19.676 23.333 1.00 14.71 214 THR D O 1
ATOM 3459 N N . GLY D 2 20 ? -4.470 19.864 21.645 1.00 13.08 215 GLY D N 1
ATOM 3460 C CA . GLY D 2 20 ? -5.546 19.153 22.340 1.00 12.10 215 GLY D CA 1
ATOM 3461 C C . GLY D 2 20 ? -5.680 17.724 21.805 1.00 14.52 215 GLY D C 1
ATOM 3462 O O . GLY D 2 20 ? -6.459 16.929 22.336 1.00 17.29 215 GLY D O 1
ATOM 3463 N N . GLY D 2 21 ? -4.919 17.383 20.763 1.00 13.91 216 GLY D N 1
ATOM 3464 C CA . GLY D 2 21 ? -4.975 16.026 20.202 1.00 18.24 216 GLY D CA 1
ATOM 3465 C C . GLY D 2 21 ? -6.197 15.764 19.353 1.00 18.90 216 GLY D C 1
ATOM 3466 O O . GLY D 2 21 ? -6.886 16.689 18.951 1.00 16.61 216 GLY D O 1
ATOM 3467 N N . LEU D 2 22 ? -6.503 14.493 19.086 1.00 15.48 217 LEU D N 1
ATOM 3468 C CA . LEU D 2 22 ? -7.533 14.181 18.099 1.00 18.40 217 LEU D CA 1
ATOM 3469 C C . LEU D 2 22 ? -8.920 14.263 18.682 1.00 18.95 217 LEU D C 1
ATOM 3470 O O . LEU D 2 22 ? -9.155 13.723 19.749 1.00 21.82 217 LEU D O 1
ATOM 3475 N N . MET D 2 23 ? -9.837 14.908 17.956 1.00 18.93 218 MET D N 1
ATOM 3476 C CA . MET D 2 23 ? -11.243 14.976 18.334 1.00 19.09 218 MET D CA 1
ATOM 3477 C C . MET D 2 23 ? -11.813 13.567 18.494 1.00 26.15 218 MET D C 1
ATOM 3478 O O . MET D 2 23 ? -11.548 12.683 17.670 1.00 21.94 218 MET D O 1
ATOM 3483 N N . ASN D 2 24 ? -12.616 13.393 19.542 1.00 24.10 219 ASN D N 1
ATOM 3484 C CA . ASN D 2 24 ? -13.245 12.131 19.904 1.00 27.41 219 ASN D CA 1
ATOM 3485 C C . ASN D 2 24 ? -12.268 11.085 20.416 1.00 27.82 219 ASN D C 1
ATOM 3486 O O . ASN D 2 24 ? -12.617 9.918 20.540 1.00 33.00 219 ASN D O 1
ATOM 3491 N N . LYS D 2 25 ? -11.050 11.494 20.749 1.00 25.28 220 LYS D N 1
ATOM 3492 C CA . LYS D 2 25 ? -10.125 10.548 21.347 1.00 29.17 220 LYS D CA 1
ATOM 3493 C C . LYS D 2 25 ? -10.627 10.065 22.717 1.00 27.69 220 LYS D C 1
ATOM 3494 O O . LYS D 2 25 ? -11.425 10.730 23.430 1.00 29.52 220 LYS D O 1
ATOM 3500 N N . MET D 2 26 ? -10.184 8.870 23.051 1.00 30.61 221 MET D N 1
ATOM 3501 C CA . MET D 2 26 ? -10.469 8.271 24.328 1.00 32.93 221 MET D CA 1
ATOM 3502 C C . MET D 2 26 ? -9.423 8.766 25.295 1.00 27.55 221 MET D C 1
ATOM 3503 O O . MET D 2 26 ? -8.346 9.197 24.880 1.00 21.18 221 MET D O 1
ATOM 3512 N N . THR D 2 27 ? -9.749 8.740 26.580 1.00 26.86 222 THR D N 1
ATOM 3513 C CA . THR D 2 27 ? -8.867 9.326 27.560 1.00 25.27 222 THR D CA 1
ATOM 3514 C C . THR D 2 27 ? -7.578 8.534 27.498 1.00 18.83 222 THR D C 1
ATOM 3515 O O . THR D 2 27 ? -7.574 7.312 27.246 1.00 23.48 222 THR D O 1
ATOM 3519 N N . GLY D 2 28 ? -6.483 9.242 27.696 1.00 18.54 223 GLY D N 1
ATOM 3520 C CA . GLY D 2 28 ? -5.210 8.567 27.840 1.00 18.31 223 GLY D CA 1
ATOM 3521 C C . GLY D 2 28 ? -4.467 8.424 26.536 1.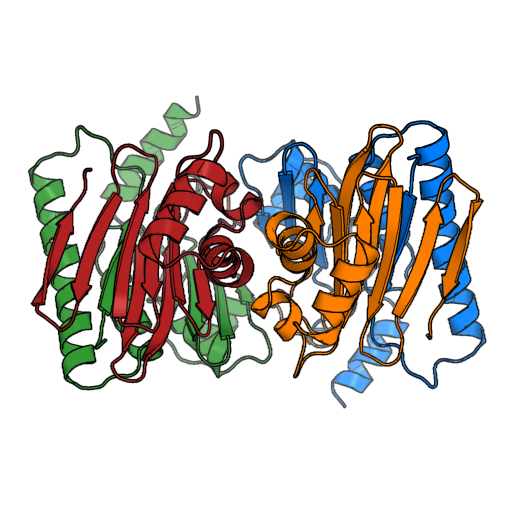00 21.41 223 GLY D C 1
ATOM 3522 O O . GLY D 2 28 ? -3.329 7.982 26.531 1.00 17.39 223 GLY D O 1
ATOM 3523 N N . ARG D 2 29 ? -5.107 8.750 25.419 1.00 18.92 224 ARG D N 1
ATOM 3524 C CA . ARG D 2 29 ? -4.408 8.662 24.142 1.00 18.12 224 ARG D CA 1
ATOM 3525 C C . ARG D 2 29 ? -3.390 9.762 23.975 1.00 20.69 224 ARG D C 1
ATOM 3526 O O . ARG D 2 29 ? -3.674 10.958 24.197 1.00 21.98 224 ARG D O 1
ATOM 3541 N N . ILE D 2 30 ? -2.174 9.365 23.613 1.00 16.57 225 ILE D N 1
ATOM 3542 C CA . ILE D 2 30 ? -1.088 10.307 23.463 1.00 14.06 225 ILE D CA 1
ATOM 3543 C C . ILE D 2 30 ? -0.622 10.325 22.005 1.00 16.73 225 ILE D C 1
ATOM 3544 O O . ILE D 2 30 ? -0.316 9.287 21.397 1.00 15.79 225 ILE D O 1
ATOM 3549 N N . GLY D 2 31 ? -0.580 11.509 21.427 1.00 14.77 226 GLY D N 1
ATOM 3550 C CA . GLY D 2 31 ? -0.123 11.643 20.061 1.00 15.41 226 GLY D CA 1
ATOM 3551 C C . GLY D 2 31 ? 1.349 12.030 19.984 1.00 16.65 226 GLY D C 1
ATOM 3552 O O . GLY D 2 31 ? 2.117 11.808 20.908 1.00 14.29 226 GLY D O 1
ATOM 3553 N N . ASP D 2 32 ? 1.758 12.558 18.831 1.00 15.11 227 ASP D N 1
ATOM 3554 C CA . ASP D 2 32 ? 3.160 12.861 18.597 1.00 13.60 227 ASP D CA 1
ATOM 3555 C C . ASP D 2 32 ? 3.612 14.172 19.230 1.00 12.99 227 ASP D C 1
ATOM 3556 O O . ASP D 2 32 ? 4.809 14.346 19.468 1.00 13.43 227 ASP D O 1
ATOM 3561 N N . SER D 2 33 ? 2.676 15.069 19.546 1.00 13.09 228 SER D N 1
ATOM 3562 C CA . SER D 2 33 ? 3.074 16.417 19.972 1.00 13.00 228 SER D CA 1
ATOM 3563 C C . SER D 2 33 ? 3.982 16.486 21.201 1.00 13.72 228 SER D C 1
ATOM 3564 O O . SER D 2 33 ? 4.860 17.365 21.244 1.00 15.08 228 SER D O 1
ATOM 3567 N N . PRO D 2 34 ? 3.744 15.637 22.223 1.00 14.44 229 PRO D N 1
ATOM 3568 C CA . PRO D 2 34 ? 4.618 15.758 23.398 1.00 11.81 229 PRO D CA 1
ATOM 3569 C C . PRO D 2 34 ? 5.830 14.849 23.339 1.00 14.75 229 PRO D C 1
ATOM 3570 O O . PRO D 2 34 ? 6.536 14.757 24.344 1.00 14.83 229 PRO D O 1
ATOM 3574 N N . LEU D 2 35 ? 6.068 14.187 22.208 1.00 11.63 230 LEU D N 1
ATOM 3575 C CA . LEU D 2 35 ? 7.092 13.137 22.153 1.00 12.44 230 LEU D CA 1
ATOM 3576 C C . LEU D 2 35 ? 8.333 13.697 21.482 1.00 14.77 230 LEU D C 1
ATOM 3577 O O . LEU D 2 35 ? 8.309 14.014 20.298 1.00 13.30 230 LEU D O 1
ATOM 3582 N N . ILE D 2 36 ? 9.389 13.845 22.254 1.00 14.74 231 ILE D N 1
ATOM 3583 C CA . ILE D 2 36 ? 10.654 14.334 21.734 1.00 15.86 231 ILE D CA 1
ATOM 3584 C C . ILE D 2 36 ? 11.154 13.428 20.619 1.00 17.79 231 ILE D C 1
ATOM 3585 O O . ILE D 2 36 ? 11.156 12.175 20.726 1.00 15.34 231 ILE D O 1
ATOM 3590 N N . GLY D 2 37 ? 11.537 14.053 19.506 1.00 13.03 232 GLY D N 1
ATOM 3591 C CA . GLY D 2 37 ? 11.948 13.309 18.325 1.00 11.44 232 GLY D CA 1
ATOM 3592 C C . GLY D 2 37 ? 10.823 13.085 17.334 1.00 14.55 232 GLY D C 1
ATOM 3593 O O . GLY D 2 37 ? 11.057 12.828 16.169 1.00 17.95 232 GLY D O 1
ATOM 3594 N N . ALA D 2 38 ? 9.581 13.169 17.797 1.00 12.73 233 ALA D N 1
ATOM 3595 C CA . ALA D 2 38 ? 8.455 12.981 16.885 1.00 14.86 233 ALA D CA 1
ATOM 3596 C C . ALA D 2 38 ? 7.841 14.345 16.585 1.00 14.59 233 ALA D C 1
ATOM 3597 O O . ALA D 2 38 ? 8.058 14.901 15.516 1.00 16.20 233 ALA D O 1
ATOM 3599 N N . GLY D 2 39 ? 7.109 14.891 17.542 1.00 12.82 234 GLY D N 1
ATOM 3600 C CA . GLY D 2 39 ? 6.470 16.190 17.353 1.00 10.74 234 GLY D CA 1
ATOM 3601 C C . GLY D 2 39 ? 7.417 17.385 17.499 1.00 15.98 234 GLY D C 1
ATOM 3602 O O . GLY D 2 39 ? 7.191 18.449 16.899 1.00 13.65 234 GLY D O 1
ATOM 3603 N N . THR D 2 40 ? 8.495 17.216 18.259 1.00 11.68 235 THR D N 1
ATOM 3604 C CA . THR D 2 40 ? 9.370 18.356 18.622 1.00 13.41 235 THR D CA 1
ATOM 3605 C C . THR D 2 40 ? 10.807 17.914 18.680 1.00 14.96 235 THR D C 1
ATOM 3606 O O . THR D 2 40 ? 11.119 16.876 19.267 1.00 15.16 235 THR D O 1
ATOM 3610 N N . TYR D 2 41 ? 11.712 18.708 18.116 1.00 12.51 236 TYR D N 1
ATOM 3611 C CA . TYR D 2 41 ? 13.145 18.425 18.323 1.00 12.29 236 TYR D CA 1
ATOM 3612 C C . TYR D 2 41 ? 13.942 19.696 18.142 1.00 17.93 236 TYR D C 1
ATOM 3613 O O . TYR D 2 41 ? 13.594 20.510 17.291 1.00 16.45 236 TYR D O 1
ATOM 3622 N N . ALA D 2 42 ? 15.027 19.880 18.896 1.00 13.22 237 ALA D N 1
ATOM 3623 C CA . ALA D 2 42 ? 15.936 20.967 18.573 1.00 15.40 237 ALA D CA 1
ATOM 3624 C C . ALA D 2 42 ? 17.323 20.547 18.993 1.00 18.09 237 ALA D C 1
ATOM 3625 O O . ALA D 2 42 ? 17.471 19.815 19.959 1.00 18.87 237 ALA D O 1
ATOM 3627 N N . CYS D 2 43 ? 18.347 20.990 18.273 1.00 17.02 238 CYS D N 1
ATOM 3628 C CA . CYS D 2 43 ? 19.711 20.630 18.626 1.00 18.12 238 CYS D CA 1
ATOM 3629 C C . CYS D 2 43 ? 20.583 21.783 18.169 1.00 20.35 238 CYS D C 1
ATOM 3630 O O . CYS D 2 43 ? 20.074 22.887 17.959 1.00 20.66 238 CYS D O 1
ATOM 3633 N N . ASP D 2 44 ? 21.869 21.520 17.977 1.00 21.95 239 ASP D N 1
ATOM 3634 C CA . ASP D 2 44 ? 22.816 22.545 17.539 1.00 24.04 239 ASP D CA 1
ATOM 3635 C C . ASP D 2 44 ? 22.452 23.186 16.217 1.00 29.61 239 ASP D C 1
ATOM 3636 O O . ASP D 2 44 ? 22.785 24.359 15.978 1.00 28.59 239 ASP D O 1
ATOM 3641 N N . VAL D 2 45 ? 21.881 22.410 15.308 1.00 22.61 240 VAL D N 1
ATOM 3642 C CA . VAL D 2 45 ? 21.717 22.912 13.943 1.00 22.86 240 VAL D CA 1
ATOM 3643 C C . VAL D 2 45 ? 20.293 23.206 13.534 1.00 20.73 240 VAL D C 1
ATOM 3644 O O . VAL D 2 45 ? 20.087 23.877 12.503 1.00 22.39 240 VAL D O 1
ATOM 3648 N N . CYS D 2 46 ? 19.311 22.750 14.308 1.00 21.69 241 CYS D N 1
ATOM 3649 C CA . CYS D 2 46 ? 17.935 23.052 13.918 1.00 17.21 241 CYS D CA 1
ATOM 3650 C C . CYS D 2 46 ? 16.928 23.000 15.047 1.00 16.60 241 CYS D C 1
ATOM 3651 O O . CYS D 2 46 ? 17.212 22.514 16.136 1.00 20.32 241 CYS D O 1
ATOM 3654 N N . GLY D 2 47 ? 15.741 23.538 14.788 1.00 18.57 242 GLY D N 1
ATOM 3655 C CA . GLY D 2 47 ? 14.617 23.355 15.676 1.00 14.56 242 GLY D CA 1
ATOM 3656 C C . GLY D 2 47 ? 13.445 23.004 14.767 1.00 16.78 242 GLY D C 1
ATOM 3657 O O . GLY D 2 47 ? 13.304 23.604 13.697 1.00 13.17 242 GLY D O 1
ATOM 3658 N N . VAL D 2 48 ? 12.635 22.035 15.176 1.00 11.51 243 VAL D N 1
ATOM 3659 C CA . VAL D 2 48 ? 11.578 21.464 14.334 1.00 11.06 243 VAL D CA 1
ATOM 3660 C C . VAL D 2 48 ? 10.315 21.223 15.130 1.00 13.39 243 VAL D C 1
ATOM 3661 O O . VAL D 2 48 ? 10.351 20.703 16.247 1.00 15.67 243 VAL D O 1
ATOM 3665 N N . SER D 2 49 ? 9.179 21.583 14.552 1.00 12.76 244 SER D N 1
ATOM 3666 C CA . SER D 2 49 ? 7.901 21.204 15.155 1.00 10.01 244 SER D CA 1
ATOM 3667 C C . SER D 2 49 ? 7.033 20.587 14.057 1.00 14.98 244 SER D C 1
ATOM 3668 O O . SER D 2 49 ? 6.975 21.135 12.957 1.00 14.60 244 SER D O 1
ATOM 3671 N N . CYS D 2 50 ? 6.391 19.449 14.339 1.00 14.68 245 CYS D N 1
ATOM 3672 C CA . CYS D 2 50 ? 5.615 18.682 13.348 1.00 14.78 245 CYS D CA 1
ATOM 3673 C C . CYS D 2 50 ? 4.124 18.697 13.655 1.00 13.49 245 CYS D C 1
ATOM 3674 O O . CYS D 2 50 ? 3.685 19.013 14.770 1.00 15.35 245 CYS D O 1
ATOM 3677 N N . THR D 2 51 ? 3.318 18.379 12.663 1.00 14.50 246 THR D N 1
ATOM 3678 C CA . THR D 2 51 ? 1.891 18.352 12.907 1.00 13.87 246 THR D CA 1
ATOM 3679 C C . THR D 2 51 ? 1.259 17.433 11.876 1.00 19.24 246 THR D C 1
ATOM 3680 O O . THR D 2 51 ? 1.746 17.339 10.756 1.00 18.55 246 THR D O 1
ATOM 3684 N N . GLY D 2 52 ? 0.208 16.724 12.257 1.00 17.68 247 GLY D N 1
ATOM 3685 C CA . GLY D 2 52 ? -0.438 15.831 11.284 1.00 21.07 247 GLY D CA 1
ATOM 3686 C C . GLY D 2 52 ? -0.798 14.521 11.947 1.00 20.45 247 GLY D C 1
ATOM 3687 O O . GLY D 2 52 ? -1.025 14.481 13.154 1.00 22.45 247 GLY D O 1
ATOM 3688 N N . GLU D 2 53 ? -0.822 13.437 11.169 1.00 23.56 248 GLU D N 1
ATOM 3689 C CA . GLU D 2 53 ? -1.230 12.149 11.708 1.00 23.81 248 GLU D CA 1
ATOM 3690 C C . GLU D 2 53 ? -0.164 11.652 12.689 1.00 24.78 248 GLU D C 1
ATOM 3691 O O . GLU D 2 53 ? 0.999 11.400 12.302 1.00 22.23 248 GLU D O 1
ATOM 3697 N N . GLY D 2 54 ? -0.551 11.524 13.958 1.00 24.57 249 GLY D N 1
ATOM 3698 C CA . GLY D 2 54 ? 0.376 11.105 15.000 1.00 21.95 249 GLY D CA 1
ATOM 3699 C C . GLY D 2 54 ? 1.067 9.815 14.633 1.00 30.39 249 GLY D C 1
ATOM 3700 O O . GLY D 2 54 ? 2.269 9.658 14.874 1.00 25.45 249 GLY D O 1
ATOM 3701 N N . GLU D 2 55 ? 0.307 8.903 14.027 1.00 24.14 250 GLU D N 1
ATOM 3702 C CA . GLU D 2 55 ? 0.828 7.571 13.700 1.00 28.34 250 GLU D CA 1
ATOM 3703 C C . GLU D 2 55 ? 2.097 7.718 12.851 1.00 27.81 250 GLU D C 1
ATOM 3704 O O . GLU D 2 55 ? 3.133 7.098 13.116 1.00 25.80 250 GLU D O 1
ATOM 3710 N N . ALA D 2 56 ? 2.019 8.582 11.847 1.00 28.46 251 ALA D N 1
ATOM 3711 C CA . ALA D 2 56 ? 3.082 8.696 10.860 1.00 24.56 251 ALA D CA 1
ATOM 3712 C C . ALA D 2 56 ? 4.264 9.433 11.426 1.00 21.46 251 ALA D C 1
ATOM 3713 O O . ALA D 2 56 ? 5.420 9.179 11.068 1.00 21.40 251 ALA D O 1
ATOM 3715 N N . ILE D 2 57 ? 3.977 10.394 12.298 1.00 19.36 252 ILE D N 1
ATOM 3716 C CA . ILE D 2 57 ? 5.042 11.246 12.817 1.00 17.11 252 ILE D CA 1
ATOM 3717 C C . ILE D 2 57 ? 5.878 10.481 13.830 1.00 16.55 252 ILE D C 1
ATOM 3718 O O . ILE D 2 57 ? 7.112 10.596 13.861 1.00 16.26 252 ILE D O 1
ATOM 3723 N N . ILE D 2 58 ? 5.210 9.668 14.629 1.00 17.05 253 ILE D N 1
ATOM 3724 C CA . ILE D 2 58 ? 5.902 8.814 15.599 1.00 16.97 253 ILE D CA 1
ATOM 3725 C C . ILE D 2 58 ? 6.770 7.745 14.913 1.00 18.08 253 ILE D C 1
ATOM 3726 O O . ILE D 2 58 ? 7.968 7.616 15.197 1.00 19.64 253 ILE D O 1
ATOM 3731 N N . ARG D 2 59 ? 6.187 6.954 14.015 1.00 20.31 254 ARG D N 1
ATOM 3732 C CA . ARG D 2 59 ? 6.957 5.869 13.400 1.00 21.96 254 ARG D CA 1
ATOM 3733 C C . ARG D 2 59 ? 8.074 6.422 12.525 1.00 21.39 254 ARG D C 1
ATOM 3734 O O . ARG D 2 59 ? 9.060 5.744 12.246 1.00 24.03 254 ARG D O 1
ATOM 3742 N N . GLY D 2 60 ? 7.921 7.664 12.093 1.00 20.36 255 GLY D N 1
ATOM 3743 C CA . GLY D 2 60 ? 8.928 8.298 11.245 1.00 25.49 255 GLY D CA 1
ATOM 3744 C C . GLY D 2 60 ? 9.858 9.250 11.990 1.00 18.32 255 GLY D C 1
ATOM 3745 O O . GLY D 2 60 ? 10.653 9.929 11.343 1.00 23.43 255 GLY D O 1
ATOM 3746 N N . THR D 2 61 ? 9.779 9.259 13.321 1.00 16.76 256 THR D N 1
ATOM 3747 C CA . THR D 2 61 ? 10.572 10.137 14.202 1.00 17.41 256 THR D CA 1
ATOM 3748 C C . THR D 2 61 ? 10.838 11.463 13.500 1.00 15.43 256 THR D C 1
ATOM 3749 O O . THR D 2 61 ? 11.996 11.846 13.280 1.00 16.86 256 THR D O 1
ATOM 3753 N N . LEU D 2 62 ? 9.759 12.116 13.087 1.00 17.42 257 LEU D N 1
ATOM 3754 C CA . LEU D 2 62 ? 9.860 13.076 11.995 1.00 16.97 257 LEU D CA 1
ATOM 3755 C C . LEU D 2 62 ? 10.683 14.293 12.376 1.00 18.20 257 LEU D C 1
ATOM 3756 O O . LEU D 2 62 ? 11.454 14.795 11.545 1.00 16.76 257 LEU D O 1
ATOM 3761 N N . ALA D 2 63 ? 10.535 14.773 13.613 1.00 13.95 258 ALA D N 1
ATOM 3762 C CA . ALA D 2 63 ? 11.235 16.018 14.020 1.00 15.90 258 ALA D CA 1
ATOM 3763 C C . ALA D 2 63 ? 12.723 15.716 14.148 1.00 16.78 258 ALA D C 1
ATOM 3764 O O . ALA D 2 63 ? 13.552 16.482 13.674 1.00 14.17 258 ALA D O 1
ATOM 3766 N N . ARG D 2 64 ? 13.060 14.576 14.756 1.00 13.52 259 ARG D N 1
ATOM 3767 C CA . ARG D 2 64 ? 14.462 14.181 14.844 1.00 15.65 259 ARG D CA 1
ATOM 3768 C C . ARG D 2 64 ? 15.034 13.947 13.448 1.00 18.55 259 ARG D C 1
ATOM 3769 O O . ARG D 2 64 ? 16.219 14.210 13.212 1.00 17.40 259 ARG D O 1
ATOM 3777 N N . GLU D 2 65 ? 14.204 13.468 12.523 1.00 14.57 260 GLU D N 1
ATOM 3778 C CA . GLU D 2 65 ? 14.714 13.081 11.193 1.00 18.41 260 GLU D CA 1
ATOM 3779 C C . GLU D 2 65 ? 15.281 14.281 10.424 1.00 19.71 260 GLU D C 1
ATOM 3780 O O . GLU D 2 65 ? 16.285 14.162 9.721 1.00 18.34 260 GLU D O 1
ATOM 3786 N N . VAL D 2 66 ? 14.654 15.441 10.563 1.00 15.54 261 VAL D N 1
ATOM 3787 C CA . VAL D 2 66 ? 15.197 16.624 9.890 1.00 16.04 261 VAL D CA 1
ATOM 3788 C C . VAL D 2 66 ? 16.650 16.800 10.338 1.00 18.28 261 VAL D C 1
ATOM 3789 O O . VAL D 2 66 ? 17.547 16.936 9.502 1.00 17.74 261 VAL D O 1
ATOM 3793 N N . ALA D 2 67 ? 16.881 16.734 11.646 1.00 18.07 262 ALA D N 1
ATOM 3794 C CA . ALA D 2 67 ? 18.223 16.907 12.215 1.00 19.72 262 ALA D CA 1
ATOM 3795 C C . ALA D 2 67 ? 19.171 15.782 11.797 1.00 20.35 262 ALA D C 1
ATOM 3796 O O . ALA D 2 67 ? 20.343 16.020 11.499 1.00 20.02 262 ALA D O 1
ATOM 3798 N N . ALA D 2 68 ? 18.658 14.559 11.754 1.00 17.58 263 ALA D N 1
ATOM 3799 C CA . ALA D 2 68 ? 19.501 13.414 11.398 1.00 19.77 263 ALA D CA 1
ATOM 3800 C C . ALA D 2 68 ? 19.952 13.511 9.947 1.00 20.71 263 ALA D C 1
ATOM 3801 O O . ALA D 2 68 ? 21.050 13.108 9.591 1.00 26.34 263 ALA D O 1
ATOM 3803 N N . VAL D 2 69 ? 19.070 14.001 9.091 1.00 20.80 264 VAL D N 1
ATOM 3804 C CA . VAL D 2 69 ? 19.407 14.109 7.689 1.00 21.87 264 VAL D CA 1
ATOM 3805 C C . VAL D 2 69 ? 20.361 15.287 7.466 1.00 25.61 264 VAL D C 1
ATOM 3806 O O . VAL D 2 69 ? 21.241 15.237 6.623 1.00 25.82 264 VAL D O 1
ATOM 3810 N N . MET D 2 70 ? 20.207 16.358 8.236 1.00 22.77 265 MET D N 1
ATOM 3811 C CA . MET D 2 70 ? 21.201 17.434 8.153 1.00 21.05 265 MET D CA 1
ATOM 3812 C C . MET D 2 70 ? 22.572 16.949 8.589 1.00 28.74 265 MET D C 1
ATOM 3813 O O . MET D 2 70 ? 23.595 17.257 7.956 1.00 30.08 265 MET D O 1
ATOM 3818 N N . GLU D 2 71 ? 22.595 16.186 9.673 1.00 25.01 266 GLU D N 1
ATOM 3819 C CA . GLU D 2 71 ? 23.848 15.735 10.265 1.00 28.89 266 GLU D CA 1
ATOM 3820 C C . GLU D 2 71 ? 24.532 14.653 9.439 1.00 35.47 266 GLU D C 1
ATOM 3821 O O . GLU D 2 71 ? 25.744 14.719 9.225 1.00 36.78 266 GLU D O 1
ATOM 3827 N N . TYR D 2 72 ? 23.765 13.671 8.964 1.00 28.56 267 TYR D N 1
ATOM 3828 C CA . TYR D 2 72 ? 24.354 12.449 8.378 1.00 33.73 267 TYR D CA 1
ATOM 3829 C C . TYR D 2 72 ? 24.349 12.405 6.853 1.00 36.99 267 TYR D C 1
ATOM 3830 O O . TYR D 2 72 ? 25.116 11.652 6.248 1.00 40.31 267 TYR D O 1
ATOM 3839 N N . LYS D 2 73 ? 23.470 13.180 6.228 1.00 30.89 268 LYS D N 1
ATOM 3840 C CA . LYS D 2 73 ? 23.489 13.275 4.766 1.00 31.52 268 LYS D CA 1
ATOM 3841 C C . LYS D 2 73 ? 24.046 14.619 4.347 1.00 34.54 268 LYS D C 1
ATOM 3842 O O . LYS D 2 73 ? 24.264 14.844 3.168 1.00 35.65 268 LYS D O 1
ATOM 3848 N N . GLY D 2 74 ? 24.246 15.528 5.301 1.00 33.43 269 GLY D N 1
ATOM 3849 C CA . GLY D 2 74 ? 24.858 16.820 4.990 1.00 33.17 269 GLY D CA 1
ATOM 3850 C C . GLY D 2 74 ? 23.947 17.776 4.247 1.00 31.06 269 GLY D C 1
ATOM 3851 O O . GLY D 2 74 ? 24.403 18.779 3.677 1.00 31.19 269 GLY D O 1
ATOM 3852 N N . LEU D 2 75 ? 22.652 17.489 4.251 1.00 26.47 270 LEU D N 1
ATOM 3853 C CA . LEU D 2 75 ? 21.701 18.365 3.568 1.00 28.63 270 LEU D CA 1
ATOM 3854 C C . LEU D 2 75 ? 21.464 19.660 4.355 1.00 24.65 270 LEU D C 1
ATOM 3855 O O . LEU D 2 75 ? 21.382 19.641 5.580 1.00 22.98 270 LEU D O 1
ATOM 3860 N N . LYS D 2 76 ? 21.319 20.771 3.648 1.00 25.06 271 LYS D N 1
ATOM 3861 C CA . LYS D 2 76 ? 20.954 22.034 4.283 1.00 24.40 271 LYS D CA 1
ATOM 3862 C C . LYS D 2 76 ? 19.477 22.013 4.609 1.00 24.69 271 LYS D C 1
ATOM 3863 O O . LYS D 2 76 ? 18.757 21.142 4.124 1.00 24.00 271 LYS D O 1
ATOM 3869 N N . LEU D 2 77 ? 19.016 22.974 5.415 1.00 22.20 272 LEU D N 1
ATOM 3870 C CA . LEU D 2 77 ? 17.664 22.897 5.993 1.00 21.21 272 LEU D CA 1
ATOM 3871 C C . LEU D 2 77 ? 16.570 22.669 4.951 1.00 21.15 272 LEU D C 1
ATOM 3872 O O . LEU D 2 77 ? 15.781 21.740 5.086 1.00 21.35 272 LEU D O 1
ATOM 3877 N N . HIS D 2 78 ? 16.517 23.502 3.913 1.00 19.47 273 HIS D N 1
ATOM 3878 C CA . HIS D 2 78 ? 15.414 23.391 2.966 1.00 20.12 273 HIS D CA 1
ATOM 3879 C C . HIS D 2 78 ? 15.344 22.041 2.285 1.00 25.65 273 HIS D C 1
ATOM 3880 O O . HIS D 2 78 ? 14.255 21.499 2.088 1.00 23.35 273 HIS D O 1
ATOM 3887 N N . GLN D 2 79 ? 16.505 21.505 1.928 1.00 22.19 274 GLN D N 1
ATOM 3888 C CA . GLN D 2 79 ? 16.550 20.231 1.224 1.00 23.20 274 GLN D CA 1
ATOM 3889 C C . GLN D 2 79 ? 16.322 19.071 2.210 1.00 22.02 274 GLN D C 1
ATOM 3890 O O . GLN D 2 79 ? 15.793 18.020 1.843 1.00 22.99 274 GLN D O 1
ATOM 3896 N N . ALA D 2 80 ? 16.709 19.262 3.467 1.00 21.42 275 ALA D N 1
ATOM 3897 C CA . ALA D 2 80 ? 16.491 18.237 4.477 1.00 23.12 275 ALA D CA 1
ATOM 3898 C C . ALA D 2 80 ? 14.995 18.105 4.753 1.00 20.41 275 ALA D C 1
ATOM 3899 O O . ALA D 2 80 ? 14.487 16.991 4.919 1.00 19.42 275 ALA D O 1
ATOM 3901 N N . VAL D 2 81 ? 14.291 19.228 4.816 1.00 20.37 276 VAL D N 1
ATOM 3902 C CA . VAL D 2 81 ? 12.831 19.198 5.006 1.00 19.15 276 VAL D CA 1
ATOM 3903 C C . VAL D 2 81 ? 12.184 18.535 3.792 1.00 24.38 276 VAL D C 1
ATOM 3904 O O . VAL D 2 81 ? 11.307 17.679 3.948 1.00 23.97 276 VAL D O 1
ATOM 3908 N N . ASP D 2 82 ? 12.620 18.908 2.584 1.00 20.77 277 ASP D N 1
ATOM 3909 C CA . ASP D 2 82 ? 12.142 18.238 1.376 1.00 23.16 277 ASP D CA 1
ATOM 3910 C C . ASP D 2 82 ? 12.324 16.719 1.497 1.00 30.37 277 ASP D C 1
ATOM 3911 O O . ASP D 2 82 ? 11.436 15.937 1.131 1.00 29.93 277 ASP D O 1
ATOM 3916 N N . PHE D 2 83 ? 13.496 16.305 1.972 1.00 24.27 278 PHE D N 1
ATOM 3917 C CA . PHE D 2 83 ? 13.855 14.880 1.979 1.00 25.32 278 PHE D CA 1
ATOM 3918 C C . PHE D 2 83 ? 12.947 14.141 2.963 1.00 24.59 278 PHE D C 1
ATOM 3919 O O . PHE D 2 83 ? 12.407 13.063 2.669 1.00 28.59 278 PHE D O 1
ATOM 3927 N N . VAL D 2 84 ? 12.786 14.729 4.132 1.00 25.66 279 VAL D N 1
ATOM 3928 C CA . VAL D 2 84 ? 11.987 14.104 5.187 1.00 26.81 279 VAL D CA 1
ATOM 3929 C C . VAL D 2 84 ? 10.536 13.982 4.759 1.00 26.02 279 VAL D C 1
ATOM 3930 O O . VAL D 2 84 ? 9.942 12.915 4.863 1.00 30.01 279 VAL D O 1
ATOM 3934 N N . ILE D 2 85 ? 9.966 15.064 4.246 1.00 23.99 280 ILE D N 1
ATOM 3935 C CA . ILE D 2 85 ? 8.572 15.008 3.794 1.00 27.22 280 ILE D CA 1
ATOM 3936 C C . ILE D 2 85 ? 8.408 13.986 2.655 1.00 35.34 280 ILE D C 1
ATOM 3937 O O . ILE D 2 85 ? 7.462 13.182 2.655 1.00 32.82 280 ILE D O 1
ATOM 3942 N N . LYS D 2 86 ? 9.335 13.980 1.695 1.00 36.08 281 LYS D N 1
ATOM 3943 C CA . LYS D 2 86 ? 9.193 13.084 0.540 1.00 40.07 281 LYS D CA 1
ATOM 3944 C C . LYS D 2 86 ? 9.462 11.617 0.852 1.00 45.77 281 LYS D C 1
ATOM 3945 O O . LYS D 2 86 ? 8.686 10.731 0.449 1.00 46.33 281 LYS D O 1
ATOM 3951 N N . HIS D 2 87 ? 10.564 11.357 1.552 1.00 39.15 282 HIS D N 1
ATOM 3952 C CA . HIS D 2 87 ? 11.086 9.999 1.673 1.00 44.82 282 HIS D CA 1
ATOM 3953 C C . HIS D 2 87 ? 10.712 9.334 2.991 1.00 42.41 282 HIS D C 1
ATOM 3954 O O . HIS D 2 87 ? 10.623 8.120 3.082 1.00 47.89 282 HIS D O 1
ATOM 3961 N N . ARG D 2 88 ? 10.462 10.133 4.012 1.00 38.59 283 ARG D N 1
ATOM 3962 C CA . ARG D 2 88 ? 10.171 9.597 5.338 1.00 30.73 283 ARG D CA 1
ATOM 3963 C C . ARG D 2 88 ? 8.673 9.353 5.632 1.00 43.64 283 ARG D C 1
ATOM 3964 O O . ARG D 2 88 ? 8.321 8.540 6.491 1.00 49.92 283 ARG D O 1
ATOM 3972 N N . LEU D 2 89 ? 7.796 10.071 4.937 1.00 45.94 284 LEU D N 1
ATOM 3973 C CA . LEU D 2 89 ? 6.352 9.824 5.029 1.00 44.15 284 LEU D CA 1
ATOM 3974 C C . LEU D 2 89 ? 5.866 8.929 3.900 1.00 52.84 284 LEU D C 1
ATOM 3975 O O . LEU D 2 89 ? 6.109 9.219 2.723 1.00 60.58 284 LEU D O 1
ATOM 3980 N N . ASP D 2 90 ? 5.172 7.850 4.265 1.00 54.72 285 ASP D N 1
ATOM 3981 C CA . ASP D 2 90 ? 4.604 6.906 3.296 1.00 61.23 285 ASP D CA 1
ATOM 3982 C C . ASP D 2 90 ? 3.173 7.295 2.916 1.00 58.47 285 ASP D C 1
ATOM 3983 O O . ASP D 2 90 ? 2.961 8.292 2.218 1.00 64.90 285 ASP D O 1
ATOM 3988 N N . GLU D 2 91 ? 2.193 6.528 3.385 1.00 52.74 286 GLU D N 1
ATOM 3989 C CA . GLU D 2 91 ? 0.791 6.890 3.180 1.00 57.32 286 GLU D CA 1
ATOM 3990 C C . GLU D 2 91 ? 0.352 7.982 4.151 0.70 53.24 286 GLU D C 1
ATOM 3991 O O . GLU D 2 91 ? -0.742 8.542 4.017 1.00 57.72 286 GLU D O 1
ATOM 3997 N N . GLY D 2 92 ? 1.202 8.270 5.133 1.00 41.81 287 GLY D N 1
ATOM 3998 C CA . GLY D 2 92 ? 0.870 9.243 6.154 1.00 40.31 287 GLY D CA 1
ATOM 3999 C C . GLY D 2 92 ? 0.938 10.690 5.711 1.00 38.72 287 GLY D C 1
ATOM 4000 O O . GLY D 2 92 ? 1.706 11.050 4.814 1.00 40.67 287 GLY D O 1
ATOM 4001 N N . LYS D 2 93 ? 0.161 11.530 6.396 1.00 33.60 288 LYS D N 1
ATOM 4002 C CA . LYS D 2 93 ? 0.017 12.940 6.067 1.00 29.84 288 LYS D CA 1
ATOM 4003 C C . LYS D 2 93 ? 0.508 13.779 7.235 1.00 26.21 288 LYS D C 1
ATOM 4004 O O . LYS D 2 93 ? 0.016 13.647 8.349 1.00 33.18 288 LYS D O 1
ATOM 4010 N N . ALA D 2 94 ? 1.489 14.636 6.988 1.00 24.23 289 ALA D N 1
ATOM 4011 C CA . ALA D 2 94 ? 2.037 15.462 8.056 1.00 21.26 289 ALA D CA 1
ATOM 4012 C C . ALA D 2 94 ? 2.764 16.628 7.429 1.00 20.10 289 ALA D C 1
ATOM 4013 O O . ALA D 2 94 ? 2.976 16.673 6.211 1.00 21.93 289 ALA D O 1
ATOM 4015 N N . GLY D 2 95 ? 3.140 17.564 8.276 1.00 17.95 290 GLY D N 1
ATOM 4016 C CA . GLY D 2 95 ? 3.928 18.698 7.829 1.00 17.36 290 GLY D CA 1
ATOM 4017 C C . GLY D 2 95 ? 4.796 19.135 8.974 1.00 15.80 290 GLY D C 1
ATOM 4018 O O . GLY D 2 95 ? 4.667 18.637 10.095 1.00 14.63 290 GLY D O 1
ATOM 4019 N N . LEU D 2 96 ? 5.658 20.111 8.730 1.00 14.42 291 LEU D N 1
ATOM 4020 C CA . LEU D 2 96 ? 6.533 20.550 9.803 1.00 12.93 291 LEU D CA 1
ATOM 4021 C C . LEU D 2 96 ? 7.037 21.937 9.494 1.00 14.63 291 LEU D C 1
ATOM 4022 O O . LEU D 2 96 ? 7.017 22.355 8.343 1.00 15.47 291 LEU D O 1
ATOM 4027 N N . ILE D 2 97 ? 7.516 22.626 10.538 1.00 13.07 292 ILE D N 1
ATOM 4028 C CA . ILE D 2 97 ? 8.245 23.880 10.344 1.00 13.48 292 ILE D CA 1
ATOM 4029 C C . ILE D 2 97 ? 9.612 23.707 11.000 1.00 15.11 292 ILE D C 1
ATOM 4030 O O . ILE D 2 97 ? 9.769 22.927 11.951 1.00 13.94 292 ILE D O 1
ATOM 4035 N N . ALA D 2 98 ? 10.615 24.419 10.492 1.00 14.40 293 ALA D N 1
ATOM 4036 C CA . ALA D 2 98 ? 11.961 24.205 11.000 1.00 12.29 293 ALA D CA 1
ATOM 4037 C C . ALA D 2 98 ? 12.787 25.444 10.808 1.00 15.78 293 ALA D C 1
ATOM 4038 O O . ALA D 2 98 ? 12.535 26.227 9.888 1.00 19.06 293 ALA D O 1
ATOM 4040 N N . VAL D 2 99 ? 13.781 25.638 11.680 1.00 14.97 294 VAL D N 1
ATOM 4041 C CA . VAL D 2 99 ? 14.739 26.719 11.453 1.00 15.14 294 VAL D CA 1
ATOM 4042 C C . VAL D 2 99 ? 16.113 26.070 11.546 1.00 18.13 294 VAL D C 1
ATOM 4043 O O . VAL D 2 99 ? 16.259 24.985 12.126 1.00 17.55 294 VAL D O 1
ATOM 4047 N N . SER D 2 100 ? 17.121 26.711 10.979 1.00 18.52 295 SER D N 1
ATOM 4048 C CA . SER D 2 100 ? 18.505 26.222 11.113 1.00 21.94 295 SER D CA 1
ATOM 4049 C C . SER D 2 100 ? 19.309 27.206 11.937 1.00 24.70 295 SER D C 1
ATOM 4050 O O . SER D 2 100 ? 18.915 28.374 12.089 1.00 25.83 295 SER D O 1
ATOM 4053 N N . ASN D 2 101 ? 20.461 26.772 12.432 1.00 23.33 296 ASN D N 1
ATOM 4054 C CA . ASN D 2 101 ? 21.283 27.672 13.218 1.00 24.81 296 ASN D CA 1
ATOM 4055 C C . ASN D 2 101 ? 21.894 28.801 12.377 1.00 29.45 296 ASN D C 1
ATOM 4056 O O . ASN D 2 101 ? 22.363 29.794 12.930 1.00 29.19 296 ASN D O 1
ATOM 4061 N N . THR D 2 102 ? 21.894 28.636 11.057 1.00 26.89 297 THR D N 1
ATOM 4062 C CA . THR D 2 102 ? 22.386 29.680 10.154 1.00 28.84 297 THR D CA 1
ATOM 4063 C C . THR D 2 102 ? 21.315 30.703 9.772 1.00 28.27 297 THR D C 1
ATOM 4064 O O . THR D 2 102 ? 21.574 31.609 8.954 1.00 30.01 297 THR D O 1
ATOM 4068 N N . GLY D 2 103 ? 20.135 30.574 10.351 1.00 26.96 298 GLY D N 1
ATOM 4069 C CA . GLY D 2 103 ? 19.088 31.575 10.211 1.00 28.19 298 GLY D CA 1
ATOM 4070 C C . GLY D 2 103 ? 18.159 31.357 9.029 1.00 28.80 298 GLY D C 1
ATOM 4071 O O . GLY D 2 103 ? 17.537 32.307 8.551 1.00 25.44 298 GLY D O 1
ATOM 4072 N N . GLU D 2 104 ? 18.068 30.119 8.539 1.00 24.13 299 GLU D N 1
ATOM 4073 C CA . GLU D 2 104 ? 17.091 29.801 7.504 1.00 23.54 299 GLU D CA 1
ATOM 4074 C C . GLU D 2 104 ? 15.819 29.301 8.165 1.00 21.36 299 GLU D C 1
ATOM 4075 O O . GLU D 2 104 ? 15.834 28.880 9.324 1.00 20.35 299 GLU D O 1
ATOM 4081 N N . VAL D 2 105 ? 14.726 29.332 7.414 1.00 20.94 300 VAL D N 1
ATOM 4082 C CA . VAL D 2 105 ? 13.444 28.843 7.941 1.00 19.18 300 VAL D CA 1
ATOM 4083 C C . VAL D 2 105 ? 12.714 28.119 6.815 1.00 19.26 300 VAL D C 1
ATOM 4084 O O . VAL D 2 105 ? 12.802 28.509 5.648 1.00 20.64 300 VAL D O 1
ATOM 4088 N N . ALA D 2 106 ? 12.052 27.018 7.144 1.00 19.00 301 ALA D N 1
ATOM 4089 C CA . ALA D 2 106 ? 11.449 26.174 6.122 1.00 21.04 301 ALA D CA 1
ATOM 4090 C C . ALA D 2 106 ? 10.150 25.577 6.637 1.00 21.20 301 ALA D C 1
ATOM 4091 O O . ALA D 2 106 ? 9.986 25.378 7.829 1.00 19.59 301 ALA D O 1
ATOM 4093 N N . CYS D 2 107 ? 9.234 25.266 5.730 1.00 21.77 302 CYS D N 1
ATOM 4094 C CA . CYS D 2 107 ? 8.062 24.465 6.107 1.00 24.03 302 CYS D CA 1
ATOM 4095 C C . CYS D 2 107 ? 7.791 23.520 4.963 1.00 27.04 302 CYS D C 1
ATOM 4096 O O . CYS D 2 107 ? 8.074 23.847 3.798 1.00 26.16 302 CYS D O 1
ATOM 4101 N N . GLY D 2 108 ? 7.310 22.321 5.275 1.00 19.81 303 GLY D N 1
ATOM 4102 C CA . GLY D 2 108 ? 7.020 21.345 4.238 1.00 23.30 303 GLY D CA 1
ATOM 4103 C C . GLY D 2 108 ? 5.887 20.493 4.744 1.00 26.33 303 GLY D C 1
ATOM 4104 O O . GLY D 2 108 ? 5.777 20.295 5.959 1.00 22.86 303 GLY D O 1
ATOM 4105 N N . PHE D 2 109 ? 5.046 20.004 3.839 1.00 25.46 304 PHE D N 1
ATOM 4106 C CA . PHE D 2 109 ? 3.905 19.185 4.233 1.00 24.33 304 PHE D CA 1
ATOM 4107 C C . PHE D 2 109 ? 3.419 18.404 3.036 1.00 33.42 304 PHE D C 1
ATOM 4108 O O . PHE D 2 109 ? 3.589 18.846 1.897 1.00 27.86 304 PHE D O 1
ATOM 4116 N N . ASN D 2 110 ? 2.808 17.247 3.268 1.00 25.94 305 ASN D N 1
ATOM 4117 C CA . ASN D 2 110 ? 2.346 16.457 2.143 1.00 28.82 305 ASN D CA 1
ATOM 4118 C C . ASN D 2 110 ? 0.816 16.358 2.042 1.00 34.06 305 ASN D C 1
ATOM 4119 O O . ASN D 2 110 ? 0.298 15.551 1.278 1.00 36.08 305 ASN D O 1
ATOM 4124 N N . CYS D 2 111 ? 0.099 17.179 2.802 1.00 33.59 306 CYS D N 1
ATOM 4125 C CA . CYS D 2 111 ? -1.371 17.191 2.744 1.00 39.27 306 CYS D CA 1
ATOM 4126 C C . CYS D 2 111 ? -1.905 18.429 2.017 1.00 37.35 306 CYS D C 1
ATOM 4127 O O . CYS D 2 111 ? -1.147 19.144 1.365 1.00 36.48 306 CYS D O 1
ATOM 4130 N N . ASN D 2 112 ? -3.205 18.682 2.136 1.00 34.86 307 ASN D N 1
ATOM 4131 C CA . ASN D 2 112 ? -3.845 19.760 1.381 1.00 35.59 307 ASN D CA 1
ATOM 4132 C C . ASN D 2 112 ? -3.427 21.166 1.805 1.00 33.23 307 ASN D C 1
ATOM 4133 O O . ASN D 2 112 ? -3.418 22.120 0.999 1.00 34.41 307 ASN D O 1
ATOM 4138 N N . GLY D 2 113 ? -3.113 21.313 3.077 1.00 26.07 308 GLY D N 1
ATOM 4139 C CA . GLY D 2 113 ? -2.821 22.636 3.604 1.00 24.20 308 GLY D CA 1
ATOM 4140 C C . GLY D 2 113 ? -2.229 22.550 4.993 1.00 24.55 308 GLY D C 1
ATOM 4141 O O . GLY D 2 113 ? -2.308 21.503 5.648 1.00 24.17 308 GLY D O 1
ATOM 4142 N N . MET D 2 114 ? -1.643 23.653 5.441 1.00 20.55 309 MET D N 1
ATOM 4143 C CA . MET D 2 114 ? -1.032 23.733 6.762 1.00 18.76 309 MET D CA 1
ATOM 4144 C C . MET D 2 114 ? -0.950 25.198 7.144 1.00 17.93 309 MET D C 1
ATOM 4145 O O . MET D 2 114 ? -0.404 26.001 6.397 1.00 20.28 309 MET D O 1
ATOM 4150 N N . PHE D 2 115 ? -1.530 25.561 8.282 1.00 17.30 310 PHE D N 1
ATOM 4151 C CA . PHE D 2 115 ? -1.470 26.949 8.739 1.00 16.85 310 PHE D CA 1
ATOM 4152 C C . PHE D 2 115 ? -0.057 27.271 9.226 1.00 15.81 310 PHE D C 1
ATOM 4153 O O . PHE D 2 115 ? 0.406 26.665 10.181 1.00 16.59 310 PHE D O 1
ATOM 4161 N N . ARG D 2 116 ? 0.647 28.202 8.585 1.00 16.61 311 ARG D N 1
ATOM 4162 C CA . ARG D 2 116 ? 1.978 28.536 9.079 1.00 17.37 311 ARG D CA 1
ATOM 4163 C C . ARG D 2 116 ? 2.330 29.953 8.736 1.00 20.03 311 ARG D C 1
ATOM 4164 O O . ARG D 2 116 ? 1.690 30.576 7.889 1.00 18.82 311 ARG D O 1
ATOM 4172 N N . ALA D 2 117 ? 3.335 30.477 9.425 1.00 16.90 312 ALA D N 1
ATOM 4173 C CA . ALA D 2 117 ? 3.861 31.787 9.046 1.00 19.69 312 ALA D CA 1
ATOM 4174 C C . ALA D 2 117 ? 5.344 31.712 9.351 1.00 21.61 312 ALA D C 1
ATOM 4175 O O . ALA D 2 117 ? 5.733 31.059 10.316 1.00 20.44 312 ALA D O 1
ATOM 4177 N N . CYS D 2 118 ? 6.165 32.382 8.540 1.00 21.25 313 CYS D N 1
ATOM 4178 C CA . CYS D 2 118 ? 7.620 32.283 8.635 1.00 18.35 313 CYS D CA 1
ATOM 4179 C C . CYS D 2 118 ? 8.246 33.660 8.446 1.00 22.72 313 CYS D C 1
ATOM 4180 O O . CYS D 2 118 ? 7.721 34.481 7.691 1.00 23.86 313 CYS D O 1
ATOM 4183 N N . ALA D 2 119 ? 9.388 33.896 9.086 1.00 21.74 314 ALA D N 1
ATOM 4184 C CA . ALA D 2 119 ? 10.073 35.173 8.906 1.00 24.00 314 ALA D CA 1
ATOM 4185 C C . ALA D 2 119 ? 11.560 35.079 9.218 1.00 22.46 314 ALA D C 1
ATOM 4186 O O . ALA D 2 119 ? 11.977 34.261 10.038 1.00 22.06 314 ALA D O 1
ATOM 4188 N N . THR D 2 120 ? 12.353 35.929 8.577 1.00 24.52 315 THR D N 1
ATOM 4189 C CA . THR D 2 120 ? 13.766 36.049 8.896 1.00 26.27 315 THR D CA 1
ATOM 4190 C C . THR D 2 120 ? 14.094 37.508 9.131 1.00 30.35 315 THR D C 1
ATOM 4191 O O . THR D 2 120 ? 13.382 38.387 8.655 1.00 29.08 315 THR D O 1
ATOM 4195 N N . GLU D 2 121 ? 15.192 37.752 9.834 1.00 29.30 316 GLU D N 1
ATOM 4196 C CA . GLU D 2 121 ? 15.581 39.102 10.233 1.00 31.91 316 GLU D CA 1
ATOM 4197 C C . GLU D 2 121 ? 15.876 40.025 9.060 1.00 36.39 316 GLU D C 1
ATOM 4198 O O . GLU D 2 121 ? 15.714 41.258 9.161 1.00 36.67 316 GLU D O 1
ATOM 4204 N N . ASP D 2 122 ? 16.332 39.450 7.957 1.00 34.56 317 ASP D N 1
ATOM 4205 C CA . ASP D 2 122 ? 16.632 40.261 6.784 1.00 37.29 317 ASP D CA 1
ATOM 4206 C C . ASP D 2 122 ? 15.355 40.783 6.118 1.00 41.34 317 ASP D C 1
ATOM 4207 O O . ASP D 2 122 ? 15.420 41.646 5.256 1.00 39.85 317 ASP D O 1
ATOM 4212 N N . GLY D 2 123 ? 14.199 40.245 6.510 1.00 39.05 318 GLY D N 1
ATOM 4213 C CA . GLY D 2 123 ? 12.941 40.859 6.128 1.00 40.13 318 GLY D CA 1
ATOM 4214 C C . GLY D 2 123 ? 11.931 39.979 5.431 1.00 38.52 318 GLY D C 1
ATOM 4215 O O . GLY D 2 123 ? 10.817 40.415 5.166 1.00 44.51 318 GLY D O 1
ATOM 4216 N N . PHE D 2 124 ? 12.307 38.746 5.123 1.00 34.85 319 PHE D N 1
ATOM 4217 C CA . PHE D 2 124 ? 11.372 37.787 4.532 1.00 32.32 319 PHE D CA 1
ATOM 4218 C C . PHE D 2 124 ? 10.220 37.540 5.491 1.00 31.16 319 PHE D C 1
ATOM 4219 O O . PHE D 2 124 ? 10.428 37.433 6.701 1.00 28.82 319 PHE D O 1
ATOM 4227 N N . MET D 2 125 ? 9.003 37.479 4.966 1.00 33.75 320 MET D N 1
ATOM 4228 C CA . MET D 2 125 ? 7.854 37.128 5.797 1.00 28.99 320 MET D CA 1
ATOM 4229 C C . MET D 2 125 ? 6.796 36.524 4.914 1.00 30.05 320 MET D C 1
ATOM 4230 O O . MET D 2 125 ? 6.520 37.027 3.831 1.00 33.06 320 MET D O 1
ATOM 4235 N N . GLU D 2 126 ? 6.224 35.421 5.360 1.00 26.24 321 GLU D N 1
ATOM 4236 C CA . GLU D 2 126 ? 5.166 34.790 4.599 1.00 29.63 321 GLU D CA 1
ATOM 4237 C C . GLU D 2 126 ? 4.142 34.240 5.551 1.00 27.42 321 GLU D C 1
ATOM 4238 O O . GLU D 2 126 ? 4.496 33.686 6.591 1.00 23.88 321 GLU D O 1
ATOM 4244 N N . VAL D 2 127 ? 2.870 34.374 5.196 1.00 22.67 322 VAL D N 1
ATOM 4245 C CA . VAL D 2 127 ? 1.814 33.707 5.971 1.00 19.82 322 VAL D CA 1
ATOM 4246 C C . VAL D 2 127 ? 1.033 32.913 4.951 1.00 24.03 322 VAL D C 1
ATOM 4247 O O . VAL D 2 127 ? 0.613 33.465 3.928 1.00 23.80 322 VAL D O 1
ATOM 4251 N N . ALA D 2 128 ? 0.859 31.619 5.194 1.00 20.54 323 ALA D N 1
ATOM 4252 C CA . ALA D 2 128 ? 0.322 30.760 4.145 1.00 24.64 323 ALA D CA 1
ATOM 4253 C C . ALA D 2 128 ? -0.503 29.641 4.736 1.00 24.66 323 ALA D C 1
ATOM 4254 O O . ALA D 2 128 ? -0.240 29.201 5.854 1.00 20.64 323 ALA D O 1
ATOM 4256 N N . ILE D 2 129 ? -1.491 29.177 3.971 1.00 21.67 324 ILE D N 1
ATOM 4257 C CA . ILE D 2 129 ? -2.221 27.956 4.319 1.00 22.42 324 ILE D CA 1
ATOM 4258 C C . ILE D 2 129 ? -1.999 26.906 3.236 1.00 25.13 324 ILE D C 1
ATOM 4259 O O . ILE D 2 129 ? -1.810 25.729 3.520 1.00 26.19 324 ILE D O 1
ATOM 4264 N N . TRP D 2 130 ? -1.996 27.334 1.976 1.00 24.57 325 TRP D N 1
ATOM 4265 C CA . TRP D 2 130 ? -1.946 26.386 0.868 1.00 26.84 325 TRP D CA 1
ATOM 4266 C C . TRP D 2 130 ? -0.506 26.200 0.354 1.00 28.73 325 TRP D C 1
ATOM 4267 O O . TRP D 2 130 ? 0.445 26.553 1.041 1.00 37.60 325 TRP D O 1
ATOM 4278 N N . ASP D 2 131 ? -0.344 25.613 -0.822 1.00 33.44 326 ASP D N 1
ATOM 4279 C CA . ASP D 2 131 ? 0.992 25.355 -1.370 1.00 52.48 326 ASP D CA 1
ATOM 4280 C C . ASP D 2 131 ? 1.927 26.561 -1.261 1.00 61.11 326 ASP D C 1
ATOM 4281 O O . ASP D 2 131 ? 1.477 27.699 -1.375 1.00 62.99 326 ASP D O 1
#

Nearest PDB structures (foldseek):
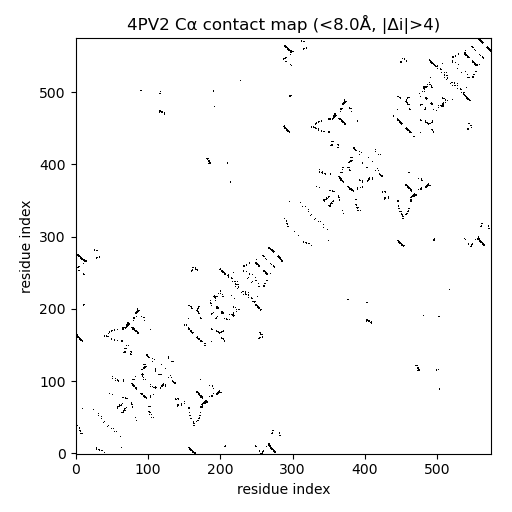  4pv3-assembly1_B  TM=1.004E+00  e=1.369E-26  Phaseolus vulgaris
  2gez-assembly2_H  TM=9.751E-01  e=5.820E-19  Lupinus luteus
  7qyx-assembly1_BBB  TM=9.550E-01  e=1.307E-16  Escherichia coli
  7qtc-assembly1_BBB  TM=9.577E-01  e=6.630E-16  Escherichia coli
  7qtc-assembly1_DDD  TM=9.511E-01  e=5.879E-16  Escherichia coli

InterPro domains:
  IPR000246 Peptidase T2, asparaginase 2 [PF01112] (4-324)
  IPR000246 Peptidase T2, asparaginase 2 [PTHR10188] (4-312)
  IPR029055 Nucleophile aminohydrolases, N-terminal [SSF56235] (4-325)

Solvent-accessible surface area: 20725 Å² total; per-residue (Å²): 95,23,11,0,0,0,0,0,7,9,20,49,6,83,90,110,40,55,117,96,116,34,81,85,2,81,117,5,0,41,101,0,0,65,70,0,31,70,12,1,74,78,84,40,45,0,12,47,0,0,30,58,0,0,93,49,0,0,74,28,58,72,11,43,0,0,71,3,0,6,1,0,80,103,23,56,0,14,0,4,0,0,0,0,14,0,58,141,32,66,10,0,2,0,0,5,0,44,25,2,57,14,0,0,11,0,0,36,36,0,20,69,128,18,115,23,13,3,0,0,24,76,0,0,22,66,7,0,116,127,52,63,41,110,54,40,108,26,128,82,0,38,13,114,116,19,77,36,100,14,156,120,39,108,179,26,0,0,0,0,0,0,2,94,100,24,82,1,0,0,0,0,0,3,0,15,111,55,48,7,41,25,0,18,1,18,11,2,1,10,18,0,4,0,0,0,0,9,102,45,0,0,0,0,0,4,33,82,17,102,4,0,6,20,6,2,0,0,0,4,0,0,0,0,26,80,42,92,54,35,153,4,100,98,0,4,93,42,0,6,119,112,72,14,102,126,0,94,0,0,0,0,0,0,2,57,84,6,80,11,8,40,13,29,40,22,79,0,0,26,21,0,8,1,26,61,138,57,107,89,85,37,19,4,81,165,105,28,10,0,0,0,0,0,8,5,23,64,8,83,84,118,28,84,128,128,92,36,75,79,0,66,113,5,0,49,104,0,0,66,65,0,23,66,11,2,73,79,90,40,45,1,14,46,0,0,30,53,0,0,90,50,0,0,76,29,58,34,4,41,0,0,73,3,0,6,1,0,83,108,23,52,1,11,0,5,0,0,0,0,15,0,58,164,54,80,11,0,1,0,0,5,0,44,24,2,53,14,0,0,11,0,0,36,36,0,20,62,128,19,115,23,14,3,0,0,24,73,0,0,23,72,6,0,117,142,60,64,38,106,56,39,110,25,130,83,0,37,15,115,111,11,79,30,101,10,115,94,31,83,113,82,122,166,26,0,0,0,0,0,0,3,96,105,24,80,1,0,0,0,0,0,3,0,16,117,46,33,6,42,23,0,12,1,18,10,4,1,11,15,2,6,0,0,2,0,15,102,48,0,0,0,0,0,4,35,85,18,112,6,0,7,40,0,1,0,0,17,0,0,1,0,0,27,90,23,91,52,50,156,4,79,97,0,2,95,41,0,20,153,110,18,11,94,161,11,88,0,0,0,0,0,0,3,59,84,9,84,10,4,39,14,39,52,28,98,0,0,14,8,0,6,1,18,66,135,57,101,99,76,35,12,4,72,170

Sequence (575 aa):
GGWAIAVHGGAGVDPTLPLERQEEAKQLLTRCLNLGISALNSNVPAIDVVELVVRELETDPLFNSGRGSALTEKGTVEMEASIMDGPKRRCGAVSGLTTVKNPISLARLVMDKSPHSYIAFSGAEDFARQQGVEVVDNEYFVTPDNVGMLKLAKETVGCVVVDREGRCAAATSTGGLMNKMTGRIGDSPLIGAGTYACDVCGVSCTGEGEAIIRGTLAREVAAVMEYKGLKLHQAVDFVIKHRLDEGKAGLIAVSNTGEVACGFNCNGMFRACATEDGFMEVAIWDGGWAIAVHGGAGVDPTLPLERQEEAKQLLTRCLNLGISALNSNVPAIDVVELVVRELETDPLFNSGRGSALTEKGTVEMEASIMDGPKRRCGAVSGLTTVKNPISLARLVMDKSPHSYIAFSGAEDFARQQGVEVVDNEYFVTPDNVGMLKLAKEANTTVGCVVVDREGRCAAATSTGGLMNKMTGRIGDSPLIGAGTYACDVCGVSCTGEGEAIIRGTLAREVAAVMEYKGLKLHQAVDFVIKHRLDEGKAGLIAVSNTGEVACGFNCNGMFRACATEDGFMEVAIWD

CATH classification: 3.60.20.30

Foldseek 3Di:
DADDDADDQDDDDDPVPDPVLVVVVVVLRVVLVVQLVVCVVVVNDPQVSVQVSQLSVLQDLSGQHQQVHAADLVQFDKHKDKGFDPPVGFIFIETRDQWARRRHVLRVCCRVPNPDRYDYHPRSVVSCVVVPGGTHGRVRRGDPVNSVVSVVVVD/DDKDWDQDPVLFIAIAFDDPDDPPDDPPDDFQRVPELQQWYGDSWKTKGKDFHRVLSVVLSLRVQLVCCCVPVVDDNAVSLVCSAVPSGDPTWMKMWMATSVFDIDIDTDDAWDFDWDATPVGDIDTTTGD/DADDDADDQDDDDDPVPDPVLVVVVVVLRVVLVVQLVVCSVVVNDPQVSVLVSQLSVQQPLSGQHQQVHAADLVQFDKHKDKGFDPPVGFIFIETRDQWARRRHVLSVCCRVPNPDRYDYHPRSVVSCVVVPGGTHHRVRRHDPVNSVVSVVVVVVVD/DDKDWDQDPVLFIFIAFDDPDDPPDDPPDDFQRVPELQQWYGDNWKTKGKDFHRVLSVVLSQRVQLVVCCVPVVDDNAVSLVCSQPPSGDPGWMKMWMATSVFRIYIGTDDAWDFDWDATPVGDIDTTTGD

Radius of gyration: 22.58 Å; Cα contacts (8 Å, |Δi|>4): 1749; chains: 4; bounding box: 55×65×54 Å

Secondary structure (DSSP, 8-state):
---EEEEEEEE---TT--HHHHHHHHHHHHHHHHHHHHHHHTT--HHHHHHHHHHHHHHSSSSSSSTT---BTTS---EEEEEEETTTTEEEEEEEESSBS-HHHHHHHHHHH-SSSEEEHHHHHHHHHHHT--B--GGGG--HHHHHHHHHHT-/-EEEEEE-TT--EEEEEEE--STTBPTTB--STTSBTTTEEE-SSEEEEEEE-HHHHHHTTHHHHHHHHHHHH---HHHHHHHHHHHS-SS--EEEEEEETTS-EEEEESSS-EEEEEEETTS-EEEES--/---EEEEEEEE---TT--HHHHHHHHHHHHHHHHHHHHHHHTT--HHHHHHHHHHHHHHSSSSSSSTTPPPBTTS---EEEEEEETTTTEEEEEEEESSBS-HHHHHHHHHHH-SSSEEEHHHHHHHHHHHT--B--GGGG--HHHHHHHHHHHHHT-/-EEEEEE-TT--EEEEEEE--STTBPTTB--STTSBTTTEEE-SSEEEEEEE-HHHHHHTTHHHHHHHHHHHS---HHHHHHHIIIII-SS--EEEEEEETTS-EEEEESSS-EEEEEEETTS-EEEES--